Protein AF-0000000086745391 (afdb_homodimer)

pLDDT: mean 89.85, std 12.3, range [34.91, 98.69]

Organism: NCBI:txid471575

Nearest PDB structures (foldseek):
  5c6k-assembly1_A  TM=9.517E-01  e=1.842E-18  Peduovirus P2
  5c6k-assembly1_B  TM=9.589E-01  e=3.274E-18  Peduovirus P2
  5dor-assembly1_A  TM=9.672E-01  e=1.746E-17  Peduovirus P2
  5dor-assembly2_D  TM=9.665E-01  e=2.517E-17  Peduovirus P2
  5dor-assembly1_B  TM=9.612E-01  e=3.103E-17  Peduovirus P2

Sequence (654 aa):
MAIKKLNDGRYEVDVRPYGSTGTRLRRKFNRKSEAVAFERYTLTQASNSEPSTTNDKTQLSDFINIWWLYYGQNTDNGAIEKRHLTKTMRQLNNPTIGHLTKRVIMEHRGKRLADGISAKTVNRDMYRLSGMFSTLIKIEEFTGTNPLQGLEPLSEKNVAMTYLTTPEIELLLNSLNKEEKKLALLCLSTGARWGEAESLAAQQVSKGRVIFLNTKNGDQRIVPISDKLEKEIRGKKKMGKLFNVDYINFCKILHVVKPDLPKGQATHVLRHTFASHFMMNGGNIIALQQILGHASIIQTMVYAHLAPDYLQHAITLNPLKGGIEVEMAIKKLNDGRYEVDVRPYGSTGTRLRRKFNRKSEAVAFERYTLTQASNSEPSTTNDKTQLSDFINIWWLYYGQNTDNGAIEKRHLTKTMRQLNNPTIGHLTKRVIMEHRGKRLADGISAKTVNRDMYRLSGMFSTLIKIEEFTGTNPLQGLEPLSEKNVAMTYLTTPEIELLLNSLNKEEKKLALLCLSTGARWGEAESLAAQQVSKGRVIFLNTKNGDQRIVPISDKLEKEIRGKKKMGKLFNVDYINFCKILHVVKPDLPKGQATHVLRHTFASHFMMNGGNIIALQQILGHASIIQTMVYAHLAPDYLQHAITLNPLKGGIEVE

Solvent-accessible surface area (backbone atoms only — not comparable to full-atom values): 36035 Å² total; per-residue (Å²): 126,48,62,44,78,44,96,85,61,29,22,32,30,51,42,43,49,60,42,94,83,30,71,74,46,74,49,78,29,78,44,64,67,58,33,52,52,46,51,49,46,45,42,52,49,33,69,63,47,59,86,61,84,64,65,38,70,46,37,47,61,56,51,53,49,51,43,32,74,75,46,26,75,80,40,97,60,18,67,60,50,49,54,52,50,50,51,52,36,59,74,60,63,49,40,28,53,62,64,50,37,59,65,52,50,50,51,49,54,51,52,42,44,73,72,66,45,51,44,60,58,52,41,50,53,50,48,50,52,42,48,51,45,50,53,31,37,74,72,64,76,35,90,68,74,56,61,56,65,90,65,75,75,62,80,62,80,84,76,80,88,63,59,64,50,71,69,42,47,44,53,43,54,71,69,42,56,73,47,47,29,40,52,49,51,49,18,32,40,47,27,40,49,49,70,61,53,52,65,33,37,21,69,36,52,53,94,43,29,37,56,46,75,36,83,84,78,66,47,70,42,72,36,42,44,28,66,61,42,51,48,68,52,40,60,85,51,63,65,52,69,57,47,76,64,56,68,67,60,51,50,54,53,49,40,69,63,39,72,82,61,58,87,88,40,72,65,45,28,45,21,38,21,14,50,44,34,18,18,52,62,62,48,51,67,69,36,47,26,54,50,58,63,51,93,45,68,71,74,48,50,80,44,54,84,49,38,66,89,48,53,67,43,37,21,61,25,16,65,34,49,39,48,92,50,71,127,127,48,62,43,78,44,98,84,62,29,22,31,31,53,41,43,48,62,42,94,86,30,70,75,45,75,49,76,28,78,45,64,66,58,34,52,51,46,52,51,48,44,41,52,47,33,69,63,48,59,87,61,87,64,66,38,69,47,36,48,61,58,52,53,48,51,42,32,73,75,47,27,74,81,40,96,58,18,68,60,50,48,54,53,49,52,49,53,35,58,73,60,64,48,38,28,52,63,64,50,37,57,66,53,52,50,50,49,52,50,50,42,44,74,72,66,47,51,45,60,58,53,41,50,52,50,49,51,52,42,47,51,44,50,52,32,35,74,71,66,76,35,89,68,74,57,61,55,65,92,65,74,75,63,80,63,81,83,76,80,88,64,59,63,50,72,67,42,48,45,53,43,53,72,69,42,55,72,49,49,29,40,52,49,51,50,18,30,40,46,27,40,51,49,69,62,53,53,66,32,38,22,68,35,52,55,94,42,31,37,56,47,74,37,85,85,80,66,48,70,43,73,35,42,44,28,67,62,42,50,48,69,53,39,61,85,51,64,64,53,69,57,47,77,67,60,68,67,61,50,50,56,52,48,40,70,63,39,70,81,62,59,89,88,38,73,66,46,28,44,20,38,21,11,52,44,33,19,19,52,62,62,48,50,68,69,37,48,25,54,50,58,62,52,94,46,68,72,74,50,50,82,44,52,85,49,38,66,89,49,55,67,45,37,21,60,26,16,65,34,48,39,47,93,51,70,127

Secondary structure (DSSP, 8-state):
--EEE-TTS-EEEEE-TT-TTSPPEEEEESSHHHHHHHHHHHHHHHHT----S-TTS-BHHHHHHHHHHHTGGGSTTHHHHHHHHHHHHHHTT--BGGG--HHHHHHHHHHHHHTT--HHHHHHHHHHHHHHHHHHHHTTS--S--TTTTPPPPPPP-PPP----HHHHHHHHHHS-HHHHHHHHHHHHH---HHHHHT-BGGGEETTEEEEE-TTT--EEEEE--HHHHHHHHTT--SSB-----HHHHHHHHHHH-TTPPTT-HHHHHHHHHHHHHHHTT--HHHHHHHHT-SSHHHHGGGGGGSPP-TTHHHHSSTTTTSSS--/--EEE-TTS-EEEEE-TT-TTSPPEEEEESSHHHHHHHHHHHHHHHHT----S-GGG-BHHHHHHHHHHHTGGGSTTHHHHHHHHHHHHHHTT--BGGG--HHHHHHHHHHHHHTT--HHHHHHHHHHHHHHHHHHHHTTS--S--TTTTPPPPPPPPPPP----HHHHHHHHHHS-HHHHHHHHHHHHH---HHHHHT-BGGGEETTEEEEE-TTT--EEEEE--HHHHHHHHTT--SSB-----HHHHHHHHHHH-TTPPTT-HHHHHHHHHHHHHHHTT--HHHHHHHHT-SSHHHHGGGGGGSPP-TTHHHHSSTTTTSSS--

Foldseek 3Di:
DQWDQDPVQWIWGWDQQQPPVHDTDIDIGNDPVLNVVVVVVSNVCSVVPPVDPVLQADWLVVLLVVLCSPPLVPDPCSVVLSVLLVVVCVLLVGHGPNPLAPVSLVVSLVVCVVVVHALVVSQVSLVSQQVSQVVCVVVPVDVDDRRCPPPDRDDHDDDAADADDPVLLVQLLVQDPLQLNLLLLVCLFQLDFQVQSQQAWLQQQDDQWGWGADPPPRDIAIGGHDPVSNCSQNPPPNTDGRGDDDPVVSVVSSCVSPVPDDPPCSRRRSSSHNLQVCQLVAHDLVVNCRSNVPPDSVVSCSNVVNHDDDVVVCQCVPQCRNDPDHD/DQWDQDPVQWIWGWDQLQPPPHDTDIDIGNDPVLSVVVVVVSNVCSVVPPVDPVLQADWLVVLLVVLCSPPLVPDPCSVVLSVLLVVVCVLLVGHGPNPLAPVSLVVSLVVCVVVVHALVVSQVSLVSQQVSQVVCVVVPVDVDDRRCPPPDRDDHDDDAADADDPVLLVQLLVPDPLQLNLLLLVCLFQLDFQVQSQQAWLQQQDDQWGWGADPPPRDIAIGGHDPVSNCSQNPPPNTDGRGDDDPVVSVVSSCVSPVPDDPPCSRRRSSSHNLQVCQLVAHDLVVNCRSNVPPDSVVSCSNVVNHDDDVVVCQCVPQCRNDPDHD

InterPro domains:
  IPR002104 Integrase, catalytic domain [PF00589] (267-307)
  IPR002104 Integrase, catalytic domain [PS51898] (159-316)
  IPR011010 DNA breaking-rejoining enzyme, catalytic core [SSF56349] (60-313)
  IPR013762 Integrase-like, catalytic domain superfamily [G3DSA:1.10.443.10] (162-324)
  IPR050090 Bacterial tyrosine recombinase XerC/XerD complex [PTHR30349] (55-307)
  IPR057084 Phage integrase, N-terminal domain [PF24624] (56-154)

Structure (mmCIF, N/CA/C/O backbone):
data_AF-0000000086745391-model_v1
#
loop_
_entity.id
_entity.type
_entity.pdbx_description
1 polymer Integrase
#
loop_
_atom_site.group_PDB
_atom_site.id
_atom_site.type_symbol
_atom_site.label_atom_id
_atom_site.label_alt_id
_atom_site.label_comp_id
_atom_site.label_asym_id
_atom_site.label_entity_id
_atom_site.label_seq_id
_atom_site.pdbx_PDB_ins_code
_atom_site.Cartn_x
_atom_site.Cartn_y
_atom_site.Cartn_z
_atom_site.occupancy
_atom_site.B_iso_or_equiv
_atom_site.auth_seq_id
_atom_site.auth_comp_id
_atom_site.auth_asym_id
_atom_site.auth_atom_id
_atom_site.pdbx_PDB_model_num
ATOM 1 N N . MET A 1 1 ? 21.672 23.359 44.781 1 55.06 1 MET A N 1
ATOM 2 C CA . MET A 1 1 ? 22.484 23.203 43.562 1 55.06 1 MET A CA 1
ATOM 3 C C . MET A 1 1 ? 21.781 22.312 42.562 1 55.06 1 MET A C 1
ATOM 5 O O . MET A 1 1 ? 21.359 21.203 42.906 1 55.06 1 MET A O 1
ATOM 9 N N . ALA A 1 2 ? 21.375 22.797 41.344 1 72.69 2 ALA A N 1
ATOM 10 C CA . ALA A 1 2 ? 20.453 22.188 40.375 1 72.69 2 ALA A CA 1
ATOM 11 C C . ALA A 1 2 ? 21.109 21.031 39.656 1 72.69 2 ALA A C 1
ATOM 13 O O . ALA A 1 2 ? 20.438 20.297 38.906 1 72.69 2 ALA A O 1
ATOM 14 N N . ILE A 1 3 ? 22.406 20.844 40.031 1 81.06 3 ILE A N 1
ATOM 15 C CA . ILE A 1 3 ? 23.094 19.766 39.312 1 81.06 3 ILE A CA 1
ATOM 16 C C . ILE A 1 3 ? 23.469 18.656 40.312 1 81.06 3 ILE A C 1
ATOM 18 O O . ILE A 1 3 ? 24.109 18.922 41.312 1 81.06 3 ILE A O 1
ATOM 22 N N . LYS A 1 4 ? 23.062 17.453 40.156 1 86.12 4 LYS A N 1
ATOM 23 C CA . LYS A 1 4 ? 23.344 16.297 41 1 86.12 4 LYS A CA 1
ATOM 24 C C . LYS A 1 4 ? 24.078 15.219 40.219 1 86.12 4 LYS A C 1
ATOM 26 O O . LYS A 1 4 ? 23.734 14.93 39.062 1 86.12 4 LYS A O 1
ATOM 31 N N . LYS A 1 5 ? 25.219 14.789 40.75 1 83 5 LYS A N 1
ATOM 32 C CA . LYS A 1 5 ? 25.906 13.641 40.156 1 83 5 LYS A CA 1
ATOM 33 C C . LYS A 1 5 ? 25.188 12.336 40.5 1 83 5 LYS A C 1
ATOM 35 O O . LYS A 1 5 ? 24.891 12.055 41.656 1 83 5 LYS A O 1
ATOM 40 N N . LEU A 1 6 ? 24.984 11.516 39.469 1 82.81 6 LEU A N 1
ATOM 41 C CA . LEU A 1 6 ? 24.25 10.266 39.594 1 82.81 6 LEU A CA 1
ATOM 42 C C . LEU A 1 6 ? 25.203 9.094 39.781 1 82.81 6 LEU A C 1
ATOM 44 O O . LEU A 1 6 ? 26.406 9.203 39.531 1 82.81 6 LEU A O 1
ATOM 48 N N . ASN A 1 7 ? 24.672 7.949 40.281 1 83.62 7 ASN A N 1
ATOM 49 C CA . ASN A 1 7 ? 25.469 6.766 40.562 1 83.62 7 ASN A CA 1
ATOM 50 C C . ASN A 1 7 ? 26.109 6.188 39.312 1 83.62 7 ASN A C 1
ATOM 52 O O . ASN A 1 7 ? 27.156 5.539 39.375 1 83.62 7 ASN A O 1
ATOM 56 N N . ASP A 1 8 ? 25.594 6.566 38.25 1 80.5 8 ASP A N 1
ATOM 57 C CA . ASP A 1 8 ? 26.125 6.023 37 1 80.5 8 ASP A CA 1
ATOM 58 C C . ASP A 1 8 ? 27.172 6.961 36.406 1 80.5 8 ASP A C 1
ATOM 60 O O . ASP A 1 8 ? 27.625 6.746 35.281 1 80.5 8 ASP A O 1
ATOM 64 N N . GLY A 1 9 ? 27.453 8.055 37.062 1 79.44 9 GLY A N 1
ATOM 65 C CA . GLY A 1 9 ? 28.516 8.969 36.656 1 79.44 9 GLY A CA 1
ATOM 66 C C . GLY A 1 9 ? 28 10.18 35.906 1 79.44 9 GLY A C 1
ATOM 67 O O . GLY A 1 9 ? 28.75 11.117 35.625 1 79.44 9 GLY A O 1
ATOM 68 N N . ARG A 1 10 ? 26.828 10.047 35.656 1 82.06 10 ARG A N 1
ATOM 69 C CA . ARG A 1 10 ? 26.25 11.164 34.938 1 82.06 10 ARG A CA 1
ATOM 70 C C . ARG A 1 10 ? 25.828 12.281 35.875 1 82.06 10 ARG A C 1
ATOM 72 O O . ARG A 1 10 ? 25.781 12.07 37.094 1 82.06 10 ARG A O 1
ATOM 79 N N . TYR A 1 11 ? 25.641 13.555 35.281 1 84.56 11 TYR A N 1
ATOM 80 C CA . TYR A 1 11 ? 25.188 14.734 36 1 84.56 11 TYR A CA 1
ATOM 81 C C . TYR A 1 11 ? 23.75 15.094 35.625 1 84.56 11 TYR A C 1
ATOM 83 O O . TYR A 1 11 ? 23.422 15.148 34.438 1 84.56 11 TYR A O 1
ATOM 91 N N . GLU A 1 12 ? 22.938 15.172 36.656 1 84.38 12 GLU A N 1
ATOM 92 C CA . GLU A 1 12 ? 21.547 15.555 36.438 1 84.38 12 GLU A CA 1
ATOM 93 C C . GLU A 1 12 ? 21.312 17.016 36.812 1 84.38 12 GLU A C 1
ATOM 95 O O . GLU A 1 12 ? 21.703 17.453 37.906 1 84.38 12 GLU A O 1
ATOM 100 N N . VAL A 1 13 ? 20.781 17.781 35.844 1 82.81 13 VAL A N 1
ATOM 101 C CA . VAL A 1 13 ? 20.312 19.141 36.125 1 82.81 13 VAL A CA 1
ATOM 102 C C . VAL A 1 13 ? 18.812 19.125 36.406 1 82.81 13 VAL A C 1
ATOM 104 O O . VAL A 1 13 ? 18.031 18.547 35.656 1 82.81 13 VAL A O 1
ATOM 107 N N . ASP A 1 14 ? 18.438 19.594 37.5 1 81.31 14 ASP A N 1
ATOM 108 C CA . ASP A 1 14 ? 17.047 19.719 37.938 1 81.31 14 ASP A CA 1
ATOM 109 C C . ASP A 1 14 ? 16.703 21.156 38.312 1 81.31 14 ASP A C 1
ATOM 111 O O . ASP A 1 14 ? 17.062 21.594 39.406 1 81.31 14 ASP A O 1
ATOM 115 N N . VAL A 1 15 ? 16.141 21.859 37.312 1 78.25 15 VAL A N 1
ATOM 116 C CA . VAL A 1 15 ? 15.914 23.281 37.562 1 78.25 15 VAL A CA 1
ATOM 117 C C . VAL A 1 15 ? 14.492 23.656 37.125 1 78.25 15 VAL A C 1
ATOM 119 O O . VAL A 1 15 ? 13.891 22.984 36.312 1 78.25 15 VAL A O 1
ATOM 122 N N . ARG A 1 16 ? 13.914 24.594 37.781 1 71.06 16 ARG A N 1
ATOM 123 C CA . ARG A 1 16 ? 12.688 25.297 37.406 1 71.06 16 ARG A CA 1
ATOM 124 C C . ARG A 1 16 ? 12.984 26.719 37 1 71.06 16 ARG A C 1
ATOM 126 O O . ARG A 1 16 ? 12.945 27.641 37.812 1 71.06 16 ARG A O 1
ATOM 133 N N . PRO A 1 17 ? 13.281 26.906 35.688 1 68 17 PRO A N 1
ATOM 134 C CA . PRO A 1 17 ? 13.789 28.219 35.281 1 68 17 PRO A CA 1
ATOM 135 C C . PRO A 1 17 ? 12.766 29.344 35.438 1 68 17 PRO A C 1
ATOM 137 O O . PRO A 1 17 ? 13.141 30.5 35.656 1 68 17 PRO A O 1
ATOM 140 N N . TYR A 1 18 ? 11.539 29.016 35.406 1 64.06 18 TYR A N 1
ATOM 141 C CA . TYR A 1 18 ? 10.508 30.047 35.469 1 64.06 18 TYR A CA 1
ATOM 142 C C . TYR A 1 18 ? 9.844 30.047 36.844 1 64.06 18 TYR A C 1
ATOM 144 O O . TYR A 1 18 ? 8.648 30.344 36.938 1 64.06 18 TYR A O 1
ATOM 152 N N . GLY A 1 19 ? 10.523 29.812 37.781 1 63.06 19 GLY A N 1
ATOM 153 C CA . GLY A 1 19 ? 10.023 29.891 39.125 1 63.06 19 GLY A CA 1
ATOM 154 C C . GLY A 1 19 ? 9.375 28.609 39.625 1 63.06 19 GLY A C 1
ATOM 155 O O . GLY A 1 19 ? 9.414 27.594 38.906 1 63.06 19 GLY A O 1
ATOM 156 N N . SER A 1 20 ? 8.812 28.656 40.812 1 64.94 20 SER A N 1
ATOM 157 C CA . SER A 1 20 ? 8.258 27.5 41.5 1 64.94 20 SER A CA 1
ATOM 158 C C . SER A 1 20 ? 7.055 26.938 40.75 1 64.94 20 SER A C 1
ATOM 160 O O . SER A 1 20 ? 6.75 25.75 40.875 1 64.94 20 SER A O 1
ATOM 162 N N . THR A 1 21 ? 6.535 27.781 40 1 59.31 21 THR A N 1
ATOM 163 C CA . THR A 1 21 ? 5.328 27.375 39.312 1 59.31 21 THR A CA 1
ATOM 164 C C . THR A 1 21 ? 5.648 27 37.844 1 59.31 21 THR A C 1
ATOM 166 O O . THR A 1 21 ? 4.773 26.547 37.125 1 59.31 21 THR A O 1
ATOM 169 N N . GLY A 1 22 ? 6.883 27.125 37.469 1 58.62 22 GLY A N 1
ATOM 170 C CA . GLY A 1 22 ? 7.27 26.859 36.094 1 58.62 22 GLY A CA 1
ATOM 171 C C . GLY A 1 22 ? 7.594 25.391 35.844 1 58.62 22 GLY A C 1
ATOM 172 O O . GLY A 1 22 ? 7.566 24.578 36.75 1 58.62 22 GLY A O 1
ATOM 173 N N . THR A 1 23 ? 7.68 25.094 34.625 1 65.5 23 THR A N 1
ATOM 174 C CA . THR A 1 23 ? 7.984 23.719 34.188 1 65.5 23 THR A CA 1
ATOM 175 C C . THR A 1 23 ? 9.352 23.281 34.719 1 65.5 23 THR A C 1
ATOM 177 O O . THR A 1 23 ? 10.32 24.031 34.625 1 65.5 23 THR A O 1
ATOM 180 N N . ARG A 1 24 ? 9.336 22.125 35.5 1 73.19 24 ARG A N 1
ATOM 181 C CA . ARG A 1 24 ? 10.547 21.484 36 1 73.19 24 ARG A CA 1
ATOM 182 C C . ARG A 1 24 ? 11.328 20.812 34.875 1 73.19 24 ARG A C 1
ATOM 184 O O . ARG A 1 24 ? 10.758 20.047 34.094 1 73.19 24 ARG A O 1
ATOM 191 N N . LEU A 1 25 ? 12.539 21.266 34.688 1 71.12 25 LEU A N 1
ATOM 192 C CA . LEU A 1 25 ? 13.422 20.703 33.656 1 71.12 25 LEU A CA 1
ATOM 193 C C . LEU A 1 25 ? 14.453 19.781 34.281 1 71.12 25 LEU A C 1
ATOM 195 O O . LEU A 1 25 ? 15.25 20.203 35.125 1 71.12 25 LEU A O 1
ATOM 199 N N . ARG A 1 26 ? 14.359 18.438 34.125 1 77 26 ARG A N 1
ATOM 200 C CA . ARG A 1 26 ? 15.32 17.453 34.594 1 77 26 ARG A CA 1
ATOM 201 C C . ARG A 1 26 ? 16.047 16.797 33.438 1 77 26 ARG A C 1
ATOM 203 O O . ARG A 1 26 ? 15.414 16.25 32.531 1 77 26 ARG A O 1
ATOM 210 N N . ARG A 1 27 ? 17.453 16.984 33.312 1 76.56 27 ARG A N 1
ATOM 211 C CA . ARG A 1 27 ? 18.219 16.406 32.219 1 76.56 27 ARG A CA 1
ATOM 212 C C . ARG A 1 27 ? 19.516 15.789 32.75 1 76.56 27 ARG A C 1
ATOM 214 O O . ARG A 1 27 ? 20.109 16.281 33.719 1 76.56 27 ARG A O 1
ATOM 221 N N . LYS A 1 28 ? 19.984 14.703 32.125 1 80.06 28 LYS A N 1
ATOM 222 C CA . LYS A 1 28 ? 21.219 14.031 32.531 1 80.06 28 LYS A CA 1
ATOM 223 C C . LYS A 1 28 ? 22.328 14.258 31.484 1 80.06 28 LYS A C 1
ATOM 225 O O . LYS A 1 28 ? 22.047 14.305 30.281 1 80.06 28 LYS A O 1
ATOM 230 N N . PHE A 1 29 ? 23.469 14.57 31.891 1 80.19 29 PHE A N 1
ATOM 231 C CA . PHE A 1 29 ? 24.641 14.82 31.078 1 80.19 29 PHE A CA 1
ATOM 232 C C . PHE A 1 29 ? 25.781 13.898 31.484 1 80.19 29 PHE A C 1
ATOM 234 O O . PHE A 1 29 ? 25.875 13.477 32.625 1 80.19 29 PHE A O 1
ATOM 241 N N . ASN A 1 30 ? 26.688 13.625 30.531 1 77.94 30 ASN A N 1
ATOM 242 C CA . ASN A 1 30 ? 27.859 12.812 30.844 1 77.94 30 ASN A CA 1
ATOM 243 C C . ASN A 1 30 ? 28.953 13.648 31.5 1 77.94 30 ASN A C 1
ATOM 245 O O . ASN A 1 30 ? 29.75 13.125 32.281 1 77.94 30 ASN A O 1
ATOM 249 N N . ARG A 1 31 ? 29.125 14.977 31.172 1 80.06 31 ARG A N 1
ATOM 250 C CA . ARG A 1 31 ? 30.172 15.852 31.688 1 80.06 31 ARG A CA 1
ATOM 251 C C . ARG A 1 31 ? 29.562 16.953 32.562 1 80.06 31 ARG A C 1
ATOM 253 O O . ARG A 1 31 ? 28.5 17.5 32.25 1 80.06 31 ARG A O 1
ATOM 260 N N . LYS A 1 32 ? 30.25 17.25 33.5 1 78.19 32 LYS A N 1
ATOM 261 C CA . LYS A 1 32 ? 29.797 18.297 34.406 1 78.19 32 LYS A CA 1
ATOM 262 C C . LYS A 1 32 ? 29.734 19.656 33.719 1 78.19 32 LYS A C 1
ATOM 264 O O . LYS A 1 32 ? 28.797 20.422 33.969 1 78.19 32 LYS A O 1
ATOM 269 N N . SER A 1 33 ? 30.609 19.875 32.844 1 79.25 33 SER A N 1
ATOM 270 C CA . SER A 1 33 ? 30.672 21.172 32.156 1 79.25 33 SER A CA 1
ATOM 271 C C . SER A 1 33 ? 29.422 21.391 31.312 1 79.25 33 SER A C 1
ATOM 273 O O . SER A 1 33 ? 28.891 22.5 31.266 1 79.25 33 SER A O 1
ATOM 275 N N . GLU A 1 34 ? 29 20.328 30.812 1 76.81 34 GLU A N 1
ATOM 276 C CA . GLU A 1 34 ? 27.797 20.406 30 1 76.81 34 GLU A CA 1
ATOM 277 C C . GLU A 1 34 ? 26.562 20.672 30.859 1 76.81 34 GLU A C 1
ATOM 279 O O . GLU A 1 34 ? 25.672 21.422 30.453 1 76.81 34 GLU A O 1
ATOM 284 N N . ALA A 1 35 ? 26.562 20.031 31.984 1 79.56 35 ALA A N 1
ATOM 285 C CA . ALA A 1 35 ? 25.469 20.234 32.906 1 79.56 35 ALA A CA 1
ATOM 286 C C . ALA A 1 35 ? 25.406 21.688 33.406 1 79.56 35 ALA A C 1
ATOM 288 O O . ALA A 1 35 ? 24.328 22.281 33.438 1 79.56 35 ALA A O 1
ATOM 289 N N . VAL A 1 36 ? 26.5 22.234 33.719 1 78.94 36 VAL A N 1
ATOM 290 C CA . VAL A 1 36 ? 26.609 23.609 34.188 1 78.94 36 VAL A CA 1
ATOM 291 C C . VAL A 1 36 ? 26.203 24.578 33.094 1 78.94 36 VAL A C 1
ATOM 293 O O . VAL A 1 36 ? 25.469 25.531 33.312 1 78.94 36 VAL A O 1
ATOM 296 N N . ALA A 1 37 ? 26.625 24.328 31.938 1 71.94 37 ALA A N 1
ATOM 297 C CA . ALA A 1 37 ? 26.281 25.172 30.797 1 71.94 37 ALA A CA 1
ATOM 298 C C . ALA A 1 37 ? 24.781 25.188 30.547 1 71.94 37 ALA A C 1
ATOM 300 O O . ALA A 1 37 ? 24.203 26.234 30.266 1 71.94 37 ALA A O 1
ATOM 301 N N . PHE A 1 38 ? 24.266 24.062 30.75 1 71.62 38 PHE A N 1
ATOM 302 C CA . PHE A 1 38 ? 22.828 23.922 30.578 1 71.62 38 PHE A CA 1
ATOM 303 C C . PHE A 1 38 ? 22.078 24.703 31.656 1 71.62 38 PHE A C 1
ATOM 305 O O . PHE A 1 38 ? 21.109 25.406 31.359 1 71.62 38 PHE A O 1
ATOM 312 N N . GLU A 1 39 ? 22.5 24.484 32.812 1 73.31 39 GLU A N 1
ATOM 313 C CA . GLU A 1 39 ? 21.875 25.188 33.906 1 73.31 39 GLU A CA 1
ATOM 314 C C . GLU A 1 39 ? 21.953 26.703 33.719 1 73.31 39 GLU A C 1
ATOM 316 O O . GLU A 1 39 ? 20.953 27.406 33.875 1 73.31 39 GLU A O 1
ATOM 321 N N . ARG A 1 40 ? 23.062 27.188 33.312 1 70.5 40 ARG A N 1
ATOM 322 C CA . ARG A 1 40 ? 23.25 28.609 33.094 1 70.5 40 ARG A CA 1
ATOM 323 C C . ARG A 1 40 ? 22.391 29.109 31.953 1 70.5 40 ARG A C 1
ATOM 325 O O . ARG A 1 40 ? 21.781 30.172 32.031 1 70.5 40 ARG A O 1
ATOM 332 N N . TYR A 1 41 ? 22.438 28.328 31.016 1 67.38 41 TYR A N 1
ATOM 333 C CA . TYR A 1 41 ? 21.656 28.672 29.844 1 67.38 41 TYR A CA 1
ATOM 334 C C . TYR A 1 41 ? 20.172 28.75 30.188 1 67.38 41 TYR A C 1
ATOM 336 O O . TYR A 1 41 ? 19.484 29.719 29.828 1 67.38 41 TYR A O 1
ATOM 344 N N . THR A 1 42 ? 19.719 27.734 30.859 1 67.81 42 THR A N 1
ATOM 345 C CA . THR A 1 42 ? 18.297 27.656 31.203 1 67.81 42 THR A CA 1
ATOM 346 C C . THR A 1 42 ? 17.906 28.797 32.156 1 67.81 42 THR A C 1
ATOM 348 O O . THR A 1 42 ? 16.828 29.391 32 1 67.81 42 THR A O 1
ATOM 351 N N . LEU A 1 43 ? 18.719 29.062 33 1 67.12 43 LEU A N 1
ATOM 352 C CA . LEU A 1 43 ? 18.438 30.125 33.969 1 67.12 43 LEU A CA 1
ATOM 353 C C . LEU A 1 43 ? 18.531 31.5 33.312 1 67.12 43 LEU A C 1
ATOM 355 O O . LEU A 1 43 ? 17.734 32.375 33.625 1 67.12 43 LEU A O 1
ATOM 359 N N . THR A 1 44 ? 19.469 31.672 32.531 1 64.62 44 THR A N 1
ATOM 360 C CA . THR A 1 44 ? 19.609 32.938 31.797 1 64.62 44 THR A CA 1
ATOM 361 C C . THR A 1 44 ? 18.422 33.156 30.859 1 64.62 44 THR A C 1
ATOM 363 O O . THR A 1 44 ? 17.922 34.281 30.734 1 64.62 44 THR A O 1
ATOM 366 N N . GLN A 1 45 ? 18.109 32.125 30.266 1 58.62 45 GLN A N 1
ATOM 367 C CA . GLN A 1 45 ? 16.984 32.219 29.359 1 58.62 45 GLN A CA 1
ATOM 368 C C . GLN A 1 45 ? 15.68 32.5 30.109 1 58.62 45 GLN A C 1
ATOM 370 O O . GLN A 1 45 ? 14.852 33.281 29.641 1 58.62 45 GLN A O 1
ATOM 375 N N . ALA A 1 46 ? 15.516 31.859 31.141 1 57.09 46 ALA A N 1
ATOM 376 C CA . ALA A 1 46 ? 14.344 32.094 31.984 1 57.09 46 ALA A CA 1
ATOM 377 C C . ALA A 1 46 ? 14.328 33.531 32.531 1 57.09 46 ALA A C 1
ATOM 379 O O . ALA A 1 46 ? 13.266 34.125 32.656 1 57.09 46 ALA A O 1
ATOM 380 N N . SER A 1 47 ? 15.344 33.969 33 1 56.38 47 SER A N 1
ATOM 381 C CA . SER A 1 47 ? 15.422 35.344 33.469 1 56.38 47 SER A CA 1
ATOM 382 C C . SER A 1 47 ? 15.125 36.344 32.375 1 56.38 47 SER A C 1
ATOM 384 O O . SER A 1 47 ? 14.594 37.438 32.625 1 56.38 47 SER A O 1
ATOM 386 N N . ASN A 1 48 ? 15.562 36.125 31.25 1 47.72 48 ASN A N 1
ATOM 387 C CA . ASN A 1 48 ? 15.297 36.969 30.094 1 47.72 48 ASN A CA 1
ATOM 388 C C . ASN A 1 48 ? 13.938 36.656 29.469 1 47.72 48 ASN A C 1
ATOM 390 O O . ASN A 1 48 ? 13.555 37.281 28.469 1 47.72 48 ASN A O 1
ATOM 394 N N . SER A 1 49 ? 13.336 35.781 29.922 1 44.22 49 SER A N 1
ATOM 395 C CA . SER A 1 49 ? 12.117 35.312 29.297 1 44.22 49 SER A CA 1
ATOM 396 C C . SER A 1 49 ? 10.922 36.188 29.641 1 44.22 49 SER A C 1
ATOM 398 O O . SER A 1 49 ? 10.211 35.938 30.609 1 44.22 49 SER A O 1
ATOM 400 N N . GLU A 1 50 ? 11.039 37.5 29.797 1 37.97 50 GLU A N 1
ATOM 401 C CA . GLU A 1 50 ? 9.719 38.062 29.531 1 37.97 50 GLU A CA 1
ATOM 402 C C . GLU A 1 50 ? 9.062 37.375 28.328 1 37.97 50 GLU A C 1
ATOM 404 O O . GLU A 1 50 ? 9.727 37.062 27.344 1 37.97 50 GLU A O 1
ATOM 409 N N . PRO A 1 51 ? 7.945 36.719 28.422 1 36.66 51 PRO A N 1
ATOM 410 C CA . PRO A 1 51 ? 7.254 36.219 27.234 1 36.66 51 PRO A CA 1
ATOM 411 C C . PRO A 1 51 ? 7.383 37.156 26.047 1 36.66 51 PRO A C 1
ATOM 413 O O . PRO A 1 51 ? 6.551 37.125 25.125 1 36.66 51 PRO A O 1
ATOM 416 N N . SER A 1 52 ? 8.039 38.312 26.094 1 34.91 52 SER A N 1
ATOM 417 C CA . SER A 1 52 ? 8.008 39.312 25.016 1 34.91 52 SER A CA 1
ATOM 418 C C . SER A 1 52 ? 8.133 38.625 23.656 1 34.91 52 SER A C 1
ATOM 420 O O . SER A 1 52 ? 8.688 37.531 23.547 1 34.91 52 SER A O 1
ATOM 422 N N . THR A 1 53 ? 7.422 39.031 22.609 1 39.09 53 THR A N 1
ATOM 423 C CA . THR A 1 53 ? 7.488 39.125 21.156 1 39.09 53 THR A CA 1
ATOM 424 C C . THR A 1 53 ? 8.938 39.094 20.672 1 39.09 53 THR A C 1
ATOM 426 O O . THR A 1 53 ? 9.211 39.312 19.5 1 39.09 53 THR A O 1
ATOM 429 N N . THR A 1 54 ? 9.898 39.469 21.453 1 43.28 54 THR A N 1
ATOM 430 C CA . THR A 1 54 ? 11.297 39.844 21.234 1 43.28 54 THR A CA 1
ATOM 431 C C . THR A 1 54 ? 12.094 38.625 20.75 1 43.28 54 THR A C 1
ATOM 433 O O . THR A 1 54 ? 13.32 38.656 20.75 1 43.28 54 THR A O 1
ATOM 436 N N . ASN A 1 55 ? 11.641 37.406 20.844 1 49.38 55 ASN A N 1
ATOM 437 C CA . ASN A 1 55 ? 12.227 36.219 20.219 1 49.38 55 ASN A CA 1
ATOM 438 C C . ASN A 1 55 ? 12.734 36.531 18.812 1 49.38 55 ASN A C 1
ATOM 440 O O . ASN A 1 55 ? 13.273 35.656 18.141 1 49.38 55 ASN A O 1
ATOM 444 N N . ASP A 1 56 ? 12.414 37.625 18.438 1 59.41 56 ASP A N 1
ATOM 445 C CA . ASP A 1 56 ? 12.695 38.062 17.078 1 59.41 56 ASP A CA 1
ATOM 446 C C . ASP A 1 56 ? 14.188 38.312 16.891 1 59.41 56 ASP A C 1
ATOM 448 O O . ASP A 1 56 ? 14.68 38.312 15.75 1 59.41 56 ASP A O 1
ATOM 452 N N . LYS A 1 57 ? 15.055 38.406 18.094 1 74.25 57 LYS A N 1
ATOM 453 C CA . LYS A 1 57 ? 16.438 38.812 17.875 1 74.25 57 LYS A CA 1
ATOM 454 C C . LYS A 1 57 ? 17.375 37.594 17.938 1 74.25 57 LYS A C 1
ATOM 456 O O . LYS A 1 57 ? 18.562 37.688 17.641 1 74.25 57 LYS A O 1
ATOM 461 N N . THR A 1 58 ? 16.828 36.469 18.391 1 87.38 58 THR A N 1
ATOM 462 C CA . THR A 1 58 ? 17.641 35.281 18.469 1 87.38 58 THR A CA 1
ATOM 463 C C . THR A 1 58 ? 18.016 34.781 17.078 1 87.38 58 THR A C 1
ATOM 465 O O . THR A 1 58 ? 17.188 34.781 16.172 1 87.38 58 THR A O 1
ATOM 468 N N . GLN A 1 59 ? 19.328 34.406 17.031 1 94.69 59 GLN A N 1
ATOM 469 C CA . GLN A 1 59 ? 19.828 33.938 15.742 1 94.69 59 GLN A CA 1
ATOM 470 C C . GLN A 1 59 ? 19.547 32.469 15.539 1 94.69 59 GLN A C 1
ATOM 472 O O . GLN A 1 59 ? 19.375 31.703 16.5 1 94.69 59 GLN A O 1
ATOM 477 N N . LEU A 1 60 ? 19.562 32.062 14.305 1 96.62 60 LEU A N 1
ATOM 478 C CA . LEU A 1 60 ? 19.328 30.688 13.938 1 96.62 60 LEU A CA 1
ATOM 479 C C . LEU A 1 60 ? 20.344 29.766 14.602 1 96.62 60 LEU A C 1
ATOM 481 O O . LEU A 1 60 ? 20 28.672 15.055 1 96.62 60 LEU A O 1
ATOM 485 N N . SER A 1 61 ? 21.547 30.219 14.773 1 96.94 61 SER A N 1
ATOM 486 C CA . SER A 1 61 ? 22.609 29.438 15.391 1 96.94 61 SER A CA 1
ATOM 487 C C . SER A 1 61 ? 22.281 29.109 16.844 1 96.94 61 SER A C 1
ATOM 489 O O . SER A 1 61 ? 22.609 28.016 17.312 1 96.94 61 SER A O 1
ATOM 491 N N . ASP A 1 62 ? 21.656 30.031 17.469 1 95.31 62 ASP A N 1
ATOM 492 C CA . ASP A 1 62 ? 21.281 29.812 18.859 1 95.31 62 ASP A CA 1
ATOM 493 C C . ASP A 1 62 ? 20.281 28.656 18.969 1 95.31 62 ASP A C 1
ATOM 495 O O . ASP A 1 62 ? 20.391 27.812 19.875 1 95.31 62 ASP A O 1
ATOM 499 N N . PHE A 1 63 ? 19.422 28.609 18.062 1 95.5 63 PHE A N 1
ATOM 500 C CA . PHE A 1 63 ? 18.406 27.547 18.078 1 95.5 63 PHE A CA 1
ATOM 501 C C . PHE A 1 63 ? 19.016 26.203 17.719 1 95.5 63 PHE A C 1
ATOM 503 O O . PHE A 1 63 ? 18.609 25.172 18.266 1 95.5 63 PHE A O 1
ATOM 510 N N . ILE A 1 64 ? 19.938 26.188 16.812 1 97.69 64 ILE A N 1
ATOM 511 C CA . ILE A 1 64 ? 20.641 24.938 16.469 1 97.69 64 ILE A CA 1
ATOM 512 C C . ILE A 1 64 ? 21.359 24.406 17.703 1 97.69 64 ILE A C 1
ATOM 514 O O . ILE A 1 64 ? 21.344 23.203 17.984 1 97.69 64 ILE A O 1
ATOM 518 N N . ASN A 1 65 ? 21.906 25.328 18.453 1 95.94 65 ASN A N 1
ATOM 519 C CA . ASN A 1 65 ? 22.609 24.938 19.672 1 95.94 65 ASN A CA 1
ATOM 520 C C . ASN A 1 65 ? 21.656 24.375 20.703 1 95.94 65 ASN A C 1
ATOM 522 O O . ASN A 1 65 ? 21.953 23.359 21.359 1 95.94 65 ASN A O 1
ATOM 526 N N . ILE A 1 66 ? 20.594 25.031 20.844 1 94.62 66 ILE A N 1
ATOM 527 C CA . ILE A 1 66 ? 19.578 24.562 21.797 1 94.62 66 ILE A CA 1
ATOM 528 C C . ILE A 1 66 ? 19.062 23.203 21.344 1 94.62 66 ILE A C 1
ATOM 530 O O . ILE A 1 66 ? 18.938 22.281 22.156 1 94.62 66 ILE A O 1
ATOM 534 N N . TRP A 1 67 ? 18.797 23.062 20.125 1 97.12 67 TRP A N 1
ATOM 535 C CA . TRP A 1 67 ? 18.344 21.797 19.562 1 97.12 67 TRP A CA 1
ATOM 536 C C . TRP A 1 67 ? 19.344 20.688 19.828 1 97.12 67 TRP A C 1
ATOM 538 O O . TRP A 1 67 ? 18.969 19.578 20.219 1 97.12 67 TRP A O 1
ATOM 548 N N . TRP A 1 68 ? 20.578 20.969 19.594 1 97.06 68 TRP A N 1
ATOM 549 C CA . TRP A 1 68 ? 21.641 20 19.812 1 97.06 68 TRP A CA 1
ATOM 550 C C . TRP A 1 68 ? 21.688 19.562 21.266 1 97.06 68 TRP A C 1
ATOM 552 O O . TRP A 1 68 ? 21.688 18.359 21.562 1 97.06 68 TRP A O 1
ATOM 562 N N . LEU A 1 69 ? 21.625 20.484 22.078 1 93.31 69 LEU A N 1
ATOM 563 C CA . LEU A 1 69 ? 21.797 20.234 23.5 1 93.31 69 LEU A CA 1
ATOM 564 C C . LEU A 1 69 ? 20.656 19.391 24.047 1 93.31 69 LEU A C 1
ATOM 566 O O . LEU A 1 69 ? 20.875 18.484 24.844 1 93.31 69 LEU A O 1
ATOM 570 N N . TYR A 1 70 ? 19.531 19.656 23.531 1 92.44 70 TYR A N 1
ATOM 571 C CA . TYR A 1 70 ? 18.375 19.062 24.188 1 92.44 70 TYR A CA 1
ATOM 572 C C . TYR A 1 70 ? 17.844 17.875 23.391 1 92.44 70 TYR A C 1
ATOM 574 O O . TYR A 1 70 ? 17.062 17.062 23.906 1 92.44 70 TYR A O 1
ATOM 582 N N . TYR A 1 71 ? 18.25 17.75 22.188 1 94.5 71 TYR A N 1
ATOM 583 C CA . TYR A 1 71 ? 17.656 16.688 21.375 1 94.5 71 TYR A CA 1
ATOM 584 C C . TYR A 1 71 ? 18.703 16 20.516 1 94.5 71 TYR A C 1
ATOM 586 O O . TYR A 1 71 ? 18.906 14.789 20.625 1 94.5 71 TYR A O 1
ATOM 594 N N . GLY A 1 72 ? 19.5 16.719 19.703 1 95.56 72 GLY A N 1
ATOM 595 C CA . GLY A 1 72 ? 20.391 16.188 18.688 1 95.56 72 GLY A CA 1
ATOM 596 C C . GLY A 1 72 ? 21.453 15.258 19.234 1 95.56 72 GLY A C 1
ATOM 597 O O . GLY A 1 72 ? 21.719 14.203 18.656 1 95.56 72 GLY A O 1
ATOM 598 N N . GLN A 1 73 ? 21.969 15.602 20.344 1 94.12 73 GLN A N 1
ATOM 599 C CA . GLN A 1 73 ? 23.094 14.859 20.875 1 94.12 73 GLN A CA 1
ATOM 600 C C . GLN A 1 73 ? 22.672 13.477 21.375 1 94.12 73 GLN A C 1
ATOM 602 O O . GLN A 1 73 ? 23.5 12.578 21.516 1 94.12 73 GLN A O 1
ATOM 607 N N . ASN A 1 74 ? 21.375 13.305 21.562 1 92.75 74 ASN A N 1
ATOM 608 C CA . ASN A 1 74 ? 20.859 12.047 22.094 1 92.75 74 ASN A CA 1
ATOM 609 C C . ASN A 1 74 ? 20.281 11.164 20.984 1 92.75 74 ASN A C 1
ATOM 611 O O . ASN A 1 74 ? 19.656 10.141 21.266 1 92.75 74 ASN A O 1
ATOM 615 N N . THR A 1 75 ? 20.438 11.562 19.797 1 91.94 75 THR A N 1
ATOM 616 C CA . THR A 1 75 ? 19.922 10.773 18.688 1 91.94 75 THR A CA 1
ATOM 617 C C . THR A 1 75 ? 21.062 10.195 17.844 1 91.94 75 THR A C 1
ATOM 619 O O . THR A 1 75 ? 22.141 10.773 17.781 1 91.94 75 THR A O 1
ATOM 622 N N . ASP A 1 76 ? 20.875 9.047 17.234 1 87.62 76 ASP A N 1
ATOM 623 C CA . ASP A 1 76 ? 21.891 8.336 16.469 1 87.62 76 ASP A CA 1
ATOM 624 C C . ASP A 1 76 ? 22.391 9.195 15.312 1 87.62 76 ASP A C 1
ATOM 626 O O . ASP A 1 76 ? 23.578 9.188 15 1 87.62 76 ASP A O 1
ATOM 630 N N . ASN A 1 77 ? 21.516 10.023 14.719 1 90.88 77 ASN A N 1
ATOM 631 C CA . ASN A 1 77 ? 21.891 10.812 13.555 1 90.88 77 ASN A CA 1
ATOM 632 C C . ASN A 1 77 ? 22.031 12.289 13.898 1 90.88 77 ASN A C 1
ATOM 634 O O . ASN A 1 77 ? 22.094 13.141 13.008 1 90.88 77 ASN A O 1
ATOM 638 N N . GLY A 1 78 ? 22.141 12.547 15.078 1 95 78 GLY A N 1
ATOM 639 C CA . GLY A 1 78 ? 22.141 13.93 15.531 1 95 78 GLY A CA 1
ATOM 640 C C . GLY A 1 78 ? 23.312 14.727 15 1 95 78 GLY A C 1
ATOM 641 O O . GLY A 1 78 ? 23.156 15.852 14.531 1 95 78 GLY A O 1
ATOM 642 N N . ALA A 1 79 ? 24.469 14.125 15.055 1 96 79 ALA A N 1
ATOM 643 C CA . ALA A 1 79 ? 25.688 14.812 14.617 1 96 79 ALA A CA 1
ATOM 644 C C . ALA A 1 79 ? 25.609 15.164 13.141 1 96 79 ALA A C 1
ATOM 646 O O . ALA A 1 79 ? 26 16.266 12.734 1 96 79 ALA A O 1
ATOM 647 N N . ILE A 1 80 ? 25.141 14.289 12.383 1 96.31 80 ILE A N 1
ATOM 648 C CA . ILE A 1 80 ? 25 14.516 10.953 1 96.31 80 ILE A CA 1
ATOM 649 C C . ILE A 1 80 ? 23.969 15.609 10.695 1 96.31 80 ILE A C 1
ATOM 651 O O . ILE A 1 80 ? 24.188 16.516 9.891 1 96.31 80 ILE A O 1
ATOM 655 N N . GLU A 1 81 ? 22.891 15.555 11.398 1 96.94 81 GLU A N 1
ATOM 656 C CA . GLU A 1 81 ? 21.844 16.562 11.258 1 96.94 81 GLU A CA 1
ATOM 657 C C . GLU A 1 81 ? 22.359 17.953 11.641 1 96.94 81 GLU A C 1
ATOM 659 O O . GLU A 1 81 ? 22.047 18.938 10.969 1 96.94 81 GLU A O 1
ATOM 664 N N . LYS A 1 82 ? 23.109 17.969 12.656 1 97.69 82 LYS A N 1
ATOM 665 C CA . LYS A 1 82 ? 23.672 19.25 13.094 1 97.69 82 LYS A CA 1
ATOM 666 C C . LYS A 1 82 ? 24.562 19.844 12.023 1 97.69 82 LYS A C 1
ATOM 668 O O . LYS A 1 82 ? 24.516 21.047 11.758 1 97.69 82 LYS A O 1
ATOM 673 N N . ARG A 1 83 ? 25.375 19.016 11.492 1 97.75 83 ARG A N 1
ATOM 674 C CA . ARG A 1 83 ? 26.266 19.469 10.43 1 97.75 83 ARG A CA 1
ATOM 675 C C . ARG A 1 83 ? 25.484 20.078 9.273 1 97.75 83 ARG A C 1
ATOM 677 O O . ARG A 1 83 ? 25.828 21.156 8.773 1 97.75 83 ARG A O 1
ATOM 684 N N . HIS A 1 84 ? 24.438 19.438 8.883 1 97.94 84 HIS A N 1
ATOM 685 C CA . HIS A 1 84 ? 23.625 19.938 7.777 1 97.94 84 HIS A CA 1
ATOM 686 C C . HIS A 1 84 ? 22.875 21.203 8.172 1 97.94 84 HIS A C 1
ATOM 688 O O . HIS A 1 84 ? 22.734 22.125 7.363 1 97.94 84 HIS A O 1
ATOM 694 N N . LEU A 1 85 ? 22.359 21.219 9.344 1 98.44 85 LEU A N 1
ATOM 695 C CA . LEU A 1 85 ? 21.672 22.422 9.844 1 98.44 85 LEU A CA 1
ATOM 696 C C . LEU A 1 85 ? 22.625 23.609 9.859 1 98.44 85 LEU A C 1
ATOM 698 O O . LEU A 1 85 ? 22.25 24.719 9.461 1 98.44 85 LEU A O 1
ATOM 702 N N . THR A 1 86 ? 23.828 23.391 10.305 1 98.19 86 THR A N 1
ATOM 703 C CA . THR A 1 86 ? 24.844 24.453 10.359 1 98.19 86 THR A CA 1
ATOM 704 C C . THR A 1 86 ? 25.172 24.969 8.961 1 98.19 86 THR A C 1
ATOM 706 O O . THR A 1 86 ? 25.344 26.172 8.766 1 98.19 86 THR A O 1
ATOM 709 N N . LYS A 1 87 ? 25.266 24.078 8.07 1 97.94 87 LYS A N 1
ATOM 710 C CA . LYS A 1 87 ? 25.5 24.453 6.688 1 97.94 87 LYS A CA 1
ATOM 711 C C . LYS A 1 87 ? 24.375 25.344 6.164 1 97.94 87 LYS A C 1
ATOM 713 O O . LYS A 1 87 ? 24.625 26.391 5.551 1 97.94 87 LYS A O 1
ATOM 718 N N . THR A 1 88 ? 23.156 24.922 6.375 1 98 88 THR A N 1
ATOM 719 C CA . THR A 1 88 ? 22 25.703 5.953 1 98 88 THR A CA 1
ATOM 720 C C . THR A 1 88 ? 22 27.078 6.605 1 98 88 THR A C 1
ATOM 722 O O . THR A 1 88 ? 21.734 28.078 5.941 1 98 88 THR A O 1
ATOM 725 N N . MET A 1 89 ? 22.328 27.078 7.836 1 97.44 89 MET A N 1
ATOM 726 C CA . MET A 1 89 ? 22.422 28.328 8.586 1 97.44 89 MET A CA 1
ATOM 727 C C . MET A 1 89 ? 23.438 29.281 7.941 1 97.44 89 MET A C 1
ATOM 729 O O . MET A 1 89 ? 23.141 30.469 7.75 1 97.44 89 MET A O 1
ATOM 733 N N . ARG A 1 90 ? 24.578 28.812 7.59 1 97.81 90 ARG A N 1
ATOM 734 C CA . ARG A 1 90 ? 25.609 29.609 6.949 1 97.81 90 ARG A CA 1
ATOM 735 C C . ARG A 1 90 ? 25.125 30.156 5.609 1 97.81 90 ARG A C 1
ATOM 737 O O . ARG A 1 90 ? 25.359 31.328 5.289 1 97.81 90 ARG A O 1
ATOM 744 N N . GLN A 1 91 ? 24.469 29.328 4.91 1 97.06 91 GLN A N 1
ATOM 745 C CA . GLN A 1 91 ? 23.953 29.719 3.6 1 97.06 91 GLN A CA 1
ATOM 746 C C . GLN A 1 91 ? 22.906 30.812 3.723 1 97.06 91 GLN A C 1
ATOM 748 O O . GLN A 1 91 ? 22.734 31.641 2.82 1 97.06 91 GLN A O 1
ATOM 753 N N . LEU A 1 92 ? 22.25 30.828 4.824 1 97.12 92 LEU A N 1
ATOM 754 C CA . LEU A 1 92 ? 21.203 31.812 5.082 1 97.12 92 LEU A CA 1
ATOM 755 C C . LEU A 1 92 ? 21.781 33.031 5.793 1 97.12 92 LEU A C 1
ATOM 757 O O . LEU A 1 92 ? 21.047 33.969 6.145 1 97.12 92 LEU A O 1
ATOM 761 N N . ASN A 1 93 ? 22.984 33.031 6.109 1 96.06 93 ASN A N 1
ATOM 762 C CA . ASN A 1 93 ? 23.688 34.125 6.762 1 96.06 93 ASN A CA 1
ATOM 763 C C . ASN A 1 93 ? 23.219 34.344 8.195 1 96.06 93 ASN A C 1
ATOM 765 O O . ASN A 1 93 ? 23.047 35.469 8.633 1 96.06 93 ASN A O 1
ATOM 769 N N . ASN A 1 94 ? 22.875 33.219 8.828 1 96.5 94 ASN A N 1
ATOM 770 C CA . ASN A 1 94 ? 22.5 33.156 10.242 1 96.5 94 ASN A CA 1
ATOM 771 C C . ASN A 1 94 ? 21.484 34.25 10.594 1 96.5 94 ASN A C 1
ATOM 773 O O . ASN A 1 94 ? 21.719 35.062 11.477 1 96.5 94 ASN A O 1
ATOM 777 N N . PRO A 1 95 ? 20.375 34.25 10.047 1 95.06 95 PRO A N 1
ATOM 778 C CA . PRO A 1 95 ? 19.359 35.25 10.312 1 95.06 95 PRO A CA 1
ATOM 779 C C . PRO A 1 95 ? 18.766 35.156 11.711 1 95.06 95 PRO A C 1
ATOM 781 O O . PRO A 1 95 ? 18.859 34.094 12.344 1 95.06 95 PRO A O 1
ATOM 784 N N . THR A 1 96 ? 18.203 36.312 12.102 1 92.19 96 THR A N 1
ATOM 785 C CA . THR A 1 96 ? 17.344 36.25 13.273 1 92.19 96 THR A CA 1
ATOM 786 C C . THR A 1 96 ? 16.016 35.594 12.945 1 92.19 96 THR A C 1
ATOM 788 O O . THR A 1 96 ? 15.625 35.531 11.773 1 92.19 96 THR A O 1
ATOM 791 N N . ILE A 1 97 ? 15.391 35.062 13.953 1 90.06 97 ILE A N 1
ATOM 792 C CA . ILE A 1 97 ? 14.156 34.312 13.734 1 90.06 97 ILE A CA 1
ATOM 793 C C . ILE A 1 97 ? 13.109 35.219 13.094 1 90.06 97 ILE A C 1
ATOM 795 O O . ILE A 1 97 ? 12.305 34.781 12.273 1 90.06 97 ILE A O 1
ATOM 799 N N . GLY A 1 98 ? 13.117 36.469 13.422 1 86.62 98 GLY A N 1
ATOM 800 C CA . GLY A 1 98 ? 12.195 37.438 12.82 1 86.62 98 GLY A CA 1
ATOM 801 C C . GLY A 1 98 ? 12.438 37.625 11.336 1 86.62 98 GLY A C 1
ATOM 802 O O . GLY A 1 98 ? 11.516 37.969 10.586 1 86.62 98 GLY A O 1
ATOM 803 N N . HIS A 1 99 ? 13.633 37.438 10.922 1 90.88 99 HIS A N 1
ATOM 804 C CA . HIS A 1 99 ? 14.008 37.625 9.523 1 90.88 99 HIS A CA 1
ATOM 805 C C . HIS A 1 99 ? 13.914 36.344 8.734 1 90.88 99 HIS A C 1
ATOM 807 O O . HIS A 1 99 ? 14.094 36.312 7.516 1 90.88 99 HIS A O 1
ATOM 813 N N . LEU A 1 100 ? 13.656 35.25 9.398 1 93.88 100 LEU A N 1
ATOM 814 C CA . LEU A 1 100 ? 13.492 33.969 8.711 1 93.88 100 LEU A CA 1
ATOM 815 C C . LEU A 1 100 ? 12.047 33.781 8.242 1 93.88 100 LEU A C 1
ATOM 817 O O . LEU A 1 100 ? 11.32 32.969 8.773 1 93.88 100 LEU A O 1
ATOM 821 N N . THR A 1 101 ? 11.766 34.531 7.199 1 91.12 101 THR A N 1
ATOM 822 C CA . THR A 1 101 ? 10.422 34.5 6.637 1 91.12 101 THR A CA 1
ATOM 823 C C . THR A 1 101 ? 10.32 33.5 5.5 1 91.12 101 THR A C 1
ATOM 825 O O . THR A 1 101 ? 11.336 33 5.008 1 91.12 101 THR A O 1
ATOM 828 N N . LYS A 1 102 ? 9.086 33.188 5.086 1 92.81 102 LYS A N 1
ATOM 829 C CA . LYS A 1 102 ? 8.852 32.312 3.959 1 92.81 102 LYS A CA 1
ATOM 830 C C . LYS A 1 102 ? 9.508 32.844 2.689 1 92.81 102 LYS A C 1
ATOM 832 O O . LYS A 1 102 ? 10.039 32.062 1.888 1 92.81 102 LYS A O 1
ATOM 837 N N . ARG A 1 103 ? 9.484 34.125 2.582 1 93 103 ARG A N 1
ATOM 838 C CA . ARG A 1 103 ? 10.117 34.75 1.425 1 93 103 ARG A CA 1
ATOM 839 C C . ARG A 1 103 ? 11.609 34.469 1.396 1 93 103 ARG A C 1
ATOM 841 O O . ARG A 1 103 ? 12.156 34.094 0.358 1 93 103 ARG A O 1
ATOM 848 N N . VAL A 1 104 ? 12.219 34.656 2.523 1 94.69 104 VAL A N 1
ATOM 849 C CA . VAL A 1 104 ? 13.656 34.438 2.625 1 94.69 104 VAL A CA 1
ATOM 850 C C . VAL A 1 104 ? 13.977 32.969 2.318 1 94.69 104 VAL A C 1
ATOM 852 O O . VAL A 1 104 ? 14.945 32.688 1.613 1 94.69 104 VAL A O 1
ATOM 855 N N . ILE A 1 105 ? 13.148 32.094 2.832 1 96.94 105 ILE A N 1
ATOM 856 C CA . ILE A 1 105 ? 13.352 30.672 2.617 1 96.94 105 ILE A CA 1
ATOM 857 C C . ILE A 1 105 ? 13.156 30.344 1.14 1 96.94 105 ILE A C 1
ATOM 859 O O . ILE A 1 105 ? 13.945 29.578 0.559 1 96.94 105 ILE A O 1
ATOM 863 N N . MET A 1 106 ? 12.172 30.906 0.563 1 96.56 106 MET A N 1
ATOM 864 C CA . MET A 1 106 ? 11.898 30.672 -0.853 1 96.56 106 MET A CA 1
ATOM 865 C C . MET A 1 106 ? 13.047 31.188 -1.719 1 96.56 106 MET A C 1
ATOM 867 O O . MET A 1 106 ? 13.445 30.531 -2.684 1 96.56 106 MET A O 1
ATOM 871 N N . GLU A 1 107 ? 13.539 32.344 -1.343 1 96.19 107 GLU A N 1
ATOM 872 C CA . GLU A 1 107 ? 14.688 32.906 -2.055 1 96.19 107 GLU A CA 1
ATOM 873 C C . GLU A 1 107 ? 15.906 32 -1.933 1 96.19 107 GLU A C 1
ATOM 875 O O . GLU A 1 107 ? 16.625 31.797 -2.908 1 96.19 107 GLU A O 1
ATOM 880 N N . HIS A 1 108 ? 16.047 31.516 -0.756 1 97.5 108 HIS A N 1
ATOM 881 C CA . HIS A 1 108 ? 17.156 30.594 -0.519 1 97.5 108 HIS A CA 1
ATOM 882 C C . HIS A 1 108 ? 17.031 29.344 -1.385 1 97.5 108 HIS A C 1
ATOM 884 O O . HIS A 1 108 ? 18 28.922 -2.023 1 97.5 108 HIS A O 1
ATOM 890 N N . ARG A 1 109 ? 15.859 28.703 -1.417 1 97.44 109 ARG A N 1
ATOM 891 C CA . ARG A 1 109 ? 15.625 27.531 -2.244 1 97.44 109 ARG A CA 1
ATOM 892 C C . ARG A 1 109 ? 15.93 27.812 -3.709 1 97.44 109 ARG A C 1
ATOM 894 O O . ARG A 1 109 ? 16.562 27.016 -4.387 1 97.44 109 ARG A O 1
ATOM 901 N N . GLY A 1 110 ? 15.477 29 -4.156 1 97 110 GLY A N 1
ATOM 902 C CA . GLY A 1 110 ? 15.742 29.406 -5.527 1 97 110 GLY A CA 1
ATOM 903 C C . GLY A 1 110 ? 17.219 29.531 -5.832 1 97 110 GLY A C 1
ATOM 904 O O . GLY A 1 110 ? 17.688 29.078 -6.883 1 97 110 GLY A O 1
ATOM 905 N N . LYS A 1 111 ? 17.938 30.156 -4.961 1 97.31 111 LYS A N 1
ATOM 906 C CA . LYS A 1 111 ? 19.375 30.328 -5.133 1 97.31 111 LYS A CA 1
ATOM 907 C C . LYS A 1 111 ? 20.078 28.969 -5.195 1 97.31 111 LYS A C 1
ATOM 909 O O . LYS A 1 111 ? 20.969 28.766 -6.02 1 97.31 111 LYS A O 1
ATOM 914 N N . ARG A 1 112 ? 19.672 28.094 -4.344 1 97.5 112 ARG A N 1
ATOM 915 C CA . ARG A 1 112 ? 20.266 26.766 -4.316 1 97.5 112 ARG A CA 1
ATOM 916 C C . ARG A 1 112 ? 20.016 26.031 -5.633 1 97.5 112 ARG A C 1
ATOM 918 O O . ARG A 1 112 ? 20.938 25.406 -6.176 1 97.5 112 ARG A O 1
ATOM 925 N N . LEU A 1 113 ? 18.828 26.125 -6.121 1 96.94 113 LEU A N 1
ATOM 926 C CA . LEU A 1 113 ? 18.5 25.516 -7.41 1 96.94 113 LEU A CA 1
ATOM 927 C C . LEU A 1 113 ? 19.344 26.125 -8.523 1 96.94 113 LEU A C 1
ATOM 929 O O . LEU A 1 113 ? 19.859 25.406 -9.383 1 96.94 113 LEU A O 1
ATOM 933 N N . ALA A 1 114 ? 19.484 27.391 -8.461 1 97.19 114 ALA A N 1
ATOM 934 C CA . ALA A 1 114 ? 20.281 28.109 -9.461 1 97.19 114 ALA A CA 1
ATOM 935 C C . ALA A 1 114 ? 21.734 27.672 -9.414 1 97.19 114 ALA A C 1
ATOM 937 O O . ALA A 1 114 ? 22.422 27.656 -10.445 1 97.19 114 ALA A O 1
ATOM 938 N N . ASP A 1 115 ? 22.125 27.297 -8.266 1 97 115 ASP A N 1
ATOM 939 C CA . ASP A 1 115 ? 23.5 26.828 -8.078 1 97 115 ASP A CA 1
ATOM 940 C C . ASP A 1 115 ? 23.641 25.391 -8.523 1 97 115 ASP A C 1
ATOM 942 O O . ASP A 1 115 ? 24.719 24.797 -8.383 1 97 115 ASP A O 1
ATOM 946 N N . GLY A 1 116 ? 22.547 24.75 -8.914 1 95.81 116 GLY A N 1
ATOM 947 C CA . GLY A 1 116 ? 22.625 23.406 -9.484 1 95.81 116 GLY A CA 1
ATOM 948 C C . GLY A 1 116 ? 22.328 22.312 -8.484 1 95.81 116 GLY A C 1
ATOM 949 O O . GLY A 1 116 ? 22.531 21.141 -8.766 1 95.81 116 GLY A O 1
ATOM 950 N N . ILE A 1 117 ? 21.828 22.688 -7.34 1 96.12 117 ILE A N 1
ATOM 951 C CA . ILE A 1 117 ? 21.5 21.703 -6.324 1 96.12 117 ILE A CA 1
ATOM 952 C C . ILE A 1 117 ? 20.141 21.078 -6.633 1 96.12 117 ILE A C 1
ATOM 954 O O . ILE A 1 117 ? 19.203 21.797 -7.023 1 96.12 117 ILE A O 1
ATOM 958 N N . SER A 1 118 ? 20.078 19.781 -6.531 1 94.06 118 SER A N 1
ATOM 959 C CA . SER A 1 118 ? 18.828 19.078 -6.867 1 94.06 118 SER A CA 1
ATOM 960 C C . SER A 1 118 ? 17.703 19.453 -5.906 1 94.06 118 SER A C 1
ATOM 962 O O . SER A 1 118 ? 17.953 19.75 -4.734 1 94.06 118 SER A O 1
ATOM 964 N N . ALA A 1 119 ? 16.5 19.438 -6.398 1 96.25 119 ALA A N 1
ATOM 965 C CA . ALA A 1 119 ? 15.312 19.703 -5.578 1 96.25 119 ALA A CA 1
ATOM 966 C C . ALA A 1 119 ? 15.266 18.766 -4.375 1 96.25 119 ALA A C 1
ATOM 968 O O . ALA A 1 119 ? 14.891 19.188 -3.273 1 96.25 119 ALA A O 1
ATOM 969 N N . LYS A 1 120 ? 15.68 17.578 -4.613 1 95.25 120 LYS A N 1
ATOM 970 C CA . LYS A 1 120 ? 15.688 16.594 -3.537 1 95.25 120 LYS A CA 1
ATOM 971 C C . LYS A 1 120 ? 16.578 17.031 -2.387 1 95.25 120 LYS A C 1
ATOM 973 O O . LYS A 1 120 ? 16.188 16.969 -1.222 1 95.25 120 LYS A O 1
ATOM 978 N N . THR A 1 121 ? 17.719 17.5 -2.715 1 95.75 121 THR A N 1
ATOM 979 C CA . THR A 1 121 ? 18.672 17.953 -1.709 1 95.75 121 THR A CA 1
ATOM 980 C C . THR A 1 121 ? 18.141 19.188 -0.979 1 95.75 121 THR A C 1
ATOM 982 O O . THR A 1 121 ? 18.234 19.281 0.246 1 95.75 121 THR A O 1
ATOM 985 N N . VAL A 1 122 ? 17.594 20.078 -1.735 1 97.56 122 VAL A N 1
ATOM 986 C CA . VAL A 1 122 ? 17.031 21.297 -1.148 1 97.56 122 VAL A CA 1
ATOM 987 C C . VAL A 1 122 ? 15.898 20.938 -0.19 1 97.56 122 VAL A C 1
ATOM 989 O O . VAL A 1 122 ? 15.844 21.453 0.93 1 97.56 122 VAL A O 1
ATOM 992 N N . ASN A 1 123 ? 15.031 20.078 -0.622 1 97.94 123 ASN A N 1
ATOM 993 C CA . ASN A 1 123 ? 13.93 19.641 0.226 1 97.94 123 ASN A CA 1
ATOM 994 C C . ASN A 1 123 ? 14.438 19.016 1.522 1 97.94 123 ASN A C 1
ATOM 996 O O . ASN A 1 123 ? 13.875 19.25 2.594 1 97.94 123 ASN A O 1
ATOM 1000 N N . ARG A 1 124 ? 15.461 18.203 1.417 1 97.56 124 ARG A N 1
ATOM 1001 C CA . ARG A 1 124 ? 16.016 17.547 2.602 1 97.56 124 ARG A CA 1
ATOM 1002 C C . ARG A 1 124 ? 16.5 18.578 3.615 1 97.56 124 ARG A C 1
ATOM 1004 O O . ARG A 1 124 ? 16.281 18.422 4.82 1 97.56 124 ARG A O 1
ATOM 1011 N N . ASP A 1 125 ? 17.109 19.547 3.131 1 97.69 125 ASP A N 1
ATOM 1012 C CA . ASP A 1 125 ? 17.594 20.609 4.012 1 97.69 125 ASP A CA 1
ATOM 1013 C C . ASP A 1 125 ? 16.422 21.312 4.695 1 97.69 125 ASP A C 1
ATOM 1015 O O . ASP A 1 125 ? 16.469 21.609 5.891 1 97.69 125 ASP A O 1
ATOM 1019 N N . MET A 1 126 ? 15.406 21.547 3.916 1 97.88 126 MET A N 1
ATOM 1020 C CA . MET A 1 126 ? 14.227 22.219 4.465 1 97.88 126 MET A CA 1
ATOM 1021 C C . MET A 1 126 ? 13.539 21.328 5.496 1 97.88 126 MET A C 1
ATOM 1023 O O . MET A 1 126 ? 13.062 21.812 6.523 1 97.88 126 MET A O 1
ATOM 1027 N N . TYR A 1 127 ? 13.539 20.109 5.199 1 97.56 127 TYR A N 1
ATOM 1028 C CA . TYR A 1 127 ? 12.93 19.172 6.141 1 97.56 127 TYR A CA 1
ATOM 1029 C C . TYR A 1 127 ? 13.688 19.172 7.465 1 97.56 127 TYR A C 1
ATOM 1031 O O . TYR A 1 127 ? 13.07 19.125 8.539 1 97.56 127 TYR A O 1
ATOM 1039 N N . ARG A 1 128 ? 14.945 19.156 7.367 1 97.5 128 ARG A N 1
ATOM 1040 C CA . ARG A 1 128 ? 15.773 19.188 8.562 1 97.5 128 ARG A CA 1
ATOM 1041 C C . ARG A 1 128 ? 15.531 20.453 9.375 1 97.5 128 ARG A C 1
ATOM 1043 O O . ARG A 1 128 ? 15.383 20.391 10.594 1 97.5 128 ARG A O 1
ATOM 1050 N N . LEU A 1 129 ? 15.492 21.516 8.648 1 98 129 LEU A N 1
ATOM 1051 C CA . LEU A 1 129 ? 15.242 22.812 9.297 1 98 129 LEU A CA 1
ATOM 1052 C C . LEU A 1 129 ? 13.867 22.828 9.945 1 98 129 LEU A C 1
ATOM 1054 O O . LEU A 1 129 ? 13.734 23.234 11.109 1 98 129 LEU A O 1
ATOM 1058 N N . SER A 1 130 ? 12.914 22.438 9.242 1 98.06 130 SER A N 1
ATOM 1059 C CA . SER A 1 130 ? 11.547 22.375 9.758 1 98.06 130 SER A CA 1
ATOM 1060 C C . SER A 1 130 ? 11.469 21.453 10.977 1 98.06 130 SER A C 1
ATOM 1062 O O . SER A 1 130 ? 10.828 21.797 11.977 1 98.06 130 SER A O 1
ATOM 1064 N N . GLY A 1 131 ? 12.125 20.297 10.82 1 97.44 131 GLY A N 1
ATOM 1065 C CA . GLY A 1 131 ? 12.125 19.344 11.914 1 97.44 131 GLY A CA 1
ATOM 1066 C C . GLY A 1 131 ? 12.742 19.906 13.188 1 97.44 131 GLY A C 1
ATOM 1067 O O . GLY A 1 131 ? 12.258 19.625 14.289 1 97.44 131 GLY A O 1
ATOM 1068 N N . MET A 1 132 ? 13.75 20.625 13.039 1 97.38 132 MET A N 1
ATOM 1069 C CA . MET A 1 132 ? 14.391 21.25 14.195 1 97.38 132 MET A CA 1
ATOM 1070 C C . MET A 1 132 ? 13.406 22.156 14.922 1 97.38 132 MET A C 1
ATOM 1072 O O . MET A 1 132 ? 13.25 22.062 16.141 1 97.38 132 MET A O 1
ATOM 1076 N N . PHE A 1 133 ? 12.727 23.016 14.219 1 97.06 133 PHE A N 1
ATOM 1077 C CA . PHE A 1 133 ? 11.781 23.938 14.828 1 97.06 133 PHE A CA 1
ATOM 1078 C C . PHE A 1 133 ? 10.617 23.188 15.461 1 97.06 133 PHE A C 1
ATOM 1080 O O . PHE A 1 133 ? 10.141 23.562 16.531 1 97.06 133 PHE A O 1
ATOM 1087 N N . SER A 1 134 ? 10.188 22.188 14.766 1 97.06 134 SER A N 1
ATOM 1088 C CA . SER A 1 134 ? 9.109 21.375 15.336 1 97.06 134 SER A CA 1
ATOM 1089 C C . SER A 1 134 ? 9.516 20.781 16.688 1 97.06 134 SER A C 1
ATOM 1091 O O . SER A 1 134 ? 8.719 20.766 17.625 1 97.06 134 SER A O 1
ATOM 1093 N N . THR A 1 135 ? 10.688 20.281 16.75 1 96.38 135 THR A N 1
ATOM 1094 C CA . THR A 1 135 ? 11.211 19.719 17.984 1 96.38 135 THR A CA 1
ATOM 1095 C C . THR A 1 135 ? 11.289 20.797 19.062 1 96.38 135 THR A C 1
ATOM 1097 O O . THR A 1 135 ? 10.875 20.562 20.203 1 96.38 135 THR A O 1
ATOM 1100 N N . LEU A 1 136 ? 11.75 21.922 18.719 1 95 136 LEU A N 1
ATOM 1101 C CA . LEU A 1 136 ? 11.891 23.016 19.672 1 95 136 LEU A CA 1
ATOM 1102 C C . LEU A 1 136 ? 10.531 23.469 20.188 1 95 136 LEU A C 1
ATOM 1104 O O . LEU A 1 136 ? 10.398 23.844 21.359 1 95 136 LEU A O 1
ATOM 1108 N N . ILE A 1 137 ? 9.57 23.453 19.359 1 92.06 137 ILE A N 1
ATOM 1109 C CA . ILE A 1 137 ? 8.211 23.812 19.75 1 92.06 137 ILE A CA 1
ATOM 1110 C C . ILE A 1 137 ? 7.672 22.781 20.734 1 92.06 137 ILE A C 1
ATOM 1112 O O . ILE A 1 137 ? 7.09 23.125 21.75 1 92.06 137 ILE A O 1
ATOM 1116 N N . LYS A 1 138 ? 7.902 21.594 20.422 1 92.19 138 LYS A N 1
ATOM 1117 C CA . LYS A 1 138 ? 7.418 20.5 21.25 1 92.19 138 LYS A CA 1
ATOM 1118 C C . LYS A 1 138 ? 7.992 20.578 22.656 1 92.19 138 LYS A C 1
ATOM 1120 O O . LYS A 1 138 ? 7.297 20.297 23.641 1 92.19 138 LYS A O 1
ATOM 1125 N N . ILE A 1 139 ? 9.188 21.016 22.781 1 89.88 139 ILE A N 1
ATOM 1126 C CA . ILE A 1 139 ? 9.82 21.047 24.094 1 89.88 139 ILE A CA 1
ATOM 1127 C C . ILE A 1 139 ? 9.719 22.453 24.672 1 89.88 139 ILE A C 1
ATOM 1129 O O . ILE A 1 139 ? 10.422 22.781 25.641 1 89.88 139 ILE A O 1
ATOM 1133 N N . GLU A 1 140 ? 9.023 23.297 23.891 1 85.75 140 GLU A N 1
ATOM 1134 C CA . GLU A 1 140 ? 8.664 24.641 24.359 1 85.75 140 GLU A CA 1
ATOM 1135 C C . GLU A 1 140 ? 9.883 25.547 24.406 1 85.75 140 GLU A C 1
ATOM 1137 O O . GLU A 1 140 ? 10.023 26.359 25.328 1 85.75 140 GLU A O 1
ATOM 1142 N N . GLU A 1 141 ? 10.797 25.359 23.562 1 88.81 141 GLU A N 1
ATOM 1143 C CA . GLU A 1 141 ? 11.969 26.219 23.453 1 88.81 141 GLU A CA 1
ATOM 1144 C C . GLU A 1 141 ? 11.805 27.234 22.312 1 88.81 141 GLU A C 1
ATOM 1146 O O . GLU A 1 141 ? 12.648 28.109 22.141 1 88.81 141 GLU A O 1
ATOM 1151 N N . PHE A 1 142 ? 10.703 26.969 21.672 1 89.12 142 PHE A N 1
ATOM 1152 C CA . PHE A 1 142 ? 10.297 27.906 20.625 1 89.12 142 PHE A CA 1
ATOM 1153 C C . PHE A 1 142 ? 8.797 28.156 20.672 1 89.12 142 PHE A C 1
ATOM 1155 O O . PHE A 1 142 ? 8 27.219 20.562 1 89.12 142 PHE A O 1
ATOM 1162 N N . THR A 1 143 ? 8.328 29.422 20.828 1 82.75 143 THR A N 1
ATOM 1163 C CA . THR A 1 143 ? 6.922 29.734 21.047 1 82.75 143 THR A CA 1
ATOM 1164 C C . THR A 1 143 ? 6.27 30.203 19.75 1 82.75 143 THR A C 1
ATOM 1166 O O . THR A 1 143 ? 5.051 30.094 19.594 1 82.75 143 THR A O 1
ATOM 1169 N N . GLY A 1 144 ? 6.895 30.328 18.734 1 82.75 144 GLY A N 1
ATOM 1170 C CA . GLY A 1 144 ? 6.32 30.75 17.469 1 82.75 144 GLY A CA 1
ATOM 1171 C C . GLY A 1 144 ? 5.906 29.578 16.594 1 82.75 144 GLY A C 1
ATOM 1172 O O . GLY A 1 144 ? 5.879 28.438 17.047 1 82.75 144 GLY A O 1
ATOM 1173 N N . THR A 1 145 ? 5.309 29.922 15.453 1 88.62 145 THR A N 1
ATOM 1174 C CA . THR A 1 145 ? 4.98 28.891 14.461 1 88.62 145 THR A CA 1
ATOM 1175 C C . THR A 1 145 ? 6.219 28.5 13.664 1 88.62 145 THR A C 1
ATOM 1177 O O . THR A 1 145 ? 7.141 29.297 13.492 1 88.62 145 THR A O 1
ATOM 1180 N N . ASN A 1 146 ? 6.211 27.266 13.242 1 93.75 146 ASN A N 1
ATOM 1181 C CA . ASN A 1 146 ? 7.297 26.812 12.383 1 93.75 146 ASN A CA 1
ATOM 1182 C C . ASN A 1 146 ? 7.426 27.672 11.133 1 93.75 146 ASN A C 1
ATOM 1184 O O . ASN A 1 146 ? 6.473 27.797 10.359 1 93.75 146 ASN A O 1
ATOM 1188 N N . PRO A 1 147 ? 8.562 28.375 11.039 1 92.5 147 PRO A N 1
ATOM 1189 C CA . PRO A 1 147 ? 8.727 29.281 9.898 1 92.5 147 PRO A CA 1
ATOM 1190 C C . PRO A 1 147 ? 8.523 28.578 8.555 1 92.5 147 PRO A C 1
ATOM 1192 O O . PRO A 1 147 ? 8.273 29.25 7.543 1 92.5 147 PRO A O 1
ATOM 1195 N N . LEU A 1 148 ? 8.609 27.266 8.508 1 95.81 148 LEU A N 1
ATOM 1196 C CA . LEU A 1 148 ? 8.5 26.531 7.242 1 95.81 148 LEU A CA 1
ATOM 1197 C C . LEU A 1 148 ? 7.094 25.969 7.062 1 95.81 148 LEU A C 1
ATOM 1199 O O . LEU A 1 148 ? 6.801 25.344 6.043 1 95.81 148 LEU A O 1
ATOM 1203 N N . GLN A 1 149 ? 6.305 26.188 8.008 1 92.38 149 GLN A N 1
ATOM 1204 C CA . GLN A 1 149 ? 4.953 25.641 7.941 1 92.38 149 GLN A CA 1
ATOM 1205 C C . GLN A 1 149 ? 4.207 26.172 6.719 1 92.38 149 GLN A C 1
ATOM 1207 O O . GLN A 1 149 ? 4.215 27.375 6.453 1 92.38 149 GLN A O 1
ATOM 1212 N N . GLY A 1 150 ? 3.6 25.328 5.93 1 89.69 150 GLY A N 1
ATOM 1213 C CA . GLY A 1 150 ? 2.797 25.734 4.789 1 89.69 150 GLY A CA 1
ATOM 1214 C C . GLY A 1 150 ? 3.592 25.828 3.5 1 89.69 150 GLY A C 1
ATOM 1215 O O . GLY A 1 150 ? 3.02 26.016 2.424 1 89.69 150 GLY A O 1
ATOM 1216 N N . LEU A 1 151 ? 4.914 25.844 3.539 1 93 151 LEU A N 1
ATOM 1217 C CA . LEU A 1 151 ? 5.75 25.875 2.344 1 93 151 LEU A CA 1
ATOM 1218 C C . LEU A 1 151 ? 5.773 24.5 1.674 1 93 151 LEU A C 1
ATOM 1220 O O . LEU A 1 151 ? 6.219 23.516 2.273 1 93 151 LEU A O 1
ATOM 1224 N N . GLU A 1 152 ? 5.305 24.422 0.458 1 94.88 152 GLU A N 1
ATOM 1225 C CA . GLU A 1 152 ? 5.281 23.156 -0.275 1 94.88 152 GLU A CA 1
ATOM 1226 C C . GLU A 1 152 ? 6.68 22.75 -0.739 1 94.88 152 GLU A C 1
ATOM 1228 O O . GLU A 1 152 ? 7.465 23.609 -1.16 1 94.88 152 GLU A O 1
ATOM 1233 N N . PRO A 1 153 ? 6.918 21.516 -0.607 1 96.12 153 PRO A N 1
ATOM 1234 C CA . PRO A 1 153 ? 8.211 21.078 -1.133 1 96.12 153 PRO A CA 1
ATOM 1235 C C . PRO A 1 153 ? 8.344 21.297 -2.639 1 96.12 153 PRO A C 1
ATOM 1237 O O . PRO A 1 153 ? 7.332 21.453 -3.332 1 96.12 153 PRO A O 1
ATOM 1240 N N . LEU A 1 154 ? 9.594 21.391 -3.1 1 95.75 154 LEU A N 1
ATOM 1241 C CA . LEU A 1 154 ? 9.867 21.438 -4.531 1 95.75 154 LEU A CA 1
ATOM 1242 C C . LEU A 1 154 ? 9.531 20.094 -5.195 1 95.75 154 LEU A C 1
ATOM 1244 O O . LEU A 1 154 ? 9.656 19.047 -4.574 1 95.75 154 LEU A O 1
ATOM 1248 N N . SER A 1 155 ? 9.102 20.172 -6.414 1 94.38 155 SER A N 1
ATOM 1249 C CA . SER A 1 155 ? 8.82 18.953 -7.172 1 94.38 155 SER A CA 1
ATOM 1250 C C . SER A 1 155 ? 10.109 18.188 -7.48 1 94.38 155 SER A C 1
ATOM 1252 O O . SER A 1 155 ? 11.086 18.766 -7.957 1 94.38 155 SER A O 1
ATOM 1254 N N . GLU A 1 156 ? 9.984 17 -7.062 1 92.12 156 GLU A N 1
ATOM 1255 C CA . GLU A 1 156 ? 11.156 16.172 -7.305 1 92.12 156 GLU A CA 1
ATOM 1256 C C . GLU A 1 156 ? 10.945 15.266 -8.516 1 92.12 156 GLU A C 1
ATOM 1258 O O . GLU A 1 156 ? 9.836 14.789 -8.766 1 92.12 156 GLU A O 1
ATOM 1263 N N . LYS A 1 157 ? 11.953 15.125 -9.32 1 84.81 157 LYS A N 1
ATOM 1264 C CA . LYS A 1 157 ? 11.914 14.172 -10.422 1 84.81 157 LYS A CA 1
ATOM 1265 C C . LYS A 1 157 ? 12.281 12.766 -9.945 1 84.81 157 LYS A C 1
ATOM 1267 O O . LYS A 1 157 ? 13.227 12.602 -9.172 1 84.81 157 LYS A O 1
ATOM 1272 N N . ASN A 1 158 ? 11.375 11.852 -10.227 1 81.44 158 ASN A N 1
ATOM 1273 C CA . ASN A 1 158 ? 11.664 10.469 -9.867 1 81.44 158 ASN A CA 1
ATOM 1274 C C . ASN A 1 158 ? 12.656 9.828 -10.828 1 81.44 158 ASN A C 1
ATOM 1276 O O . ASN A 1 158 ? 12.477 9.906 -12.047 1 81.44 158 ASN A O 1
ATOM 1280 N N . VAL A 1 159 ? 13.836 9.484 -10.227 1 80.88 159 VAL A N 1
ATOM 1281 C CA . VAL A 1 159 ? 14.812 8.789 -11.047 1 80.88 159 VAL A CA 1
ATOM 1282 C C . VAL A 1 159 ? 14.453 7.305 -11.133 1 80.88 159 VAL A C 1
ATOM 1284 O O . VAL A 1 159 ? 14.117 6.684 -10.125 1 80.88 159 VAL A O 1
ATOM 1287 N N . ALA A 1 160 ? 14.492 6.793 -12.328 1 82.81 160 ALA A N 1
ATOM 1288 C CA . ALA A 1 160 ? 14.133 5.395 -12.547 1 82.81 160 ALA A CA 1
ATOM 1289 C C . ALA A 1 160 ? 15.148 4.461 -11.898 1 82.81 160 ALA A C 1
ATOM 1291 O O . ALA A 1 160 ? 16.359 4.734 -11.914 1 82.81 160 ALA A O 1
ATOM 1292 N N . MET A 1 161 ? 14.664 3.457 -11.297 1 87.06 161 MET A N 1
ATOM 1293 C CA . MET A 1 161 ? 15.508 2.412 -10.727 1 87.06 161 MET A CA 1
ATOM 1294 C C . MET A 1 161 ? 16.203 1.611 -11.82 1 87.06 161 MET A C 1
ATOM 1296 O O . MET A 1 161 ? 15.602 1.323 -12.859 1 87.06 161 MET A O 1
ATOM 1300 N N . THR A 1 162 ? 17.516 1.425 -11.633 1 92.94 162 THR A N 1
ATOM 1301 C CA . THR A 1 162 ? 18.266 0.653 -12.609 1 92.94 162 THR A CA 1
ATOM 1302 C C . THR A 1 162 ? 18.75 -0.659 -12.008 1 92.94 162 THR A C 1
ATOM 1304 O O . THR A 1 162 ? 18.859 -0.786 -10.781 1 92.94 162 THR A O 1
ATOM 1307 N N . TYR A 1 163 ? 18.906 -1.68 -12.828 1 97.06 163 TYR A N 1
ATOM 1308 C CA . TYR A 1 163 ? 19.438 -2.98 -12.453 1 97.06 163 TYR A CA 1
ATOM 1309 C C . TYR A 1 163 ? 20.359 -3.523 -13.531 1 97.06 163 TYR A C 1
ATOM 1311 O O . TYR A 1 163 ? 20.406 -2.99 -14.641 1 97.06 163 TYR A O 1
ATOM 1319 N N . LEU A 1 164 ? 21.156 -4.477 -13.242 1 97.81 164 LEU A N 1
ATOM 1320 C CA . LEU A 1 164 ? 22.109 -5.082 -14.18 1 97.81 164 LEU A CA 1
ATOM 1321 C C . LEU A 1 164 ? 21.438 -6.191 -14.977 1 97.81 164 LEU A C 1
ATOM 1323 O O . LEU A 1 164 ? 20.688 -6.996 -14.422 1 97.81 164 LEU A O 1
ATOM 1327 N N . THR A 1 165 ? 21.766 -6.172 -16.297 1 97.06 165 THR A N 1
ATOM 1328 C CA . THR A 1 165 ? 21.359 -7.297 -17.141 1 97.06 165 THR A CA 1
ATOM 1329 C C . THR A 1 165 ? 22.266 -8.5 -16.891 1 97.06 165 THR A C 1
ATOM 1331 O O . THR A 1 165 ? 23.312 -8.383 -16.234 1 97.06 165 THR A O 1
ATOM 1334 N N . THR A 1 166 ? 21.875 -9.641 -17.438 1 97.31 166 THR A N 1
ATOM 1335 C CA . THR A 1 166 ? 22.641 -10.859 -17.234 1 97.31 166 THR A CA 1
ATOM 1336 C C . THR A 1 166 ? 24.062 -10.695 -17.75 1 97.31 166 THR A C 1
ATOM 1338 O O . THR A 1 166 ? 25.031 -11 -17.031 1 97.31 166 THR A O 1
ATOM 1341 N N . PRO A 1 167 ? 24.234 -10.094 -18.938 1 97.38 167 PRO A N 1
ATOM 1342 C CA . PRO A 1 167 ? 25.609 -9.875 -19.406 1 97.38 167 PRO A CA 1
ATOM 1343 C C . PRO A 1 167 ? 26.375 -8.914 -18.516 1 97.38 167 PRO A C 1
ATOM 1345 O O . PRO A 1 167 ? 27.578 -9.117 -18.266 1 97.38 167 PRO A O 1
ATOM 1348 N N . GLU A 1 168 ? 25.719 -7.922 -18 1 97.88 168 GLU A N 1
ATOM 1349 C CA . GLU A 1 168 ? 26.359 -6.965 -17.109 1 97.88 168 GLU A CA 1
ATOM 1350 C C . GLU A 1 168 ? 26.781 -7.625 -15.805 1 97.88 168 GLU A C 1
ATOM 1352 O O . GLU A 1 168 ? 27.844 -7.305 -15.25 1 97.88 168 GLU A O 1
ATOM 1357 N N . ILE A 1 169 ? 25.938 -8.531 -15.281 1 98.38 169 ILE A N 1
ATOM 1358 C CA . ILE A 1 169 ? 26.281 -9.281 -14.07 1 98.38 169 ILE A CA 1
ATOM 1359 C C . ILE A 1 169 ? 27.547 -10.094 -14.305 1 98.38 169 ILE A C 1
ATOM 1361 O O . ILE A 1 169 ? 28.453 -10.086 -13.477 1 98.38 169 ILE A O 1
ATOM 1365 N N . GLU A 1 170 ? 27.594 -10.75 -15.438 1 98 170 GLU A N 1
ATOM 1366 C CA . GLU A 1 170 ? 28.75 -11.562 -15.781 1 98 170 GLU A CA 1
ATOM 1367 C C . GLU A 1 170 ? 30.016 -10.719 -15.852 1 98 170 GLU A C 1
ATOM 1369 O O . GLU A 1 170 ? 31.047 -11.078 -15.273 1 98 170 GLU A O 1
ATOM 1374 N N . LEU A 1 171 ? 29.922 -9.617 -16.547 1 97.88 171 LEU A N 1
ATOM 1375 C CA . LEU A 1 171 ? 31.047 -8.711 -16.688 1 97.88 171 LEU A CA 1
ATOM 1376 C C . LEU A 1 171 ? 31.5 -8.195 -15.32 1 97.88 171 LEU A C 1
ATOM 1378 O O . LEU A 1 171 ? 32.688 -8.141 -15.039 1 97.88 171 LEU A O 1
ATOM 1382 N N . LEU A 1 172 ? 30.562 -7.879 -14.492 1 98.12 172 LEU A N 1
ATOM 1383 C CA . LEU A 1 172 ? 30.875 -7.375 -13.164 1 98.12 172 LEU A CA 1
ATOM 1384 C C . LEU A 1 172 ? 31.625 -8.43 -12.344 1 98.12 172 LEU A C 1
ATOM 1386 O O . LEU A 1 172 ? 32.688 -8.164 -11.812 1 98.12 172 LEU A O 1
ATOM 1390 N N . LEU A 1 173 ? 31.031 -9.625 -12.281 1 97.88 173 LEU A N 1
ATOM 1391 C CA . LEU A 1 173 ? 31.609 -10.688 -11.461 1 97.88 173 LEU A CA 1
ATOM 1392 C C . LEU A 1 173 ? 33 -11.039 -11.938 1 97.88 173 LEU A C 1
ATOM 1394 O O . LEU A 1 173 ? 33.875 -11.336 -11.125 1 97.88 173 LEU A O 1
ATOM 1398 N N . ASN A 1 174 ? 33.25 -10.906 -13.203 1 97.44 174 ASN A N 1
ATOM 1399 C CA . ASN A 1 174 ? 34.562 -11.25 -13.773 1 97.44 174 ASN A CA 1
ATOM 1400 C C . ASN A 1 174 ? 35.594 -10.133 -13.562 1 97.44 174 ASN A C 1
ATOM 1402 O O . ASN A 1 174 ? 36.781 -10.359 -13.695 1 97.44 174 ASN A O 1
ATOM 1406 N N . SER A 1 175 ? 35.094 -8.953 -13.258 1 97.75 175 SER A N 1
ATOM 1407 C CA . SER A 1 175 ? 35.969 -7.801 -13.141 1 97.75 175 SER A CA 1
ATOM 1408 C C . SER A 1 175 ? 36.375 -7.559 -11.688 1 97.75 175 SER A C 1
ATOM 1410 O O . SER A 1 175 ? 37.281 -6.777 -11.406 1 97.75 175 SER A O 1
ATOM 1412 N N . LEU A 1 176 ? 35.75 -8.25 -10.773 1 97.38 176 LEU A N 1
ATOM 1413 C CA . LEU A 1 176 ? 35.969 -8 -9.352 1 97.38 176 LEU A CA 1
ATOM 1414 C C . LEU A 1 176 ? 37.062 -8.891 -8.797 1 97.38 176 LEU A C 1
ATOM 1416 O O . LEU A 1 176 ? 37.312 -9.984 -9.312 1 97.38 176 LEU A O 1
ATOM 1420 N N . ASN A 1 177 ? 37.781 -8.398 -7.781 1 96.62 177 ASN A N 1
ATOM 1421 C CA . ASN A 1 177 ? 38.688 -9.289 -7.039 1 96.62 177 ASN A CA 1
ATOM 1422 C C . ASN A 1 177 ? 37.875 -10.297 -6.207 1 96.62 177 ASN A C 1
ATOM 1424 O O . ASN A 1 177 ? 36.656 -10.234 -6.148 1 96.62 177 ASN A O 1
ATOM 1428 N N . LYS A 1 178 ? 38.562 -11.18 -5.547 1 95.38 178 LYS A N 1
ATOM 1429 C CA . LYS A 1 178 ? 37.938 -12.328 -4.887 1 95.38 178 LYS A CA 1
ATOM 1430 C C . LYS A 1 178 ? 36.969 -11.875 -3.795 1 95.38 178 LYS A C 1
ATOM 1432 O O . LYS A 1 178 ? 35.844 -12.352 -3.725 1 95.38 178 LYS A O 1
ATOM 1437 N N . GLU A 1 179 ? 37.375 -10.945 -2.98 1 95.19 179 GLU A N 1
ATOM 1438 C CA . GLU A 1 179 ? 36.531 -10.492 -1.863 1 95.19 179 GLU A CA 1
ATOM 1439 C C . GLU A 1 179 ? 35.312 -9.734 -2.355 1 95.19 179 GLU A C 1
ATOM 1441 O O . GLU A 1 179 ? 34.188 -9.953 -1.866 1 95.19 179 GLU A O 1
ATOM 1446 N N . GLU A 1 180 ? 35.5 -8.859 -3.301 1 96.62 180 GLU A N 1
ATOM 1447 C CA . GLU A 1 180 ? 34.406 -8.094 -3.875 1 96.62 180 GLU A CA 1
ATOM 1448 C C . GLU A 1 180 ? 33.406 -9 -4.609 1 96.62 180 GLU A C 1
ATOM 1450 O O . GLU A 1 180 ? 32.188 -8.766 -4.582 1 96.62 180 GLU A O 1
ATOM 1455 N N . LYS A 1 181 ? 33.969 -9.992 -5.258 1 97.25 181 LYS A N 1
ATOM 1456 C CA . LYS A 1 181 ? 33.125 -10.953 -5.953 1 97.25 181 LYS A CA 1
ATOM 1457 C C . LYS A 1 181 ? 32.219 -11.703 -4.977 1 97.25 181 LYS A C 1
ATOM 1459 O O . LYS A 1 181 ? 31.031 -11.875 -5.227 1 97.25 181 LYS A O 1
ATOM 1464 N N . LYS A 1 182 ? 32.781 -12.125 -3.873 1 97.06 182 LYS A N 1
ATOM 1465 C CA . LYS A 1 182 ? 32 -12.836 -2.857 1 97.06 182 LYS A CA 1
ATOM 1466 C C . LYS A 1 182 ? 30.844 -11.969 -2.34 1 97.06 182 LYS A C 1
ATOM 1468 O O . LYS A 1 182 ? 29.719 -12.453 -2.193 1 97.06 182 LYS A O 1
ATOM 1473 N N . LEU A 1 183 ? 31.141 -10.75 -2.092 1 97.75 183 LEU A N 1
ATOM 1474 C CA . LEU A 1 183 ? 30.125 -9.844 -1.604 1 97.75 183 LEU A CA 1
ATOM 1475 C C . LEU A 1 183 ? 29.031 -9.633 -2.656 1 97.75 183 LEU A C 1
ATOM 1477 O O . LEU A 1 183 ? 27.844 -9.648 -2.336 1 97.75 183 LEU A O 1
ATOM 1481 N N . ALA A 1 184 ? 29.453 -9.422 -3.891 1 98.12 184 ALA A N 1
ATOM 1482 C CA . ALA A 1 184 ? 28.5 -9.25 -4.98 1 98.12 184 ALA A CA 1
ATOM 1483 C C . ALA A 1 184 ? 27.594 -10.477 -5.121 1 98.12 184 ALA A C 1
ATOM 1485 O O . ALA A 1 184 ? 26.391 -10.352 -5.312 1 98.12 184 ALA A O 1
ATOM 1486 N N . LEU A 1 185 ? 28.203 -11.617 -5.008 1 98.25 185 LEU A N 1
ATOM 1487 C CA . LEU A 1 185 ? 27.438 -12.859 -5.082 1 98.25 185 LEU A CA 1
ATOM 1488 C C . LEU A 1 185 ? 26.391 -12.922 -3.984 1 98.25 185 LEU A C 1
ATOM 1490 O O . LEU A 1 185 ? 25.25 -13.312 -4.234 1 98.25 185 LEU A O 1
ATOM 1494 N N . LEU A 1 186 ? 26.75 -12.555 -2.818 1 98.19 186 LEU A N 1
ATOM 1495 C CA . LEU A 1 186 ? 25.812 -12.539 -1.708 1 98.19 186 LEU A CA 1
ATOM 1496 C C . LEU A 1 186 ? 24.641 -11.594 -2 1 98.19 186 LEU A C 1
ATOM 1498 O O . LEU A 1 186 ? 23.484 -11.969 -1.86 1 98.19 186 LEU A O 1
ATOM 1502 N N . CYS A 1 187 ? 24.969 -10.367 -2.445 1 98.44 187 CYS A N 1
ATOM 1503 C CA . CYS A 1 187 ? 23.938 -9.367 -2.707 1 98.44 187 CYS A CA 1
ATOM 1504 C C . CYS A 1 187 ? 23.031 -9.805 -3.844 1 98.44 187 CYS A C 1
ATOM 1506 O O . CYS A 1 187 ? 21.812 -9.664 -3.752 1 98.44 187 CYS A O 1
ATOM 1508 N N . LEU A 1 188 ? 23.578 -10.375 -4.887 1 98.44 188 LEU A N 1
ATOM 1509 C CA . LEU A 1 188 ? 22.812 -10.812 -6.047 1 98.44 188 LEU A CA 1
ATOM 1510 C C . LEU A 1 188 ? 21.922 -12.008 -5.699 1 98.44 188 LEU A C 1
ATOM 1512 O O . LEU A 1 188 ? 20.922 -12.266 -6.379 1 98.44 188 LEU A O 1
ATOM 1516 N N . SER A 1 189 ? 22.266 -12.695 -4.605 1 98.44 189 SER A N 1
ATOM 1517 C CA . SER A 1 189 ? 21.547 -13.914 -4.242 1 98.44 189 SER A CA 1
ATOM 1518 C C . SER A 1 189 ? 20.516 -13.641 -3.16 1 98.44 189 SER A C 1
ATOM 1520 O O . SER A 1 189 ? 19.578 -14.422 -2.975 1 98.44 189 SER A O 1
ATOM 1522 N N . THR A 1 190 ? 20.672 -12.523 -2.428 1 98.19 190 THR A N 1
ATOM 1523 C CA . THR A 1 190 ? 19.828 -12.328 -1.262 1 98.19 190 THR A CA 1
ATOM 1524 C C . THR A 1 190 ? 19.141 -10.961 -1.32 1 98.19 190 THR A C 1
ATOM 1526 O O . THR A 1 190 ? 18.203 -10.703 -0.562 1 98.19 190 THR A O 1
ATOM 1529 N N . GLY A 1 191 ? 19.609 -10.07 -2.17 1 98.12 191 GLY A N 1
ATOM 1530 C CA . GLY A 1 191 ? 19.078 -8.719 -2.197 1 98.12 191 GLY A CA 1
ATOM 1531 C C . GLY A 1 191 ? 19.531 -7.879 -1.012 1 98.12 191 GLY A C 1
ATOM 1532 O O . GLY A 1 191 ? 18.891 -6.871 -0.686 1 98.12 191 GLY A O 1
ATOM 1533 N N . ALA A 1 192 ? 20.594 -8.234 -0.378 1 97.25 192 ALA A N 1
ATOM 1534 C CA . ALA A 1 192 ? 21.094 -7.504 0.789 1 97.25 192 ALA A CA 1
ATOM 1535 C C . ALA A 1 192 ? 21.5 -6.086 0.416 1 97.25 192 ALA A C 1
ATOM 1537 O O . ALA A 1 192 ? 22.062 -5.859 -0.66 1 97.25 192 ALA A O 1
ATOM 1538 N N . ARG A 1 193 ? 21.188 -5.16 1.279 1 95.06 193 ARG A N 1
ATOM 1539 C CA . ARG A 1 193 ? 21.828 -3.85 1.154 1 95.06 193 ARG A CA 1
ATOM 1540 C C . ARG A 1 193 ? 23.344 -3.955 1.29 1 95.06 193 ARG A C 1
ATOM 1542 O O . ARG A 1 193 ? 23.844 -4.828 1.994 1 95.06 193 ARG A O 1
ATOM 1549 N N . TRP A 1 194 ? 24.078 -2.975 0.734 1 95.25 194 TRP A N 1
ATOM 1550 C CA . TRP A 1 194 ? 25.531 -3.006 0.766 1 95.25 194 TRP A CA 1
ATOM 1551 C C . TRP A 1 194 ? 26.047 -3.006 2.203 1 95.25 194 TRP A C 1
ATOM 1553 O O . TRP A 1 194 ? 26.891 -3.828 2.566 1 95.25 194 TRP A O 1
ATOM 1563 N N . GLY A 1 195 ? 25.5 -2.102 3.021 1 93.5 195 GLY A N 1
ATOM 1564 C CA . GLY A 1 195 ? 25.953 -1.989 4.398 1 93.5 195 GLY A CA 1
ATOM 1565 C C . GLY A 1 195 ? 25.75 -3.264 5.199 1 93.5 195 GLY A C 1
ATOM 1566 O O . GLY A 1 195 ? 26.625 -3.67 5.961 1 93.5 195 GLY A O 1
ATOM 1567 N N . GLU A 1 196 ? 24.625 -3.938 5.012 1 93.25 196 GLU A N 1
ATOM 1568 C CA . GLU A 1 196 ? 24.359 -5.176 5.734 1 93.25 196 GLU A CA 1
ATOM 1569 C C . GLU A 1 196 ? 25.25 -6.312 5.25 1 93.25 196 GLU A C 1
ATOM 1571 O O . GLU A 1 196 ? 25.688 -7.145 6.047 1 93.25 196 GLU A O 1
ATOM 1576 N N . ALA A 1 197 ? 25.516 -6.301 3.959 1 95.56 197 ALA A N 1
ATOM 1577 C CA . ALA A 1 197 ? 26.391 -7.324 3.391 1 95.56 197 ALA A CA 1
ATOM 1578 C C . ALA A 1 197 ? 27.828 -7.145 3.877 1 95.56 197 ALA A C 1
ATOM 1580 O O . ALA A 1 197 ? 28.469 -8.109 4.312 1 95.56 197 ALA A O 1
ATOM 1581 N N . GLU A 1 198 ? 28.281 -5.922 3.814 1 95.38 198 GLU A N 1
ATOM 1582 C CA . GLU A 1 198 ? 29.656 -5.617 4.176 1 95.38 198 GLU A CA 1
ATOM 1583 C C . GLU A 1 198 ? 29.938 -5.961 5.637 1 95.38 198 GLU A C 1
ATOM 1585 O O . GLU A 1 198 ? 31.031 -6.402 5.98 1 95.38 198 GLU A O 1
ATOM 1590 N N . SER A 1 199 ? 28.938 -5.852 6.508 1 93.94 199 SER A N 1
ATOM 1591 C CA . SER A 1 199 ? 29.141 -6.039 7.941 1 93.94 199 SER A CA 1
ATOM 1592 C C . SER A 1 199 ? 28.75 -7.449 8.367 1 93.94 199 SER A C 1
ATOM 1594 O O . SER A 1 199 ? 28.828 -7.785 9.555 1 93.94 199 SER A O 1
ATOM 1596 N N . LEU A 1 200 ? 28.422 -8.297 7.496 1 95.94 200 LEU A N 1
ATOM 1597 C CA . LEU A 1 200 ? 27.938 -9.633 7.801 1 95.94 200 LEU A CA 1
ATOM 1598 C C . LEU A 1 200 ? 29.031 -10.492 8.422 1 95.94 200 LEU A C 1
ATOM 1600 O O . LEU A 1 200 ? 30.172 -10.5 7.938 1 95.94 200 LEU A O 1
ATOM 1604 N N . ALA A 1 201 ? 28.688 -11.195 9.453 1 96.12 201 ALA A N 1
ATOM 1605 C CA . ALA A 1 201 ? 29.625 -12.102 10.109 1 96.12 201 ALA A CA 1
ATOM 1606 C C . ALA A 1 201 ? 29.406 -13.547 9.656 1 96.12 201 ALA A C 1
ATOM 1608 O O . ALA A 1 201 ? 28.297 -13.906 9.25 1 96.12 201 ALA A O 1
ATOM 1609 N N . ALA A 1 202 ? 30.453 -14.312 9.812 1 96.19 202 ALA A N 1
ATOM 1610 C CA . ALA A 1 202 ? 30.406 -15.711 9.391 1 96.19 202 ALA A CA 1
ATOM 1611 C C . ALA A 1 202 ? 29.328 -16.484 10.148 1 96.19 202 ALA A C 1
ATOM 1613 O O . ALA A 1 202 ? 28.672 -17.359 9.578 1 96.19 202 ALA A O 1
ATOM 1614 N N . GLN A 1 203 ? 29.109 -16.109 11.359 1 95.31 203 GLN A N 1
ATOM 1615 C CA . GLN A 1 203 ? 28.156 -16.828 12.195 1 95.31 203 GLN A CA 1
ATOM 1616 C C . GLN A 1 203 ? 26.719 -16.609 11.703 1 95.31 203 GLN A C 1
ATOM 1618 O O . GLN A 1 203 ? 25.812 -17.328 12.086 1 95.31 203 GLN A O 1
ATOM 1623 N N . GLN A 1 204 ? 26.547 -15.57 10.938 1 96.75 204 GLN A N 1
ATOM 1624 C CA . GLN A 1 204 ? 25.219 -15.234 10.43 1 96.75 204 GLN A CA 1
ATOM 1625 C C . GLN A 1 204 ? 24.891 -16.047 9.18 1 96.75 204 GLN A C 1
ATOM 1627 O O . GLN A 1 204 ? 23.797 -15.945 8.641 1 96.75 204 GLN A O 1
ATOM 1632 N N . VAL A 1 205 ? 25.859 -16.797 8.703 1 97.31 205 VAL A N 1
ATOM 1633 C CA . VAL A 1 205 ? 25.688 -17.641 7.523 1 97.31 205 VAL A CA 1
ATOM 1634 C C . VAL A 1 205 ? 25.844 -19.109 7.914 1 97.31 205 VAL A C 1
ATOM 1636 O O . VAL A 1 205 ? 26.953 -19.562 8.211 1 97.31 205 VAL A O 1
ATOM 1639 N N . SER A 1 206 ? 24.719 -19.828 7.961 1 94.56 206 SER A N 1
ATOM 1640 C CA . SER A 1 206 ? 24.766 -21.234 8.344 1 94.56 206 SER A CA 1
ATOM 1641 C C . SER A 1 206 ? 23.516 -21.969 7.898 1 94.56 206 SER A C 1
ATOM 1643 O O . SER A 1 206 ? 22.438 -21.391 7.828 1 94.56 206 SER A O 1
ATOM 1645 N N . LYS A 1 207 ? 23.656 -23.234 7.531 1 95.56 207 LYS A N 1
ATOM 1646 C CA . LYS A 1 207 ? 22.562 -24.156 7.23 1 95.56 207 LYS A CA 1
ATOM 1647 C C . LYS A 1 207 ? 21.703 -23.641 6.082 1 95.56 207 LYS A C 1
ATOM 1649 O O . LYS A 1 207 ? 20.484 -23.641 6.172 1 95.56 207 LYS A O 1
ATOM 1654 N N . GLY A 1 208 ? 22.359 -23.031 5.18 1 96.81 208 GLY A N 1
ATOM 1655 C CA . GLY A 1 208 ? 21.672 -22.609 3.971 1 96.81 208 GLY A CA 1
ATOM 1656 C C . GLY A 1 208 ? 20.875 -21.344 4.152 1 96.81 208 GLY A C 1
ATOM 1657 O O . GLY A 1 208 ? 19.875 -21.125 3.455 1 96.81 208 GLY A O 1
ATOM 1658 N N . ARG A 1 209 ? 21.25 -20.531 5.152 1 97.5 209 ARG A N 1
ATOM 1659 C CA . ARG A 1 209 ? 20.516 -19.312 5.422 1 97.5 209 ARG A CA 1
ATOM 1660 C C . ARG A 1 209 ? 21.469 -18.188 5.828 1 97.5 209 ARG A C 1
ATOM 1662 O O . ARG A 1 209 ? 22.531 -18.438 6.379 1 97.5 209 ARG A O 1
ATOM 1669 N N . VAL A 1 210 ? 21.062 -17 5.547 1 97.88 210 VAL A N 1
ATOM 1670 C CA . VAL A 1 210 ? 21.734 -15.789 6.047 1 97.88 210 VAL A CA 1
ATOM 1671 C C . VAL A 1 210 ? 20.781 -15.023 6.969 1 97.88 210 VAL A C 1
ATOM 1673 O O . VAL A 1 210 ? 19.625 -14.789 6.621 1 97.88 210 VAL A O 1
ATOM 1676 N N . ILE A 1 211 ? 21.281 -14.68 8.086 1 96.5 211 ILE A N 1
ATOM 1677 C CA . ILE A 1 211 ? 20.5 -13.898 9.039 1 96.5 211 ILE A CA 1
ATOM 1678 C C . ILE A 1 211 ? 20.984 -12.445 9.023 1 96.5 211 ILE A C 1
ATOM 1680 O O . ILE A 1 211 ? 22.141 -12.172 9.344 1 96.5 211 ILE A O 1
ATOM 1684 N N . PHE A 1 212 ? 20.062 -11.57 8.609 1 95.62 212 PHE A N 1
ATOM 1685 C CA . PHE A 1 212 ? 20.359 -10.148 8.641 1 95.62 212 PHE A CA 1
ATOM 1686 C C . PHE A 1 212 ? 19.766 -9.5 9.883 1 95.62 212 PHE A C 1
ATOM 1688 O O . PHE A 1 212 ? 18.578 -9.688 10.18 1 95.62 212 PHE A O 1
ATOM 1695 N N . LEU A 1 213 ? 20.484 -8.789 10.562 1 87.19 213 LEU A N 1
ATOM 1696 C CA . LEU A 1 213 ? 20.031 -8.156 11.805 1 87.19 213 LEU A CA 1
ATOM 1697 C C . LEU A 1 213 ? 19.766 -6.668 11.594 1 87.19 213 LEU A C 1
ATOM 1699 O O . LEU A 1 213 ? 20.547 -5.988 10.914 1 87.19 213 LEU A O 1
ATOM 1703 N N . ASN A 1 214 ? 18.516 -6.305 11.891 1 74.12 214 ASN A N 1
ATOM 1704 C CA . ASN A 1 214 ? 18.234 -4.871 11.883 1 74.12 214 ASN A CA 1
ATOM 1705 C C . ASN A 1 214 ? 18.625 -4.219 13.211 1 74.12 214 ASN A C 1
ATOM 1707 O O . ASN A 1 214 ? 18.125 -4.598 14.266 1 74.12 214 ASN A O 1
ATOM 1711 N N . THR A 1 215 ? 19.609 -3.426 13.156 1 61.94 215 THR A N 1
ATOM 1712 C CA . THR A 1 215 ? 20.156 -2.799 14.352 1 61.94 215 THR A CA 1
ATOM 1713 C C . THR A 1 215 ? 19.156 -1.814 14.953 1 61.94 215 THR A C 1
ATOM 1715 O O . THR A 1 215 ? 19.141 -1.595 16.156 1 61.94 215 THR A O 1
ATOM 1718 N N . LYS A 1 216 ? 18.25 -1.331 14.078 1 61.97 216 LYS A N 1
ATOM 1719 C CA . LYS A 1 216 ? 17.422 -0.247 14.578 1 61.97 216 LYS A CA 1
ATOM 1720 C C . LYS A 1 216 ? 16.266 -0.786 15.422 1 61.97 216 LYS A C 1
ATOM 1722 O O . LYS A 1 216 ? 16.016 -0.293 16.531 1 61.97 216 LYS A O 1
ATOM 1727 N N . ASN A 1 217 ? 15.555 -1.746 14.945 1 63.78 217 ASN A N 1
ATOM 1728 C CA . ASN A 1 217 ? 14.367 -2.209 15.656 1 63.78 217 ASN A CA 1
ATOM 1729 C C . ASN A 1 217 ? 14.547 -3.629 16.188 1 63.78 217 ASN A C 1
ATOM 1731 O O . ASN A 1 217 ? 13.641 -4.18 16.812 1 63.78 217 ASN A O 1
ATOM 1735 N N . GLY A 1 218 ? 15.789 -4.125 16 1 70.88 218 GLY A N 1
ATOM 1736 C CA . GLY A 1 218 ? 16.078 -5.457 16.5 1 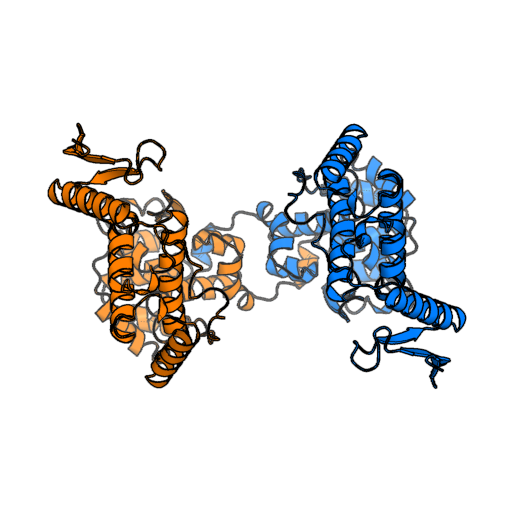70.88 218 GLY A CA 1
ATOM 1737 C C . GLY A 1 218 ? 15.422 -6.555 15.68 1 70.88 218 GLY A C 1
ATOM 1738 O O . GLY A 1 218 ? 15.516 -7.734 16.031 1 70.88 218 GLY A O 1
ATOM 1739 N N . ASP A 1 219 ? 14.758 -6.141 14.656 1 80.06 219 ASP A N 1
ATOM 1740 C CA . ASP A 1 219 ? 14.109 -7.145 13.828 1 80.06 219 ASP A CA 1
ATOM 1741 C C . ASP A 1 219 ? 15.125 -7.914 12.992 1 80.06 219 ASP A C 1
ATOM 1743 O O . ASP A 1 219 ? 16.219 -7.414 12.719 1 80.06 219 ASP A O 1
ATOM 1747 N N . GLN A 1 220 ? 14.867 -9.211 12.891 1 90.12 220 GLN A N 1
ATOM 1748 C CA . GLN A 1 220 ? 15.742 -10.047 12.078 1 90.12 220 GLN A CA 1
ATOM 1749 C C . GLN A 1 220 ? 14.992 -10.617 10.875 1 90.12 220 GLN A C 1
ATOM 1751 O O . GLN A 1 220 ? 13.781 -10.844 10.945 1 90.12 220 GLN A O 1
ATOM 1756 N N . ARG A 1 221 ? 15.797 -10.609 9.727 1 92.81 221 ARG A N 1
ATOM 1757 C CA . ARG A 1 221 ? 15.234 -11.297 8.57 1 92.81 221 ARG A CA 1
ATOM 1758 C C . ARG A 1 221 ? 16.156 -12.43 8.109 1 92.81 221 ARG A C 1
ATOM 1760 O O . ARG A 1 221 ? 17.375 -12.305 8.172 1 92.81 221 ARG A O 1
ATOM 1767 N N . ILE A 1 222 ? 15.531 -13.539 7.715 1 96 222 ILE A N 1
ATOM 1768 C CA . ILE A 1 222 ? 16.25 -14.734 7.285 1 96 222 ILE A CA 1
ATOM 1769 C C . ILE A 1 222 ? 16.031 -14.953 5.789 1 96 222 ILE A C 1
ATOM 1771 O O . ILE A 1 222 ? 14.898 -14.961 5.316 1 96 222 ILE A O 1
ATOM 1775 N N . VAL A 1 223 ? 17.141 -15.125 5.059 1 98.12 223 VAL A N 1
ATOM 1776 C CA . VAL A 1 223 ? 17.062 -15.359 3.617 1 98.12 223 VAL A CA 1
ATOM 1777 C C . VAL A 1 223 ? 17.75 -16.672 3.27 1 98.12 223 VAL A C 1
ATOM 1779 O O . VAL A 1 223 ? 18.922 -16.891 3.615 1 98.12 223 VAL A O 1
ATOM 1782 N N . PRO A 1 224 ? 17.078 -17.594 2.592 1 98.38 224 PRO A N 1
ATOM 1783 C CA . PRO A 1 224 ? 17.688 -18.844 2.148 1 98.38 224 PRO A CA 1
ATOM 1784 C C . PRO A 1 224 ? 18.766 -18.625 1.085 1 98.38 224 PRO A C 1
ATOM 1786 O O . PRO A 1 224 ? 18.625 -17.75 0.231 1 98.38 224 PRO A O 1
ATOM 1789 N N . ILE A 1 225 ? 19.812 -19.422 1.128 1 98.38 225 ILE A N 1
ATOM 1790 C CA . ILE A 1 225 ? 20.859 -19.406 0.113 1 98.38 225 ILE A CA 1
ATOM 1791 C C . ILE A 1 225 ? 21.234 -20.828 -0.273 1 98.38 225 ILE A C 1
ATOM 1793 O O . ILE A 1 225 ? 20.969 -21.781 0.471 1 98.38 225 ILE A O 1
ATOM 1797 N N . SER A 1 226 ? 21.844 -20.938 -1.387 1 98.06 226 SER A N 1
ATOM 1798 C CA . SER A 1 226 ? 22.281 -22.25 -1.858 1 98.06 226 SER A CA 1
ATOM 1799 C C . SER A 1 226 ? 23.531 -22.719 -1.114 1 98.06 226 SER A C 1
ATOM 1801 O O . SER A 1 226 ? 24.281 -21.891 -0.594 1 98.06 226 SER A O 1
ATOM 1803 N N . ASP A 1 227 ? 23.672 -24.016 -1.165 1 97 227 ASP A N 1
ATOM 1804 C CA . ASP A 1 227 ? 24.891 -24.594 -0.594 1 97 227 ASP A CA 1
ATOM 1805 C C . ASP A 1 227 ? 26.141 -24.078 -1.312 1 97 227 ASP A C 1
ATOM 1807 O O . ASP A 1 227 ? 27.156 -23.812 -0.681 1 97 227 ASP A O 1
ATOM 1811 N N . LYS A 1 228 ? 26 -23.906 -2.568 1 97.25 228 LYS A N 1
ATOM 1812 C CA . LYS A 1 228 ? 27.125 -23.422 -3.373 1 97.25 228 LYS A CA 1
ATOM 1813 C C . LYS A 1 228 ? 27.547 -22.031 -2.932 1 97.25 228 LYS A C 1
ATOM 1815 O O . LYS A 1 228 ? 28.75 -21.766 -2.789 1 97.25 228 LYS A O 1
ATOM 1820 N N . LEU A 1 229 ? 26.578 -21.219 -2.734 1 97.88 229 LEU A N 1
ATOM 1821 C CA . LEU A 1 229 ? 26.891 -19.875 -2.293 1 97.88 229 LEU A CA 1
ATOM 1822 C C . LEU A 1 229 ? 27.5 -19.875 -0.898 1 97.88 229 LEU A C 1
ATOM 1824 O O . LEU A 1 229 ? 28.484 -19.188 -0.648 1 97.88 229 LEU A O 1
ATOM 1828 N N . GLU A 1 230 ? 26.875 -20.594 0.026 1 97.62 230 GLU A N 1
ATOM 1829 C CA . GLU A 1 230 ? 27.391 -20.672 1.39 1 97.62 230 GLU A CA 1
ATOM 1830 C C . GLU A 1 230 ? 28.844 -21.094 1.404 1 97.62 230 GLU A C 1
ATOM 1832 O O . GLU A 1 230 ? 29.672 -20.484 2.092 1 97.62 230 GLU A O 1
ATOM 1837 N N . LYS A 1 231 ? 29.172 -22.094 0.644 1 96.69 231 LYS A N 1
ATOM 1838 C CA . LYS A 1 231 ? 30.547 -22.594 0.56 1 96.69 231 LYS A CA 1
ATOM 1839 C C . LYS A 1 231 ? 31.484 -21.516 -0.008 1 96.69 231 LYS A C 1
ATOM 1841 O O . LYS A 1 231 ? 32.594 -21.344 0.48 1 96.69 231 LYS A O 1
ATOM 1846 N N . GLU A 1 232 ? 30.969 -20.812 -0.98 1 96.44 232 GLU A N 1
ATOM 1847 C CA . GLU A 1 232 ? 31.797 -19.812 -1.657 1 96.44 232 GLU A CA 1
ATOM 1848 C C . GLU A 1 232 ? 32.094 -18.641 -0.737 1 96.44 232 GLU A C 1
ATOM 1850 O O . GLU A 1 232 ? 33.219 -18.156 -0.688 1 96.44 232 GLU A O 1
ATOM 1855 N N . ILE A 1 233 ? 31.125 -18.156 0.066 1 96.06 233 ILE A N 1
ATOM 1856 C CA . ILE A 1 233 ? 31.312 -16.906 0.782 1 96.06 233 ILE A CA 1
ATOM 1857 C C . ILE A 1 233 ? 31.844 -17.172 2.182 1 96.06 233 ILE A C 1
ATOM 1859 O O . ILE A 1 233 ? 32.594 -16.359 2.732 1 96.06 233 ILE A O 1
ATOM 1863 N N . ARG A 1 234 ? 31.5 -18.266 2.74 1 93.5 234 ARG A N 1
ATOM 1864 C CA . ARG A 1 234 ? 31.922 -18.562 4.102 1 93.5 234 ARG A CA 1
ATOM 1865 C C . ARG A 1 234 ? 33.188 -19.406 4.105 1 93.5 234 ARG A C 1
ATOM 1867 O O . ARG A 1 234 ? 34.094 -19.172 4.926 1 93.5 234 ARG A O 1
ATOM 1874 N N . GLY A 1 235 ? 33.25 -20.344 3.217 1 89.31 235 GLY A N 1
ATOM 1875 C CA . GLY A 1 235 ? 34.375 -21.281 3.25 1 89.31 235 GLY A CA 1
ATOM 1876 C C . GLY A 1 235 ? 34.531 -21.984 4.582 1 89.31 235 GLY A C 1
ATOM 1877 O O . GLY A 1 235 ? 33.562 -22.578 5.086 1 89.31 235 GLY A O 1
ATOM 1878 N N . LYS A 1 236 ? 35.688 -21.781 5.195 1 88.06 236 LYS A N 1
ATOM 1879 C CA . LYS A 1 236 ? 35.969 -22.438 6.469 1 88.06 236 LYS A CA 1
ATOM 1880 C C . LYS A 1 236 ? 35.875 -21.453 7.629 1 88.06 236 LYS A C 1
ATOM 1882 O O . LYS A 1 236 ? 36.031 -21.828 8.789 1 88.06 236 LYS A O 1
ATOM 1887 N N . LYS A 1 237 ? 35.531 -20.266 7.262 1 90.62 237 LYS A N 1
ATOM 1888 C CA . LYS A 1 237 ? 35.469 -19.25 8.297 1 90.62 237 LYS A CA 1
ATOM 1889 C C . LYS A 1 237 ? 34.25 -19.453 9.188 1 90.62 237 LYS A C 1
ATOM 1891 O O . LYS A 1 237 ? 33.125 -19.609 8.688 1 90.62 237 LYS A O 1
ATOM 1896 N N . LYS A 1 238 ? 34.438 -19.453 10.539 1 89.06 238 LYS A N 1
ATOM 1897 C CA . LYS A 1 238 ? 33.344 -19.75 11.445 1 89.06 238 LYS A CA 1
ATOM 1898 C C . LYS A 1 238 ? 32.906 -18.484 12.203 1 89.06 238 LYS A C 1
ATOM 1900 O O . LYS A 1 238 ? 31.75 -18.375 12.609 1 89.06 238 LYS A O 1
ATOM 1905 N N . MET A 1 239 ? 33.906 -17.578 12.234 1 92.38 239 MET A N 1
ATOM 1906 C CA . MET A 1 239 ? 33.594 -16.391 13.023 1 92.38 239 MET A CA 1
ATOM 1907 C C . MET A 1 239 ? 34.25 -15.141 12.398 1 92.38 239 MET A C 1
ATOM 1909 O O . MET A 1 239 ? 35.188 -15.25 11.602 1 92.38 239 MET A O 1
ATOM 1913 N N . GLY A 1 240 ? 33.594 -13.969 12.758 1 92.94 240 GLY A N 1
ATOM 1914 C CA . GLY A 1 240 ? 34.156 -12.703 12.312 1 92.94 240 GLY A CA 1
ATOM 1915 C C . GLY A 1 240 ? 33.562 -12.211 11.008 1 92.94 240 GLY A C 1
ATOM 1916 O O . GLY A 1 240 ? 32.656 -12.852 10.438 1 92.94 240 GLY A O 1
ATOM 1917 N N . LYS A 1 241 ? 34.125 -11.109 10.586 1 94.31 241 LYS A N 1
ATOM 1918 C CA . LYS A 1 241 ? 33.625 -10.453 9.375 1 94.31 241 LYS A CA 1
ATOM 1919 C C . LYS A 1 241 ? 33.938 -11.289 8.133 1 94.31 241 LYS A C 1
ATOM 1921 O O . LYS A 1 241 ? 35.031 -11.805 7.984 1 94.31 241 LYS A O 1
ATOM 1926 N N . LEU A 1 242 ? 33.031 -11.383 7.262 1 95 242 LEU A N 1
ATOM 1927 C CA . LEU A 1 242 ? 33.125 -12.266 6.109 1 95 242 LEU A CA 1
ATOM 1928 C C . LEU A 1 242 ? 33.875 -11.57 4.965 1 95 242 LEU A C 1
ATOM 1930 O O . LEU A 1 242 ? 34.625 -12.211 4.223 1 95 242 LEU A O 1
ATOM 1934 N N . PHE A 1 243 ? 33.625 -10.25 4.891 1 95.19 243 PHE A N 1
ATOM 1935 C CA . PHE A 1 243 ? 34.094 -9.57 3.693 1 95.19 243 PHE A CA 1
ATOM 1936 C C . PHE A 1 243 ? 35 -8.406 4.059 1 95.19 243 PHE A C 1
ATOM 1938 O O . PHE A 1 243 ? 34.75 -7.715 5.055 1 95.19 243 PHE A O 1
ATOM 1945 N N . ASN A 1 244 ? 36.031 -8.273 3.342 1 93.94 244 ASN A N 1
ATOM 1946 C CA . ASN A 1 244 ? 36.906 -7.105 3.336 1 93.94 244 ASN A CA 1
ATOM 1947 C C . ASN A 1 244 ? 36.969 -6.469 1.95 1 93.94 244 ASN A C 1
ATOM 1949 O O . ASN A 1 244 ? 37.812 -6.844 1.139 1 93.94 244 ASN A O 1
ATOM 1953 N N . VAL A 1 245 ? 36.062 -5.477 1.786 1 95.38 245 VAL A N 1
ATOM 1954 C CA . VAL A 1 245 ? 35.938 -4.957 0.429 1 95.38 245 VAL A CA 1
ATOM 1955 C C . VAL A 1 245 ? 36.219 -3.459 0.416 1 95.38 245 VAL A C 1
ATOM 1957 O O . VAL A 1 245 ? 36.062 -2.785 1.44 1 95.38 245 VAL A O 1
ATOM 1960 N N . ASP A 1 246 ? 36.719 -3.023 -0.672 1 95.19 246 ASP A N 1
ATOM 1961 C CA . ASP A 1 246 ? 36.875 -1.603 -0.969 1 95.19 246 ASP A CA 1
ATOM 1962 C C . ASP A 1 246 ? 35.719 -1.081 -1.799 1 95.19 246 ASP A C 1
ATOM 1964 O O . ASP A 1 246 ? 35.656 -1.316 -3.008 1 95.19 246 ASP A O 1
ATOM 1968 N N . TYR A 1 247 ? 34.906 -0.313 -1.099 1 94.94 247 TYR A N 1
ATOM 1969 C CA . TYR A 1 247 ? 33.688 0.166 -1.742 1 94.94 247 TYR A CA 1
ATOM 1970 C C . TYR A 1 247 ? 34 1.074 -2.922 1 94.94 247 TYR A C 1
ATOM 1972 O O . TYR A 1 247 ? 33.344 1.041 -3.947 1 94.94 247 TYR A O 1
ATOM 1980 N N . ILE A 1 248 ? 34.969 1.897 -2.875 1 95.12 248 ILE A N 1
ATOM 1981 C CA . ILE A 1 248 ? 35.375 2.83 -3.928 1 95.12 248 ILE A CA 1
ATOM 1982 C C . ILE A 1 248 ? 35.812 2.057 -5.168 1 95.12 248 ILE A C 1
ATOM 1984 O O . ILE A 1 248 ? 35.375 2.377 -6.285 1 95.12 248 ILE A O 1
ATOM 1988 N N . ASN A 1 249 ? 36.656 1.08 -4.887 1 95.69 249 ASN A N 1
ATOM 1989 C CA . ASN A 1 249 ? 37.094 0.255 -6.004 1 95.69 249 ASN A CA 1
ATOM 1990 C C . ASN A 1 249 ? 35.906 -0.464 -6.664 1 95.69 249 ASN A C 1
ATOM 1992 O O . ASN A 1 249 ? 35.844 -0.528 -7.891 1 95.69 249 ASN A O 1
ATOM 1996 N N . PHE A 1 250 ? 35.062 -0.971 -5.859 1 96.88 250 PHE A N 1
ATOM 1997 C CA . PHE A 1 250 ? 33.875 -1.646 -6.379 1 96.88 250 PHE A CA 1
ATOM 1998 C C . PHE A 1 250 ? 33.094 -0.713 -7.277 1 96.88 250 PHE A C 1
ATOM 2000 O O . PHE A 1 250 ? 32.688 -1.092 -8.383 1 96.88 250 PHE A O 1
ATOM 2007 N N . CYS A 1 251 ? 32.875 0.521 -6.875 1 96.38 251 CYS A N 1
ATOM 2008 C CA . CYS A 1 251 ? 32.094 1.498 -7.617 1 96.38 251 CYS A CA 1
ATOM 2009 C C . CYS A 1 251 ? 32.75 1.849 -8.938 1 96.38 251 CYS A C 1
ATOM 2011 O O . CYS A 1 251 ? 32.062 2.051 -9.945 1 96.38 251 CYS A O 1
ATOM 2013 N N . LYS A 1 252 ? 34.031 1.944 -8.906 1 95.94 252 LYS A N 1
ATOM 2014 C CA . LYS A 1 252 ? 34.75 2.221 -10.141 1 95.94 252 LYS A CA 1
ATOM 2015 C C . LYS A 1 252 ? 34.5 1.138 -11.188 1 95.94 252 LYS A C 1
ATOM 2017 O O . LYS A 1 252 ? 34.219 1.44 -12.344 1 95.94 252 LYS A O 1
ATOM 2022 N N . ILE A 1 253 ? 34.594 -0.072 -10.711 1 97.31 253 ILE A N 1
ATOM 2023 C CA . ILE A 1 253 ? 34.375 -1.203 -11.609 1 97.31 253 ILE A CA 1
ATOM 2024 C C . ILE A 1 253 ? 32.938 -1.218 -12.078 1 97.31 253 ILE A C 1
ATOM 2026 O O . ILE A 1 253 ? 32.656 -1.429 -13.266 1 97.31 253 ILE A O 1
ATOM 2030 N N . LEU A 1 254 ? 32.062 -0.985 -11.164 1 97.19 254 LEU A N 1
ATOM 2031 C CA . LEU A 1 254 ? 30.625 -0.957 -11.477 1 97.19 254 LEU A CA 1
ATOM 2032 C C . LEU A 1 254 ? 30.328 0.081 -12.555 1 97.19 254 LEU A C 1
ATOM 2034 O O . LEU A 1 254 ? 29.547 -0.177 -13.469 1 97.19 254 LEU A O 1
ATOM 2038 N N . HIS A 1 255 ? 31 1.22 -12.516 1 96.06 255 HIS A N 1
ATOM 2039 C CA . HIS A 1 255 ? 30.75 2.295 -13.477 1 96.06 255 HIS A CA 1
ATOM 2040 C C . HIS A 1 255 ? 31.281 1.93 -14.859 1 96.06 255 HIS A C 1
ATOM 2042 O O . HIS A 1 255 ? 30.75 2.391 -15.867 1 96.06 255 HIS A O 1
ATOM 2048 N N . VAL A 1 256 ? 32.281 1.119 -14.859 1 96.38 256 VAL A N 1
ATOM 2049 C CA . VAL A 1 256 ? 32.781 0.63 -16.125 1 96.38 256 VAL A CA 1
ATOM 2050 C C . VAL A 1 256 ? 31.797 -0.348 -16.75 1 96.38 256 VAL A C 1
ATOM 2052 O O . VAL A 1 256 ? 31.531 -0.299 -17.953 1 96.38 256 VAL A O 1
ATOM 2055 N N . VAL A 1 257 ? 31.234 -1.156 -15.953 1 96.75 257 VAL A N 1
ATOM 2056 C CA . VAL A 1 257 ? 30.312 -2.197 -16.391 1 96.75 257 VAL A CA 1
ATOM 2057 C C . VAL A 1 257 ? 28.969 -1.571 -16.781 1 96.75 257 VAL A C 1
ATOM 2059 O O . VAL A 1 257 ? 28.328 -2.018 -17.734 1 96.75 257 VAL A O 1
ATOM 2062 N N . LYS A 1 258 ? 28.578 -0.521 -16.016 1 96.19 258 LYS A N 1
ATOM 2063 C CA . LYS A 1 258 ? 27.312 0.164 -16.219 1 96.19 258 LYS A CA 1
ATOM 2064 C C . LYS A 1 258 ? 27.5 1.679 -16.234 1 96.19 258 LYS A C 1
ATOM 2066 O O . LYS A 1 258 ? 27.125 2.365 -15.281 1 96.19 258 LYS A O 1
ATOM 2071 N N . PRO A 1 259 ? 27.859 2.188 -17.344 1 94.25 259 PRO A N 1
ATOM 2072 C CA . PRO A 1 259 ? 28.203 3.609 -17.438 1 94.25 259 PRO A CA 1
ATOM 2073 C C . PRO A 1 259 ? 26.984 4.516 -17.281 1 94.25 259 PRO A C 1
ATOM 2075 O O . PRO A 1 259 ? 27.125 5.695 -16.938 1 94.25 259 PRO A O 1
ATOM 2078 N N . ASP A 1 260 ? 25.828 4.008 -17.531 1 92.06 260 ASP A N 1
ATOM 2079 C CA . ASP A 1 260 ? 24.625 4.816 -17.469 1 92.06 260 ASP A CA 1
ATOM 2080 C C . ASP A 1 260 ? 23.984 4.738 -16.078 1 92.06 260 ASP A C 1
ATOM 2082 O O . ASP A 1 260 ? 22.844 5.156 -15.891 1 92.06 260 ASP A O 1
ATOM 2086 N N . LEU A 1 261 ? 24.688 4.172 -15.109 1 92.81 261 LEU A N 1
ATOM 2087 C CA . LEU A 1 261 ? 24.172 4.102 -13.742 1 92.81 261 LEU A CA 1
ATOM 2088 C C . LEU A 1 261 ? 23.953 5.496 -13.172 1 92.81 261 LEU A C 1
ATOM 2090 O O . LEU A 1 261 ? 24.891 6.301 -13.109 1 92.81 261 LEU A O 1
ATOM 2094 N N . PRO A 1 262 ? 22.75 5.723 -12.812 1 88.62 262 PRO A N 1
ATOM 2095 C CA . PRO A 1 262 ? 22.484 7.039 -12.227 1 88.62 262 PRO A CA 1
ATOM 2096 C C . PRO A 1 262 ? 23.281 7.277 -10.938 1 88.62 262 PRO A C 1
ATOM 2098 O O . PRO A 1 262 ? 23.547 6.332 -10.195 1 88.62 262 PRO A O 1
ATOM 2101 N N . LYS A 1 263 ? 23.484 8.539 -10.695 1 84.19 263 LYS A N 1
ATOM 2102 C CA . LYS A 1 263 ? 24.234 8.93 -9.5 1 84.19 263 LYS A CA 1
ATOM 2103 C C . LYS A 1 263 ? 23.484 8.516 -8.234 1 84.19 263 LYS A C 1
ATOM 2105 O O . LYS A 1 263 ? 22.266 8.672 -8.141 1 84.19 263 LYS A O 1
ATOM 2110 N N . GLY A 1 264 ? 24.234 7.922 -7.359 1 84.5 264 GLY A N 1
ATOM 2111 C CA . GLY A 1 264 ? 23.672 7.613 -6.051 1 84.5 264 GLY A CA 1
ATOM 2112 C C . GLY A 1 264 ? 23.031 6.242 -5.984 1 84.5 264 GLY A C 1
ATOM 2113 O O . GLY A 1 264 ? 22.5 5.848 -4.945 1 84.5 264 GLY A O 1
ATOM 2114 N N . GLN A 1 265 ? 23.109 5.477 -7.039 1 88.25 265 GLN A N 1
ATOM 2115 C CA . GLN A 1 265 ? 22.406 4.199 -7.039 1 88.25 265 GLN A CA 1
ATOM 2116 C C . GLN A 1 265 ? 23.375 3.031 -6.906 1 88.25 265 GLN A C 1
ATOM 2118 O O . GLN A 1 265 ? 22.953 1.875 -6.812 1 88.25 265 GLN A O 1
ATOM 2123 N N . ALA A 1 266 ? 24.609 3.277 -6.77 1 89.88 266 ALA A N 1
ATOM 2124 C CA . ALA A 1 266 ? 25.625 2.223 -6.75 1 89.88 266 ALA A CA 1
ATOM 2125 C C . ALA A 1 266 ? 25.438 1.305 -5.543 1 89.88 266 ALA A C 1
ATOM 2127 O O . ALA A 1 266 ? 25.5 0.081 -5.672 1 89.88 266 ALA A O 1
ATOM 2128 N N . THR A 1 267 ? 25.062 1.87 -4.461 1 86.38 267 THR A N 1
ATOM 2129 C CA . THR A 1 267 ? 24.953 1.121 -3.215 1 86.38 267 THR A CA 1
ATOM 2130 C C . THR A 1 267 ? 23.797 0.121 -3.285 1 86.38 267 THR A C 1
ATOM 2132 O O . THR A 1 267 ? 23.828 -0.915 -2.617 1 86.38 267 THR A O 1
ATOM 2135 N N . HIS A 1 268 ? 22.828 0.419 -4.145 1 94.5 268 HIS A N 1
ATOM 2136 C CA . HIS A 1 268 ? 21.609 -0.391 -4.121 1 94.5 268 HIS A CA 1
ATOM 2137 C C . HIS A 1 268 ? 21.438 -1.167 -5.426 1 94.5 268 HIS A C 1
ATOM 2139 O O . HIS A 1 268 ? 20.5 -1.952 -5.566 1 94.5 268 HIS A O 1
ATOM 2145 N N . VAL A 1 269 ? 22.391 -1.008 -6.312 1 97.06 269 VAL A N 1
ATOM 2146 C CA . VAL A 1 269 ? 22.203 -1.569 -7.648 1 97.06 269 VAL A CA 1
ATOM 2147 C C . VAL A 1 269 ? 22.141 -3.092 -7.562 1 97.06 269 VAL A C 1
ATOM 2149 O O . VAL A 1 269 ? 21.359 -3.727 -8.281 1 97.06 269 VAL A O 1
ATOM 2152 N N . LEU A 1 270 ? 22.922 -3.721 -6.703 1 98 270 LEU A N 1
ATOM 2153 C CA . LEU A 1 270 ? 22.906 -5.176 -6.594 1 98 270 LEU A CA 1
ATOM 2154 C C . LEU A 1 270 ? 21.578 -5.668 -6.016 1 98 270 LEU A C 1
ATOM 2156 O O . LEU A 1 270 ? 21.016 -6.66 -6.488 1 98 270 LEU A O 1
ATOM 2160 N N . ARG A 1 271 ? 21.109 -4.953 -5.035 1 97.81 271 ARG A N 1
ATOM 2161 C CA . ARG A 1 271 ? 19.797 -5.266 -4.465 1 97.81 271 ARG A CA 1
ATOM 2162 C C . ARG A 1 271 ? 18.688 -5.098 -5.504 1 97.81 271 ARG A C 1
ATOM 2164 O O . ARG A 1 271 ? 17.828 -5.965 -5.641 1 97.81 271 ARG A O 1
ATOM 2171 N N . HIS A 1 272 ? 18.781 -4.051 -6.246 1 98.12 272 HIS A N 1
ATOM 2172 C CA . HIS A 1 272 ? 17.797 -3.83 -7.301 1 98.12 272 HIS A CA 1
ATOM 2173 C C . HIS A 1 272 ? 17.875 -4.914 -8.375 1 98.12 272 HIS A C 1
ATOM 2175 O O . HIS A 1 272 ? 16.859 -5.324 -8.93 1 98.12 272 HIS A O 1
ATOM 2181 N N . THR A 1 273 ? 19.094 -5.254 -8.617 1 98.5 273 THR A N 1
ATOM 2182 C CA . THR A 1 273 ? 19.297 -6.316 -9.594 1 98.5 273 THR A CA 1
ATOM 2183 C C . THR A 1 273 ? 18.672 -7.625 -9.117 1 98.5 273 THR A C 1
ATOM 2185 O O . THR A 1 273 ? 17.953 -8.289 -9.867 1 98.5 273 THR A O 1
ATOM 2188 N N . PHE A 1 274 ? 18.906 -8.016 -7.871 1 98.56 274 PHE A N 1
ATOM 2189 C CA . PHE A 1 274 ? 18.266 -9.188 -7.289 1 98.56 274 PHE A CA 1
ATOM 2190 C C . PHE A 1 274 ? 16.75 -9.102 -7.426 1 98.56 274 PHE A C 1
ATOM 2192 O O . PHE A 1 274 ? 16.109 -10.016 -7.965 1 98.56 274 PHE A O 1
ATOM 2199 N N . ALA A 1 275 ? 16.219 -7.988 -6.957 1 98.69 275 ALA A N 1
ATOM 2200 C CA . ALA A 1 275 ? 14.766 -7.816 -6.902 1 98.69 275 ALA A CA 1
ATOM 2201 C C . ALA A 1 275 ? 14.156 -7.871 -8.297 1 98.69 275 ALA A C 1
ATOM 2203 O O . ALA A 1 275 ? 13.141 -8.531 -8.516 1 98.69 275 ALA A O 1
ATOM 2204 N N . SER A 1 276 ? 14.781 -7.199 -9.234 1 98.31 276 SER A N 1
ATOM 2205 C CA . SER A 1 276 ? 14.281 -7.141 -10.609 1 98.31 276 SER A CA 1
ATOM 2206 C C . SER A 1 276 ? 14.273 -8.523 -11.25 1 98.31 276 SER A C 1
ATOM 2208 O O . SER A 1 276 ? 13.25 -8.953 -11.789 1 98.31 276 SER A O 1
ATOM 2210 N N . HIS A 1 277 ? 15.336 -9.211 -11.148 1 98.44 277 HIS A N 1
ATOM 2211 C CA . HIS A 1 277 ? 15.422 -10.539 -11.742 1 98.44 277 HIS A CA 1
ATOM 2212 C C . HIS A 1 277 ? 14.484 -11.516 -11.039 1 98.44 277 HIS A C 1
ATOM 2214 O O . HIS A 1 277 ? 13.852 -12.359 -11.688 1 98.44 277 HIS A O 1
ATOM 2220 N N . PHE A 1 278 ? 14.406 -11.461 -9.719 1 98.19 278 PHE A N 1
ATOM 2221 C CA . PHE A 1 278 ? 13.492 -12.297 -8.945 1 98.19 278 PHE A CA 1
ATOM 2222 C C . PHE A 1 278 ? 12.07 -12.18 -9.484 1 98.19 278 PHE A C 1
ATOM 2224 O O . PHE A 1 278 ? 11.406 -13.195 -9.727 1 98.19 278 PHE A O 1
ATOM 2231 N N . MET A 1 279 ? 11.664 -10.914 -9.75 1 97.38 279 MET A N 1
ATOM 2232 C CA . MET A 1 279 ? 10.32 -10.672 -10.266 1 97.38 279 MET A CA 1
ATOM 2233 C C . MET A 1 279 ? 10.188 -11.148 -11.703 1 97.38 279 MET A C 1
ATOM 2235 O O . MET A 1 279 ? 9.203 -11.812 -12.055 1 97.38 279 MET A O 1
ATOM 2239 N N . MET A 1 280 ? 11.156 -10.875 -12.523 1 96.88 280 MET A N 1
ATOM 2240 C CA . MET A 1 280 ? 11.133 -11.281 -13.93 1 96.88 280 MET A CA 1
ATOM 2241 C C . MET A 1 280 ? 11.055 -12.797 -14.047 1 96.88 280 MET A C 1
ATOM 2243 O O . MET A 1 280 ? 10.453 -13.32 -14.992 1 96.88 280 MET A O 1
ATOM 2247 N N . ASN A 1 281 ? 11.617 -13.438 -13.07 1 96.5 281 ASN A N 1
ATOM 2248 C CA . ASN A 1 281 ? 11.664 -14.898 -13.086 1 96.5 281 ASN A CA 1
ATOM 2249 C C . ASN A 1 281 ? 10.406 -15.5 -12.461 1 96.5 281 ASN A C 1
ATOM 2251 O O . ASN A 1 281 ? 10.344 -16.703 -12.227 1 96.5 281 ASN A O 1
ATOM 2255 N N . GLY A 1 282 ? 9.422 -14.695 -12.148 1 94.19 282 GLY A N 1
ATOM 2256 C CA . GLY A 1 282 ? 8.125 -15.195 -11.711 1 94.19 282 GLY A CA 1
ATOM 2257 C C . GLY A 1 282 ? 7.965 -15.195 -10.203 1 94.19 282 GLY A C 1
ATOM 2258 O O . GLY A 1 282 ? 7.086 -15.875 -9.672 1 94.19 282 GLY A O 1
ATOM 2259 N N . GLY A 1 283 ? 8.844 -14.492 -9.516 1 95.19 283 GLY A N 1
ATOM 2260 C CA . GLY A 1 283 ? 8.789 -14.469 -8.062 1 95.19 283 GLY A CA 1
ATOM 2261 C C . GLY A 1 283 ? 7.535 -13.812 -7.52 1 95.19 283 GLY A C 1
ATOM 2262 O O . GLY A 1 283 ? 6.941 -12.961 -8.18 1 95.19 283 GLY A O 1
ATOM 2263 N N . ASN A 1 284 ? 7.195 -14.219 -6.348 1 94.5 284 ASN A N 1
ATOM 2264 C CA . ASN A 1 284 ? 6.07 -13.648 -5.613 1 94.5 284 ASN A CA 1
ATOM 2265 C C . ASN A 1 284 ? 6.477 -12.375 -4.867 1 94.5 284 ASN A C 1
ATOM 2267 O O . ASN A 1 284 ? 7.473 -12.367 -4.141 1 94.5 284 ASN A O 1
ATOM 2271 N N . ILE A 1 285 ? 5.66 -11.352 -5.047 1 96.38 285 ILE A N 1
ATOM 2272 C CA . ILE A 1 285 ? 6.051 -10.047 -4.531 1 96.38 285 ILE A CA 1
ATOM 2273 C C . ILE A 1 285 ? 6.027 -10.062 -3.004 1 96.38 285 ILE A C 1
ATOM 2275 O O . ILE A 1 285 ? 6.781 -9.328 -2.357 1 96.38 285 ILE A O 1
ATOM 2279 N N . ILE A 1 286 ? 5.172 -10.883 -2.418 1 95.56 286 ILE A N 1
ATOM 2280 C CA . ILE A 1 286 ? 5.129 -11 -0.964 1 95.56 286 ILE A CA 1
ATOM 2281 C C . ILE A 1 286 ? 6.426 -11.641 -0.46 1 95.56 286 ILE A C 1
ATOM 2283 O O . ILE A 1 286 ? 7.004 -11.18 0.527 1 95.56 286 ILE A O 1
ATOM 2287 N N . ALA A 1 287 ? 6.84 -12.648 -1.144 1 95.88 287 ALA A N 1
ATOM 2288 C CA . ALA A 1 287 ? 8.125 -13.258 -0.81 1 95.88 287 ALA A CA 1
ATOM 2289 C C . ALA A 1 287 ? 9.266 -12.258 -0.958 1 95.88 287 ALA A C 1
ATOM 2291 O O . ALA A 1 287 ? 10.156 -12.195 -0.107 1 95.88 287 ALA A O 1
ATOM 2292 N N . LEU A 1 288 ? 9.211 -11.516 -2.027 1 97.75 288 LEU A N 1
ATOM 2293 C CA . LEU A 1 288 ? 10.242 -10.516 -2.254 1 97.75 288 LEU A CA 1
ATOM 2294 C C . LEU A 1 288 ? 10.281 -9.508 -1.11 1 97.75 288 LEU A C 1
ATOM 2296 O O . LEU A 1 288 ? 11.359 -9.125 -0.647 1 97.75 288 LEU A O 1
ATOM 2300 N N . GLN A 1 289 ? 9.109 -9.047 -0.71 1 96.81 289 GLN A N 1
ATOM 2301 C CA . GLN A 1 289 ? 9.023 -8.109 0.407 1 96.81 289 GLN A CA 1
ATOM 2302 C C . GLN A 1 289 ? 9.742 -8.664 1.639 1 96.81 289 GLN A C 1
ATOM 2304 O O . GLN A 1 289 ? 10.508 -7.945 2.283 1 96.81 289 GLN A O 1
ATOM 2309 N N . GLN A 1 290 ? 9.539 -9.906 1.935 1 95.44 290 GLN A N 1
ATOM 2310 C CA . GLN A 1 290 ? 10.148 -10.562 3.09 1 95.44 290 GLN A CA 1
ATOM 2311 C C . GLN A 1 290 ? 11.656 -10.703 2.914 1 95.44 290 GLN A C 1
ATOM 2313 O O . GLN A 1 290 ? 12.422 -10.43 3.84 1 95.44 290 GLN A O 1
ATOM 2318 N N . ILE A 1 291 ? 12.023 -11.047 1.771 1 97.31 291 ILE A N 1
ATOM 2319 C CA . ILE A 1 291 ? 13.438 -11.25 1.469 1 97.31 291 ILE A CA 1
ATOM 2320 C C . ILE A 1 291 ? 14.195 -9.93 1.624 1 97.31 291 ILE A C 1
ATOM 2322 O O . ILE A 1 291 ? 15.266 -9.891 2.236 1 97.31 291 ILE A O 1
ATOM 2326 N N . LEU A 1 292 ? 13.594 -8.906 1.128 1 97.25 292 LEU A N 1
ATOM 2327 C CA . LEU A 1 292 ? 14.242 -7.598 1.146 1 97.25 292 LEU A CA 1
ATOM 2328 C C . LEU A 1 292 ? 14.117 -6.945 2.518 1 97.25 292 LEU A C 1
ATOM 2330 O O . LEU A 1 292 ? 14.859 -6.02 2.84 1 97.25 292 LEU A O 1
ATOM 2334 N N . GLY A 1 293 ? 13.211 -7.441 3.287 1 95.12 293 GLY A N 1
ATOM 2335 C CA . GLY A 1 293 ? 12.984 -6.828 4.586 1 95.12 293 GLY A CA 1
ATOM 2336 C C . GLY A 1 293 ? 12.305 -5.477 4.496 1 95.12 293 GLY A C 1
ATOM 2337 O O . GLY A 1 293 ? 12.672 -4.543 5.215 1 95.12 293 GLY A O 1
ATOM 2338 N N . HIS A 1 294 ? 11.352 -5.32 3.531 1 95.5 294 HIS A N 1
ATOM 2339 C CA . HIS A 1 294 ? 10.562 -4.094 3.414 1 95.5 294 HIS A CA 1
ATOM 2340 C C . HIS A 1 294 ? 9.445 -4.059 4.445 1 95.5 294 HIS A C 1
ATOM 2342 O O . HIS A 1 294 ? 8.711 -5.035 4.602 1 95.5 294 HIS A O 1
ATOM 2348 N N . ALA A 1 295 ? 9.312 -2.906 5.105 1 93.12 295 ALA A N 1
ATOM 2349 C CA . ALA A 1 295 ? 8.266 -2.748 6.113 1 93.12 295 ALA A CA 1
ATOM 2350 C C . ALA A 1 295 ? 6.887 -2.639 5.461 1 93.12 295 ALA A C 1
ATOM 2352 O O . ALA A 1 295 ? 5.891 -3.098 6.023 1 93.12 295 ALA A O 1
ATOM 2353 N N . SER A 1 296 ? 6.855 -2.07 4.285 1 95.31 296 SER A N 1
ATOM 2354 C CA . SER A 1 296 ? 5.605 -1.879 3.559 1 95.31 296 SER A CA 1
ATOM 2355 C C . SER A 1 296 ? 5.688 -2.471 2.154 1 95.31 296 SER A C 1
ATOM 2357 O O . SER A 1 296 ? 6.707 -2.338 1.479 1 95.31 296 SER A O 1
ATOM 2359 N N . ILE A 1 297 ? 4.547 -3.006 1.707 1 96.25 297 ILE A N 1
ATOM 2360 C CA . ILE A 1 297 ? 4.484 -3.615 0.382 1 96.25 297 ILE A CA 1
ATOM 2361 C C . ILE A 1 297 ? 4.656 -2.539 -0.688 1 96.25 297 ILE A C 1
ATOM 2363 O O . ILE A 1 297 ? 5.113 -2.826 -1.798 1 96.25 297 ILE A O 1
ATOM 2367 N N . ILE A 1 298 ? 4.348 -1.388 -0.35 1 96.06 298 ILE A N 1
ATOM 2368 C CA . ILE A 1 298 ? 4.426 -0.283 -1.3 1 96.06 298 ILE A CA 1
ATOM 2369 C C . ILE A 1 298 ? 5.871 -0.091 -1.754 1 96.06 298 ILE A C 1
ATOM 2371 O O . ILE A 1 298 ? 6.125 0.183 -2.93 1 96.06 298 ILE A O 1
ATOM 2375 N N . GLN A 1 299 ? 6.832 -0.304 -0.845 1 95.31 299 GLN A N 1
ATOM 2376 C CA . GLN A 1 299 ? 8.25 -0.199 -1.188 1 95.31 299 GLN A CA 1
ATOM 2377 C C . GLN A 1 299 ? 8.641 -1.25 -2.223 1 95.31 299 GLN A C 1
ATOM 2379 O O . GLN A 1 299 ? 9.5 -1 -3.074 1 95.31 299 GLN A O 1
ATOM 2384 N N . THR A 1 300 ? 8.008 -2.373 -2.158 1 97.31 300 THR A N 1
ATOM 2385 C CA . THR A 1 300 ? 8.352 -3.504 -3.012 1 97.31 300 THR A CA 1
ATOM 2386 C C . THR A 1 300 ? 7.66 -3.391 -4.367 1 97.31 300 THR A C 1
ATOM 2388 O O . THR A 1 300 ? 8.156 -3.912 -5.367 1 97.31 300 THR A O 1
ATOM 2391 N N . MET A 1 301 ? 6.555 -2.623 -4.391 1 96.5 301 MET A N 1
ATOM 2392 C CA . MET A 1 301 ? 5.699 -2.545 -5.57 1 96.5 301 MET A CA 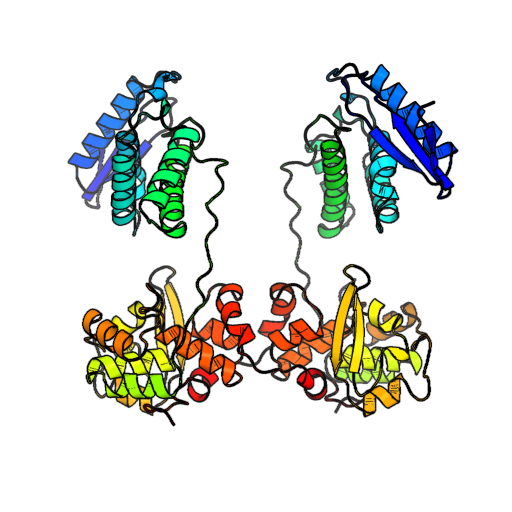1
ATOM 2393 C C . MET A 1 301 ? 6.438 -1.905 -6.738 1 96.5 301 MET A C 1
ATOM 2395 O O . MET A 1 301 ? 6.012 -2.025 -7.891 1 96.5 301 MET A O 1
ATOM 2399 N N . VAL A 1 302 ? 7.578 -1.24 -6.504 1 95.56 302 VAL A N 1
ATOM 2400 C CA . VAL A 1 302 ? 8.344 -0.618 -7.578 1 95.56 302 VAL A CA 1
ATOM 2401 C C . VAL A 1 302 ? 8.836 -1.688 -8.547 1 95.56 302 VAL A C 1
ATOM 2403 O O . VAL A 1 302 ? 9.172 -1.387 -9.695 1 95.56 302 VAL A O 1
ATOM 2406 N N . TYR A 1 303 ? 8.844 -2.949 -8.102 1 96.88 303 TYR A N 1
ATOM 2407 C CA . TYR A 1 303 ? 9.32 -4.039 -8.945 1 96.88 303 TYR A CA 1
ATOM 2408 C C . TYR A 1 303 ? 8.164 -4.762 -9.609 1 96.88 303 TYR A C 1
ATOM 2410 O O . TYR A 1 303 ? 8.375 -5.664 -10.43 1 96.88 303 TYR A O 1
ATOM 2418 N N . ALA A 1 304 ? 6.965 -4.422 -9.336 1 95.12 304 ALA A N 1
ATOM 2419 C CA . ALA A 1 304 ? 5.766 -5.152 -9.742 1 95.12 304 ALA A CA 1
ATOM 2420 C C . ALA A 1 304 ? 5.645 -5.203 -11.258 1 95.12 304 ALA A C 1
ATOM 2422 O O . ALA A 1 304 ? 5.211 -6.215 -11.82 1 95.12 304 ALA A O 1
ATOM 2423 N N . HIS A 1 305 ? 6.023 -4.113 -11.93 1 93.56 305 HIS A N 1
ATOM 2424 C CA . HIS A 1 305 ? 5.844 -4.008 -13.375 1 93.56 305 HIS A CA 1
ATOM 2425 C C . HIS A 1 305 ? 6.727 -5.008 -14.117 1 93.56 305 HIS A C 1
ATOM 2427 O O . HIS A 1 305 ? 6.523 -5.262 -15.305 1 93.56 305 HIS A O 1
ATOM 2433 N N . LEU A 1 306 ? 7.691 -5.59 -13.43 1 95.31 306 LEU A N 1
ATOM 2434 C CA . LEU A 1 306 ? 8.625 -6.523 -14.055 1 95.31 306 LEU A CA 1
ATOM 2435 C C . LEU A 1 306 ? 8.055 -7.941 -14.039 1 95.31 306 LEU A C 1
ATOM 2437 O O . LEU A 1 306 ? 8.594 -8.836 -14.703 1 95.31 306 LEU A O 1
ATOM 2441 N N . ALA A 1 307 ? 7 -8.156 -13.273 1 93.25 307 ALA A N 1
ATOM 2442 C CA . ALA A 1 307 ? 6.391 -9.477 -13.172 1 93.25 307 ALA A CA 1
ATOM 2443 C C . ALA A 1 307 ? 5.754 -9.891 -14.5 1 93.25 307 ALA A C 1
ATOM 2445 O O . ALA A 1 307 ? 5.207 -9.047 -15.219 1 93.25 307 ALA A O 1
ATOM 2446 N N . PRO A 1 308 ? 5.809 -11.164 -14.828 1 92.81 308 PRO A N 1
ATOM 2447 C CA . PRO A 1 308 ? 5.047 -11.648 -15.984 1 92.81 308 PRO A CA 1
ATOM 2448 C C . PRO A 1 308 ? 3.541 -11.461 -15.812 1 92.81 308 PRO A C 1
ATOM 2450 O O . PRO A 1 308 ? 3.074 -11.133 -14.719 1 92.81 308 PRO A O 1
ATOM 2453 N N . ASP A 1 309 ? 2.83 -11.578 -16.938 1 90.25 309 ASP A N 1
ATOM 2454 C CA . ASP A 1 309 ? 1.373 -11.523 -16.875 1 90.25 309 ASP A CA 1
ATOM 2455 C C . ASP A 1 309 ? 0.797 -12.836 -16.359 1 90.25 309 ASP A C 1
ATOM 2457 O O . ASP A 1 309 ? 1.031 -13.898 -16.938 1 90.25 309 ASP A O 1
ATOM 2461 N N . TYR A 1 310 ? 0.116 -12.695 -15.281 1 89.69 310 TYR A N 1
ATOM 2462 C CA . TYR A 1 310 ? -0.418 -13.891 -14.633 1 89.69 310 TYR A CA 1
ATOM 2463 C C . TYR A 1 310 ? -1.941 -13.891 -14.664 1 89.69 310 TYR A C 1
ATOM 2465 O O . TYR A 1 310 ? -2.584 -14.594 -13.875 1 89.69 310 TYR A O 1
ATOM 2473 N N . LEU A 1 311 ? -2.523 -13.164 -15.562 1 93.81 311 LEU A N 1
ATOM 2474 C CA . LEU A 1 311 ? -3.975 -13.023 -15.57 1 93.81 311 LEU A CA 1
ATOM 2475 C C . LEU A 1 311 ? -4.648 -14.352 -15.891 1 93.81 311 LEU A C 1
ATOM 2477 O O . LEU A 1 311 ? -5.738 -14.641 -15.391 1 93.81 311 LEU A O 1
ATOM 2481 N N . GLN A 1 312 ? -3.969 -15.203 -16.672 1 94.38 312 GLN A N 1
ATOM 2482 C CA . GLN A 1 312 ? -4.523 -16.484 -17.078 1 94.38 312 GLN A CA 1
ATOM 2483 C C . GLN A 1 312 ? -4.684 -17.422 -15.875 1 94.38 312 GLN A C 1
ATOM 2485 O O . GLN A 1 312 ? -5.441 -18.391 -15.93 1 94.38 312 GLN A O 1
ATOM 2490 N N . HIS A 1 313 ? -4.012 -17.094 -14.812 1 95.19 313 HIS A N 1
ATOM 2491 C CA . HIS A 1 313 ? -4.117 -17.906 -13.602 1 95.19 313 HIS A CA 1
ATOM 2492 C C . HIS A 1 313 ? -5.5 -17.781 -12.977 1 95.19 313 HIS A C 1
ATOM 2494 O O . HIS A 1 313 ? -5.879 -18.594 -12.133 1 95.19 313 HIS A O 1
ATOM 2500 N N . ALA A 1 314 ? -6.234 -16.797 -13.406 1 95.88 314 ALA A N 1
ATOM 2501 C CA . ALA A 1 314 ? -7.625 -16.688 -12.969 1 95.88 314 ALA A CA 1
ATOM 2502 C C . ALA A 1 314 ? -8.383 -17.984 -13.234 1 95.88 314 ALA A C 1
ATOM 2504 O O . ALA A 1 314 ? -9.25 -18.375 -12.445 1 95.88 314 ALA A O 1
ATOM 2505 N N . ILE A 1 315 ? -8.023 -18.625 -14.336 1 97.31 315 ILE A N 1
ATOM 2506 C CA . ILE A 1 315 ? -8.719 -19.844 -14.75 1 97.31 315 ILE A CA 1
ATOM 2507 C C . ILE A 1 315 ? -8.211 -21.031 -13.93 1 97.31 315 ILE A C 1
ATOM 2509 O O . ILE A 1 315 ? -9 -21.734 -13.289 1 97.31 315 ILE A O 1
ATOM 2513 N N . THR A 1 316 ? -6.938 -21.141 -13.781 1 96.56 316 THR A N 1
ATOM 2514 C CA . THR A 1 316 ? -6.363 -22.391 -13.281 1 96.56 316 THR A CA 1
ATOM 2515 C C . THR A 1 316 ? -6.312 -22.375 -11.758 1 96.56 316 THR A C 1
ATOM 2517 O O . THR A 1 316 ? -6.336 -23.438 -11.117 1 96.56 316 THR A O 1
ATOM 2520 N N . LEU A 1 317 ? -6.316 -21.188 -11.141 1 97.19 317 LEU A N 1
ATOM 2521 C CA . LEU A 1 317 ? -6.066 -21.141 -9.703 1 97.19 317 LEU A CA 1
ATOM 2522 C C . LEU A 1 317 ? -7.344 -20.797 -8.945 1 97.19 317 LEU A C 1
ATOM 2524 O O . LEU A 1 317 ? -7.34 -20.734 -7.711 1 97.19 317 LEU A O 1
ATOM 2528 N N . ASN A 1 318 ? -8.453 -20.547 -9.664 1 97.56 318 ASN A N 1
ATOM 2529 C CA . ASN A 1 318 ? -9.703 -20.328 -8.953 1 97.56 318 ASN A CA 1
ATOM 2530 C C . ASN A 1 318 ? -10.18 -21.609 -8.258 1 97.56 318 ASN A C 1
ATOM 2532 O O . ASN A 1 318 ? -9.602 -22.672 -8.453 1 97.56 318 ASN A O 1
ATOM 2536 N N . PRO A 1 319 ? -11.172 -21.531 -7.367 1 97.5 319 PRO A N 1
ATOM 2537 C CA . PRO A 1 319 ? -11.539 -22.703 -6.578 1 97.5 319 PRO A CA 1
ATOM 2538 C C . PRO A 1 319 ? -12.078 -23.844 -7.438 1 97.5 319 PRO A C 1
ATOM 2540 O O . PRO A 1 319 ? -12.117 -25 -6.992 1 97.5 319 PRO A O 1
ATOM 2543 N N . LEU A 1 320 ? -12.484 -23.562 -8.656 1 97.19 320 LEU A N 1
ATOM 2544 C CA . LEU A 1 320 ? -13.047 -24.578 -9.531 1 97.19 320 LEU A CA 1
ATOM 2545 C C . LEU A 1 320 ? -12.016 -25.062 -10.539 1 97.19 320 LEU A C 1
ATOM 2547 O O . LEU A 1 320 ? -12.289 -25.969 -11.328 1 97.19 320 LEU A O 1
ATOM 2551 N N . LYS A 1 321 ? -10.867 -24.453 -10.602 1 96.12 321 LYS A N 1
ATOM 2552 C CA . LYS A 1 321 ? -9.719 -24.844 -11.414 1 96.12 321 LYS A CA 1
ATOM 2553 C C . LYS A 1 321 ? -10.094 -24.922 -12.891 1 96.12 321 LYS A C 1
ATOM 2555 O O . LYS A 1 321 ? -9.734 -25.875 -13.578 1 96.12 321 LYS A O 1
ATOM 2560 N N . GLY A 1 322 ? -10.953 -23.938 -13.297 1 94.25 322 GLY A N 1
ATOM 2561 C CA . GLY A 1 322 ? -11.328 -23.859 -14.703 1 94.25 322 GLY A CA 1
ATOM 2562 C C . GLY A 1 322 ? -12.531 -24.719 -15.047 1 94.25 322 GLY A C 1
ATOM 2563 O O . GLY A 1 322 ? -13.023 -24.672 -16.172 1 94.25 322 GLY A O 1
ATOM 2564 N N . GLY A 1 323 ? -13 -25.422 -14.031 1 94.69 323 GLY A N 1
ATOM 2565 C CA . GLY A 1 323 ? -14.18 -26.25 -14.242 1 94.69 323 GLY A CA 1
ATOM 2566 C C . GLY A 1 323 ? -15.461 -25.594 -13.766 1 94.69 323 GLY A C 1
ATOM 2567 O O . GLY A 1 323 ? -15.492 -24.375 -13.531 1 94.69 323 GLY A O 1
ATOM 2568 N N . ILE A 1 324 ? -16.578 -26.422 -13.766 1 94.62 324 ILE A N 1
ATOM 2569 C CA . ILE A 1 324 ? -17.875 -25.922 -13.32 1 94.62 324 ILE A CA 1
ATOM 2570 C C . ILE A 1 324 ? -18.359 -26.734 -12.133 1 94.62 324 ILE A C 1
ATOM 2572 O O . ILE A 1 324 ? -19.531 -26.688 -11.773 1 94.62 324 ILE A O 1
ATOM 2576 N N . GLU A 1 325 ? -17.406 -27.562 -11.656 1 91.62 325 GLU A N 1
ATOM 2577 C CA . GLU A 1 325 ? -17.625 -28.359 -10.445 1 91.62 325 GLU A CA 1
ATOM 2578 C C . GLU A 1 325 ? -16.375 -28.406 -9.578 1 91.62 325 GLU A C 1
ATOM 2580 O O . GLU A 1 325 ? -15.289 -28.047 -10.031 1 91.62 325 GLU A O 1
ATOM 2585 N N . VAL A 1 326 ? -16.609 -28.75 -8.297 1 88 326 VAL A N 1
ATOM 2586 C CA . VAL A 1 326 ? -15.477 -28.891 -7.391 1 88 326 VAL A CA 1
ATOM 2587 C C . VAL A 1 326 ? -14.781 -30.234 -7.637 1 88 326 VAL A C 1
ATOM 2589 O O . VAL A 1 326 ? -15.445 -31.25 -7.875 1 88 326 VAL A O 1
ATOM 2592 N N . GLU A 1 327 ? -13.445 -30.203 -7.797 1 76.19 327 GLU A N 1
ATOM 2593 C CA . GLU A 1 327 ? -12.711 -31.453 -7.914 1 76.19 327 GLU A CA 1
ATOM 2594 C C . GLU A 1 327 ? -12.289 -31.984 -6.547 1 76.19 327 GLU A C 1
ATOM 2596 O O . GLU A 1 327 ? -12.055 -31.203 -5.621 1 76.19 327 GLU A O 1
ATOM 2601 N N . MET B 1 1 ? -34.719 39.594 -13.57 1 54.47 1 MET B N 1
ATOM 2602 C CA . MET B 1 1 ? -35.25 38.312 -13.055 1 54.47 1 MET B CA 1
ATOM 2603 C C . MET B 1 1 ? -34.156 37.281 -12.977 1 54.47 1 MET B C 1
ATOM 2605 O O . MET B 1 1 ? -33.438 37.031 -13.969 1 54.47 1 MET B O 1
ATOM 2609 N N . ALA B 1 2 ? -33.719 36.75 -11.758 1 73 2 ALA B N 1
ATOM 2610 C CA . ALA B 1 2 ? -32.5 36 -11.469 1 73 2 ALA B CA 1
ATOM 2611 C C . ALA B 1 2 ? -32.625 34.562 -11.984 1 73 2 ALA B C 1
ATOM 2613 O O . ALA B 1 2 ? -31.625 33.812 -12 1 73 2 ALA B O 1
ATOM 2614 N N . ILE B 1 3 ? -33.812 34.344 -12.594 1 81.12 3 ILE B N 1
ATOM 2615 C CA . ILE B 1 3 ? -34 32.969 -13.07 1 81.12 3 ILE B CA 1
ATOM 2616 C C . ILE B 1 3 ? -34.125 32.969 -14.594 1 81.12 3 ILE B C 1
ATOM 2618 O O . ILE B 1 3 ? -34.969 33.688 -15.148 1 81.12 3 ILE B O 1
ATOM 2622 N N . LYS B 1 4 ? -33.312 32.312 -15.344 1 86 4 LYS B N 1
ATOM 2623 C CA . LYS B 1 4 ? -33.312 32.219 -16.797 1 86 4 LYS B CA 1
ATOM 2624 C C . LYS B 1 4 ? -33.531 30.766 -17.234 1 86 4 LYS B C 1
ATOM 2626 O O . LYS B 1 4 ? -32.938 29.844 -16.672 1 86 4 LYS B O 1
ATOM 2631 N N . LYS B 1 5 ? -34.531 30.562 -18.125 1 83 5 LYS B N 1
ATOM 2632 C CA . LYS B 1 5 ? -34.688 29.25 -18.734 1 83 5 LYS B CA 1
ATOM 2633 C C . LYS B 1 5 ? -33.625 28.984 -19.797 1 83 5 LYS B C 1
ATOM 2635 O O . LYS B 1 5 ? -33.438 29.797 -20.703 1 83 5 LYS B O 1
ATOM 2640 N N . LEU B 1 6 ? -33 27.828 -19.734 1 82.88 6 LEU B N 1
ATOM 2641 C CA . LEU B 1 6 ? -31.922 27.453 -20.641 1 82.88 6 LEU B CA 1
ATOM 2642 C C . LEU B 1 6 ? -32.438 26.641 -21.828 1 82.88 6 LEU B C 1
ATOM 2644 O O . LEU B 1 6 ? -33.562 26.109 -21.766 1 82.88 6 LEU B O 1
ATOM 2648 N N . ASN B 1 7 ? -31.625 26.547 -22.906 1 83.19 7 ASN B N 1
ATOM 2649 C CA . ASN B 1 7 ? -32.031 25.844 -24.125 1 83.19 7 ASN B CA 1
ATOM 2650 C C . ASN B 1 7 ? -32.25 24.359 -23.875 1 83.19 7 ASN B C 1
ATOM 2652 O O . ASN B 1 7 ? -33 23.719 -24.609 1 83.19 7 ASN B O 1
ATOM 2656 N N . ASP B 1 8 ? -31.734 23.922 -22.812 1 80.5 8 ASP B N 1
ATOM 2657 C CA . ASP B 1 8 ? -31.859 22.5 -22.516 1 80.5 8 ASP B CA 1
ATOM 2658 C C . ASP B 1 8 ? -33.062 22.219 -21.609 1 80.5 8 ASP B C 1
ATOM 2660 O O . ASP B 1 8 ? -33.25 21.094 -21.141 1 80.5 8 ASP B O 1
ATOM 2664 N N . GLY B 1 9 ? -33.781 23.25 -21.25 1 79.06 9 GLY B N 1
ATOM 2665 C CA . GLY B 1 9 ? -35 23.109 -20.469 1 79.06 9 GLY B CA 1
ATOM 2666 C C . GLY B 1 9 ? -34.812 23.391 -19 1 79.06 9 GLY B C 1
ATOM 2667 O O . GLY B 1 9 ? -35.781 23.453 -18.234 1 79.06 9 GLY B O 1
ATOM 2668 N N . ARG B 1 10 ? -33.656 23.516 -18.75 1 82.31 10 ARG B N 1
ATOM 2669 C CA . ARG B 1 10 ? -33.375 23.781 -17.344 1 82.31 10 ARG B CA 1
ATOM 2670 C C . ARG B 1 10 ? -33.5 25.266 -17.031 1 82.31 10 ARG B C 1
ATOM 2672 O O . ARG B 1 10 ? -33.562 26.094 -17.938 1 82.31 10 ARG B O 1
ATOM 2679 N N . TYR B 1 11 ? -33.656 25.578 -15.664 1 84.38 11 TYR B N 1
ATOM 2680 C CA . TYR B 1 11 ? -33.75 26.953 -15.156 1 84.38 11 TYR B CA 1
ATOM 2681 C C . TYR B 1 11 ? -32.469 27.328 -14.398 1 84.38 11 TYR B C 1
ATOM 2683 O O . TYR B 1 11 ? -32 26.562 -13.562 1 84.38 11 TYR B O 1
ATOM 2691 N N . GLU B 1 12 ? -31.891 28.406 -14.844 1 84.19 12 GLU B N 1
ATOM 2692 C CA . GLU B 1 12 ? -30.688 28.906 -14.18 1 84.19 12 GLU B CA 1
ATOM 2693 C C . GLU B 1 12 ? -31.016 30.094 -13.273 1 84.19 12 GLU B C 1
ATOM 2695 O O . GLU B 1 12 ? -31.672 31.047 -13.695 1 84.19 12 GLU B O 1
ATOM 2700 N N . VAL B 1 13 ? -30.656 29.969 -12.008 1 82.25 13 VAL B N 1
ATOM 2701 C CA . VAL B 1 13 ? -30.719 31.094 -11.078 1 82.25 13 VAL B CA 1
ATOM 2702 C C . VAL B 1 13 ? -29.359 31.781 -11.016 1 82.25 13 VAL B C 1
ATOM 2704 O O . VAL B 1 13 ? -28.328 31.125 -10.828 1 82.25 13 VAL B O 1
ATOM 2707 N N . ASP B 1 14 ? -29.328 33 -11.281 1 81.19 14 ASP B N 1
ATOM 2708 C CA . ASP B 1 14 ? -28.125 33.844 -11.211 1 81.19 14 ASP B CA 1
ATOM 2709 C C . ASP B 1 14 ? -28.359 35.062 -10.32 1 81.19 14 ASP B C 1
ATOM 2711 O O . ASP B 1 14 ? -29 36.031 -10.734 1 81.19 14 ASP B O 1
ATOM 2715 N N . VAL B 1 15 ? -27.922 34.875 -9.047 1 77.94 15 VAL B N 1
ATOM 2716 C CA . VAL B 1 15 ? -28.219 35.938 -8.094 1 77.94 15 VAL B CA 1
ATOM 2717 C C . VAL B 1 15 ? -26.969 36.281 -7.301 1 77.94 15 VAL B C 1
ATOM 2719 O O . VAL B 1 15 ? -26.047 35.469 -7.18 1 77.94 15 VAL B O 1
ATOM 2722 N N . ARG B 1 16 ? -26.828 37.5 -6.91 1 71.25 16 ARG B N 1
ATOM 2723 C CA . ARG B 1 16 ? -25.859 38 -5.934 1 71.25 16 ARG B CA 1
ATOM 2724 C C . ARG B 1 16 ? -26.562 38.406 -4.637 1 71.25 16 ARG B C 1
ATOM 2726 O O . ARG B 1 16 ? -26.953 39.562 -4.465 1 71.25 16 ARG B O 1
ATOM 2733 N N . PRO B 1 17 ? -26.703 37.438 -3.73 1 67.62 17 PRO B N 1
ATOM 2734 C CA . PRO B 1 17 ? -27.562 37.688 -2.564 1 67.62 17 PRO B CA 1
ATOM 2735 C C . PRO B 1 17 ? -27 38.781 -1.659 1 67.62 17 PRO B C 1
ATOM 2737 O O . PRO B 1 17 ? -27.766 39.469 -0.979 1 67.62 17 PRO B O 1
ATOM 2740 N N . TYR B 1 18 ? -25.75 38.969 -1.667 1 64.06 18 TYR B N 1
ATOM 2741 C CA . TYR B 1 18 ? -25.141 39.938 -0.759 1 64.06 18 TYR B CA 1
ATOM 2742 C C . TYR B 1 18 ? -24.719 41.188 -1.508 1 64.06 18 TYR B C 1
ATOM 2744 O O . TYR B 1 18 ? -23.734 41.844 -1.159 1 64.06 18 TYR B O 1
ATOM 2752 N N . GLY B 1 19 ? -25.422 41.531 -2.406 1 62.88 19 GLY B N 1
ATOM 2753 C CA . GLY B 1 19 ? -25.188 42.781 -3.131 1 62.88 19 GLY B CA 1
ATOM 2754 C C . GLY B 1 19 ? -24.219 42.625 -4.289 1 62.88 19 GLY B C 1
ATOM 2755 O O . GLY B 1 19 ? -23.812 41.5 -4.613 1 62.88 19 GLY B O 1
ATOM 2756 N N . SER B 1 20 ? -23.891 43.75 -4.906 1 64.56 20 SER B N 1
ATOM 2757 C CA . SER B 1 20 ? -23.094 43.781 -6.125 1 64.56 20 SER B CA 1
ATOM 2758 C C . SER B 1 20 ? -21.672 43.281 -5.879 1 64.56 20 SER B C 1
ATOM 2760 O O . SER B 1 20 ? -21 42.812 -6.797 1 64.56 20 SER B O 1
ATOM 2762 N N . THR B 1 21 ? -21.359 43.375 -4.668 1 59.25 21 THR B N 1
ATOM 2763 C CA . THR B 1 21 ? -20 43 -4.324 1 59.25 21 THR B CA 1
ATOM 2764 C C . THR B 1 21 ? -19.953 41.594 -3.742 1 59.25 21 THR B C 1
ATOM 2766 O O . THR B 1 21 ? -18.875 41.031 -3.471 1 59.25 21 THR B O 1
ATOM 2769 N N . GLY B 1 22 ? -21.094 40.969 -3.611 1 58.59 22 GLY B N 1
ATOM 2770 C CA . GLY B 1 22 ? -21.156 39.625 -3.012 1 58.59 22 GLY B CA 1
ATOM 2771 C C . GLY B 1 22 ? -20.938 38.5 -4.008 1 58.59 22 GLY B C 1
ATOM 2772 O O . GLY B 1 22 ? -20.781 38.75 -5.207 1 58.59 22 GLY B O 1
ATOM 2773 N N . THR B 1 23 ? -20.719 37.375 -3.479 1 65.56 23 THR B N 1
ATOM 2774 C CA . THR B 1 23 ? -20.484 36.188 -4.293 1 65.56 23 THR B CA 1
ATOM 2775 C C . THR B 1 23 ? -21.688 35.906 -5.191 1 65.56 23 THR B C 1
ATOM 2777 O O . THR B 1 23 ? -22.844 35.969 -4.734 1 65.56 23 THR B O 1
ATOM 2780 N N . ARG B 1 24 ? -21.422 35.875 -6.562 1 73.25 24 ARG B N 1
ATOM 2781 C CA . ARG B 1 24 ? -22.406 35.5 -7.578 1 73.25 24 ARG B CA 1
ATOM 2782 C C . ARG B 1 24 ? -22.734 34.031 -7.508 1 73.25 24 ARG B C 1
ATOM 2784 O O . ARG B 1 24 ? -21.828 33.188 -7.504 1 73.25 24 ARG B O 1
ATOM 2791 N N . LEU B 1 25 ? -23.984 33.719 -7.227 1 71.12 25 LEU B N 1
ATOM 2792 C CA . LEU B 1 25 ? -24.469 32.344 -7.16 1 71.12 25 LEU B CA 1
ATOM 2793 C C . LEU B 1 25 ? -25.203 31.953 -8.438 1 71.12 25 LEU B C 1
ATOM 2795 O O . LEU B 1 25 ? -26.219 32.562 -8.773 1 71.12 25 LEU B O 1
ATOM 2799 N N . ARG B 1 26 ? -24.641 31.125 -9.336 1 77.06 26 ARG B N 1
ATOM 2800 C CA . ARG B 1 26 ? -25.281 30.609 -10.539 1 77.06 26 ARG B CA 1
ATOM 2801 C C . ARG B 1 26 ? -25.562 29.109 -10.414 1 77.06 26 ARG B C 1
ATOM 2803 O O . ARG B 1 26 ? -24.656 28.328 -10.156 1 77.06 26 ARG B O 1
ATOM 2810 N N . ARG B 1 27 ? -26.906 28.688 -10.438 1 76.62 27 ARG B N 1
ATOM 2811 C CA . ARG B 1 27 ? -27.281 27.281 -10.305 1 76.62 27 ARG B CA 1
ATOM 2812 C C . ARG B 1 27 ? -28.359 26.906 -11.32 1 76.62 27 ARG B C 1
ATOM 2814 O O . ARG B 1 27 ? -29.203 27.719 -11.672 1 76.62 27 ARG B O 1
ATOM 2821 N N . LYS B 1 28 ? -28.344 25.688 -11.836 1 80.06 28 LYS B N 1
ATOM 2822 C CA . LYS B 1 28 ? -29.328 25.203 -12.805 1 80.06 28 LYS B CA 1
ATOM 2823 C C . LYS B 1 28 ? -30.266 24.188 -12.164 1 80.06 28 LYS B C 1
ATOM 2825 O O . LYS B 1 28 ? -29.844 23.391 -11.32 1 80.06 28 LYS B O 1
ATOM 2830 N N . PHE B 1 29 ? -31.516 24.297 -12.375 1 80 29 PHE B N 1
ATOM 2831 C CA . PHE B 1 29 ? -32.562 23.438 -11.867 1 80 29 PHE B CA 1
ATOM 2832 C C . PHE B 1 29 ? -33.406 22.859 -13.016 1 80 29 PHE B C 1
ATOM 2834 O O . PHE B 1 29 ? -33.5 23.469 -14.078 1 80 29 PHE B O 1
ATOM 2841 N N . ASN B 1 30 ? -33.938 21.672 -12.766 1 77.88 30 ASN B N 1
ATOM 2842 C CA . ASN B 1 30 ? -34.812 21.062 -13.766 1 77.88 30 ASN B CA 1
ATOM 2843 C C . ASN B 1 30 ? -36.219 21.672 -13.727 1 77.88 30 ASN B C 1
ATOM 2845 O O . ASN B 1 30 ? -36.906 21.734 -14.75 1 77.88 30 ASN B O 1
ATOM 2849 N N . ARG B 1 31 ? -36.781 22.125 -12.555 1 80.44 31 ARG B N 1
ATOM 2850 C CA . ARG B 1 31 ? -38.125 22.672 -12.383 1 80.44 31 ARG B CA 1
ATOM 2851 C C . ARG B 1 31 ? -38.062 24.156 -12.008 1 80.44 31 ARG B C 1
ATOM 2853 O O . ARG B 1 31 ? -37.188 24.562 -11.234 1 80.44 31 ARG B O 1
ATOM 2860 N N . LYS B 1 32 ? -38.938 24.797 -12.5 1 78.38 32 LYS B N 1
ATOM 2861 C CA . LYS B 1 32 ? -39 26.234 -12.227 1 78.38 32 LYS B CA 1
ATOM 2862 C C . LYS B 1 32 ? -39.312 26.5 -10.75 1 78.38 32 LYS B C 1
ATOM 2864 O O . LYS B 1 32 ? -38.719 27.406 -10.156 1 78.38 32 LYS B O 1
ATOM 2869 N N . SER B 1 33 ? -40.062 25.672 -10.18 1 78.75 33 SER B N 1
ATOM 2870 C CA . SER B 1 33 ? -40.438 25.844 -8.781 1 78.75 33 SER B CA 1
ATOM 2871 C C . SER B 1 33 ? -39.219 25.734 -7.863 1 78.75 33 SER B C 1
ATOM 2873 O O . SER B 1 33 ? -39.094 26.484 -6.898 1 78.75 33 SER B O 1
ATOM 2875 N N . GLU B 1 34 ? -38.406 24.906 -8.273 1 76.75 34 GLU B N 1
ATOM 2876 C CA . GLU B 1 34 ? -37.188 24.719 -7.484 1 76.75 34 GLU B CA 1
ATOM 2877 C C . GLU B 1 34 ? -36.25 25.922 -7.625 1 76.75 34 GLU B C 1
ATOM 2879 O O . GLU B 1 34 ? -35.625 26.344 -6.652 1 76.75 34 GLU B O 1
ATOM 2884 N N . ALA B 1 35 ? -36.219 26.422 -8.828 1 79.62 35 ALA B N 1
ATOM 2885 C CA . ALA B 1 35 ? -35.406 27.594 -9.078 1 79.62 35 ALA B CA 1
ATOM 2886 C C . ALA B 1 35 ? -35.906 28.797 -8.281 1 79.62 35 ALA B C 1
ATOM 2888 O O . ALA B 1 35 ? -35.125 29.516 -7.672 1 79.62 35 ALA B O 1
ATOM 2889 N N . VAL B 1 36 ? -37.188 28.984 -8.234 1 78.81 36 VAL B N 1
ATOM 2890 C CA . VAL B 1 36 ? -37.812 30.094 -7.523 1 78.81 36 VAL B CA 1
ATOM 2891 C C . VAL B 1 36 ? -37.594 29.922 -6.02 1 78.81 36 VAL B C 1
ATOM 2893 O O . VAL B 1 36 ? -37.25 30.891 -5.328 1 78.81 36 VAL B O 1
ATOM 2896 N N . ALA B 1 37 ? -37.719 28.766 -5.562 1 71.88 37 ALA B N 1
ATOM 2897 C CA . ALA B 1 37 ? -37.531 28.484 -4.141 1 71.88 37 ALA B CA 1
ATOM 2898 C C . ALA B 1 37 ? -36.094 28.797 -3.729 1 71.88 37 ALA B C 1
ATOM 2900 O O . ALA B 1 37 ? -35.844 29.359 -2.66 1 71.88 37 ALA B O 1
ATOM 2901 N N . PHE B 1 38 ? -35.25 28.5 -4.621 1 71.81 38 PHE B N 1
ATOM 2902 C CA . PHE B 1 38 ? -33.812 28.766 -4.379 1 71.81 38 PHE B CA 1
ATOM 2903 C C . PHE B 1 38 ? -33.562 30.266 -4.348 1 71.81 38 PHE B C 1
ATOM 2905 O O . PHE B 1 38 ? -32.844 30.75 -3.469 1 71.81 38 PHE B O 1
ATOM 2912 N N . GLU B 1 39 ? -34.031 30.891 -5.309 1 73.5 39 GLU B N 1
ATOM 2913 C CA . GLU B 1 39 ? -33.875 32.344 -5.371 1 73.5 39 GLU B CA 1
ATOM 2914 C C . GLU B 1 39 ? -34.406 33 -4.117 1 73.5 39 GLU B C 1
ATOM 2916 O O . GLU B 1 39 ? -33.75 33.844 -3.52 1 73.5 39 GLU B O 1
ATOM 2921 N N . ARG B 1 40 ? -35.562 32.594 -3.686 1 70.12 40 ARG B N 1
ATOM 2922 C CA . ARG B 1 40 ? -36.188 33.188 -2.498 1 70.12 40 ARG B CA 1
ATOM 2923 C C . ARG B 1 40 ? -35.375 32.875 -1.247 1 70.12 40 ARG B C 1
ATOM 2925 O O . ARG B 1 40 ? -35.188 33.75 -0.395 1 70.12 40 ARG B O 1
ATOM 2932 N N . TYR B 1 41 ? -35.031 31.688 -1.255 1 67.44 41 TYR B N 1
ATOM 2933 C CA . TYR B 1 41 ? -34.219 31.25 -0.112 1 67.44 41 TYR B CA 1
ATOM 2934 C C . TYR B 1 41 ? -32.906 32.031 -0.024 1 67.44 41 TYR B C 1
ATOM 2936 O O . TYR B 1 41 ? -32.562 32.531 1.044 1 67.44 41 TYR B O 1
ATOM 2944 N N . THR B 1 42 ? -32.25 32.125 -1.138 1 68.25 42 THR B N 1
ATOM 2945 C CA . THR B 1 42 ? -30.969 32.812 -1.173 1 68.25 42 THR B CA 1
ATOM 2946 C C . THR B 1 42 ? -31.125 34.312 -0.843 1 68.25 42 THR B C 1
ATOM 2948 O O . THR B 1 42 ? -30.312 34.875 -0.135 1 68.25 42 THR B O 1
ATOM 2951 N N . LEU B 1 43 ? -32.125 34.844 -1.331 1 67.06 43 LEU B N 1
ATOM 2952 C CA . LEU B 1 43 ? -32.344 36.25 -1.099 1 67.06 43 LEU B CA 1
ATOM 2953 C C . LEU B 1 43 ? -32.812 36.5 0.339 1 67.06 43 LEU B C 1
ATOM 2955 O O . LEU B 1 43 ? -32.406 37.5 0.954 1 67.06 43 LEU B O 1
ATOM 2959 N N . THR B 1 44 ? -33.594 35.688 0.83 1 64.44 44 THR B N 1
ATOM 2960 C CA . THR B 1 44 ? -34.062 35.812 2.213 1 64.44 44 THR B CA 1
ATOM 2961 C C . THR B 1 44 ? -32.875 35.594 3.178 1 64.44 44 THR B C 1
ATOM 2963 O O . THR B 1 44 ? -32.781 36.281 4.188 1 64.44 44 THR B O 1
ATOM 2966 N N . GLN B 1 45 ? -32.156 34.656 2.811 1 58.69 45 GLN B N 1
ATOM 2967 C CA . GLN B 1 45 ? -30.984 34.406 3.66 1 58.69 45 GLN B CA 1
ATOM 2968 C C . GLN B 1 45 ? -30 35.562 3.625 1 58.69 45 GLN B C 1
ATOM 2970 O O . GLN B 1 45 ? -29.422 35.906 4.652 1 58.69 45 GLN B O 1
ATOM 2975 N N . ALA B 1 46 ? -29.781 36.031 2.504 1 57.22 46 ALA B N 1
ATOM 2976 C CA . ALA B 1 46 ? -28.891 37.188 2.348 1 57.22 46 ALA B CA 1
ATOM 2977 C C . ALA B 1 46 ? -29.438 38.406 3.092 1 57.22 46 ALA B C 1
ATOM 2979 O O . ALA B 1 46 ? -28.688 39.188 3.658 1 57.22 46 ALA B O 1
ATOM 2980 N N . SER B 1 47 ? -30.609 38.656 2.969 1 56.25 47 SER B N 1
ATOM 2981 C CA . SER B 1 47 ? -31.219 39.781 3.688 1 56.25 47 SER B CA 1
ATOM 2982 C C . SER B 1 47 ? -31.125 39.594 5.195 1 56.25 47 SER B C 1
ATOM 2984 O O . SER B 1 47 ? -31.031 40.562 5.945 1 56.25 47 SER B O 1
ATOM 2986 N N . ASN B 1 48 ? -31.281 38.469 5.645 1 47.78 48 ASN B N 1
ATOM 2987 C CA . ASN B 1 48 ? -31.156 38.125 7.062 1 47.78 48 ASN B CA 1
ATOM 2988 C C . ASN B 1 48 ? -29.688 37.938 7.461 1 47.78 48 ASN B C 1
ATOM 2990 O O . ASN B 1 48 ? -29.391 37.656 8.625 1 47.78 48 ASN B O 1
ATOM 2994 N N . SER B 1 49 ? -28.906 37.969 6.605 1 44.56 49 SER B N 1
ATOM 2995 C CA . SER B 1 49 ? -27.516 37.625 6.855 1 44.56 49 SER B CA 1
ATOM 2996 C C . SER B 1 49 ? -26.766 38.781 7.52 1 44.56 49 SER B C 1
ATOM 2998 O O . SER B 1 49 ? -26.172 39.625 6.84 1 44.56 49 SER B O 1
ATOM 3000 N N . GLU B 1 50 ? -27.344 39.562 8.391 1 37.91 50 GLU B N 1
ATOM 3001 C CA . GLU B 1 50 ? -26.297 40.125 9.219 1 37.91 50 GLU B CA 1
ATOM 3002 C C . GLU B 1 50 ? -25.25 39.094 9.578 1 37.91 50 GLU B C 1
ATOM 3004 O O . GLU B 1 50 ? -25.594 37.938 9.852 1 37.91 50 GLU B O 1
ATOM 3009 N N . PRO B 1 51 ? -23.984 39.156 9.219 1 36.66 51 PRO B N 1
ATOM 3010 C CA . PRO B 1 51 ? -22.969 38.25 9.711 1 36.66 51 PRO B CA 1
ATOM 3011 C C . PRO B 1 51 ? -23.219 37.812 11.156 1 36.66 51 PRO B C 1
ATOM 3013 O O . PRO B 1 51 ? -22.297 37.375 11.852 1 36.66 51 PRO B O 1
ATOM 3016 N N . SER B 1 52 ? -24.266 38.25 11.867 1 34.91 52 SER B N 1
ATOM 3017 C CA . SER B 1 52 ? -24.391 38 13.297 1 34.91 52 SER B CA 1
ATOM 3018 C C . SER B 1 52 ? -24.016 36.562 13.641 1 34.91 52 SER B C 1
ATOM 3020 O O . SER B 1 52 ? -24.156 35.656 12.812 1 34.91 52 SER B O 1
ATOM 3022 N N . THR B 1 53 ? -23.266 36.25 14.688 1 38.94 53 THR B N 1
ATOM 3023 C CA . THR B 1 53 ? -23.062 35.188 15.664 1 38.94 53 THR B CA 1
ATOM 3024 C C . THR B 1 53 ? -24.312 34.312 15.781 1 38.94 53 THR B C 1
ATOM 3026 O O . THR B 1 53 ? -24.375 33.406 16.609 1 38.94 53 THR B O 1
ATOM 3029 N N . THR B 1 54 ? -25.5 34.812 15.523 1 43.09 54 THR B N 1
ATOM 3030 C CA . THR B 1 54 ? -26.844 34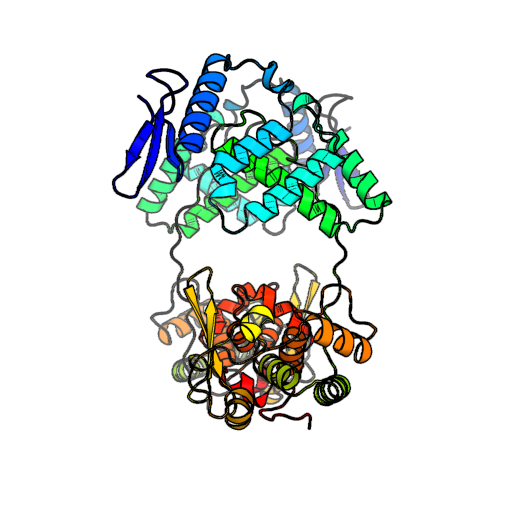.344 15.812 1 43.09 54 THR B CA 1
ATOM 3031 C C . THR B 1 54 ? -27.172 33.094 15.016 1 43.09 54 THR B C 1
ATOM 3033 O O . THR B 1 54 ? -28.344 32.719 14.891 1 43.09 54 THR B O 1
ATOM 3036 N N . ASN B 1 55 ? -26.438 32.625 14.039 1 49.5 55 ASN B N 1
ATOM 3037 C CA . ASN B 1 55 ? -26.547 31.328 13.391 1 49.5 55 ASN B CA 1
ATOM 3038 C C . ASN B 1 55 ? -26.875 30.234 14.398 1 49.5 55 ASN B C 1
ATOM 3040 O O . ASN B 1 55 ? -26.984 29.047 14.031 1 49.5 55 ASN B O 1
ATOM 3044 N N . ASP B 1 56 ? -26.875 30.625 15.516 1 59.38 56 ASP B N 1
ATOM 3045 C CA . ASP B 1 56 ? -27.047 29.719 16.656 1 59.38 56 ASP B CA 1
ATOM 3046 C C . ASP B 1 56 ? -28.484 29.203 16.734 1 59.38 56 ASP B C 1
ATOM 3048 O O . ASP B 1 56 ? -28.75 28.203 17.391 1 59.38 56 ASP B O 1
ATOM 3052 N N . LYS B 1 57 ? -29.516 29.891 15.922 1 73.56 57 LYS B N 1
ATOM 3053 C CA . LYS B 1 57 ? -30.891 29.469 16.125 1 73.56 57 LYS B CA 1
ATOM 3054 C C . LYS B 1 57 ? -31.344 28.547 14.992 1 73.56 57 LYS B C 1
ATOM 3056 O O . LYS B 1 57 ? -32.438 27.969 15.055 1 73.56 57 LYS B O 1
ATOM 3061 N N . THR B 1 58 ? -30.547 28.453 13.953 1 87.25 58 THR B N 1
ATOM 3062 C CA . THR B 1 58 ? -30.906 27.594 12.836 1 87.25 58 THR B CA 1
ATOM 3063 C C . THR B 1 58 ? -30.859 26.125 13.25 1 87.25 58 THR B C 1
ATOM 3065 O O . THR B 1 58 ? -29.938 25.703 13.961 1 87.25 58 THR B O 1
ATOM 3068 N N . GLN B 1 59 ? -31.938 25.438 12.789 1 94.62 59 GLN B N 1
ATOM 3069 C CA . GLN B 1 59 ? -32.031 24.031 13.156 1 94.62 59 GLN B CA 1
ATOM 3070 C C . GLN B 1 59 ? -31.25 23.156 12.195 1 94.62 59 GLN B C 1
ATOM 3072 O O . GLN B 1 59 ? -31 23.547 11.055 1 94.62 59 GLN B O 1
ATOM 3077 N N . LEU B 1 60 ? -30.938 21.984 12.672 1 96.56 60 LEU B N 1
ATOM 3078 C CA . LEU B 1 60 ? -30.188 21.031 11.875 1 96.56 60 LEU B CA 1
ATOM 3079 C C . LEU B 1 60 ? -30.922 20.688 10.586 1 96.56 60 LEU B C 1
ATOM 3081 O O . LEU B 1 60 ? -30.312 20.547 9.531 1 96.56 60 LEU B O 1
ATOM 3085 N N . SER B 1 61 ? -32.219 20.672 10.633 1 96.94 61 SER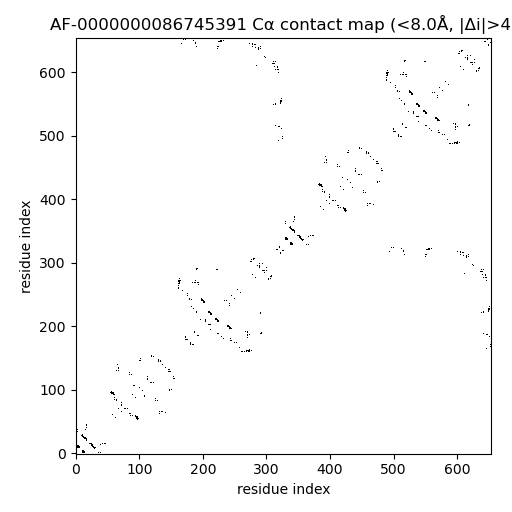 B N 1
ATOM 3086 C CA . SER B 1 61 ? -33.062 20.359 9.469 1 96.94 61 SER B CA 1
ATOM 3087 C C . SER B 1 61 ? -32.875 21.391 8.367 1 96.94 61 SER B C 1
ATOM 3089 O O . SER B 1 61 ? -32.875 21.047 7.18 1 96.94 61 SER B O 1
ATOM 3091 N N . ASP B 1 62 ? -32.719 22.594 8.789 1 95.25 62 ASP B N 1
ATOM 3092 C CA . ASP B 1 62 ? -32.5 23.656 7.812 1 95.25 62 ASP B CA 1
ATOM 3093 C C . ASP B 1 62 ? -31.203 23.438 7.031 1 95.25 62 ASP B C 1
ATOM 3095 O O . ASP B 1 62 ? -31.172 23.625 5.812 1 95.25 62 ASP B O 1
ATOM 3099 N N . PHE B 1 63 ? -30.234 23 7.699 1 95.44 63 PHE B N 1
ATOM 3100 C CA . PHE B 1 63 ? -28.953 22.781 7.062 1 95.44 63 PHE B CA 1
ATOM 3101 C C . PHE B 1 63 ? -29 21.562 6.148 1 95.44 63 PHE B C 1
ATOM 3103 O O . PHE B 1 63 ? -28.375 21.547 5.09 1 95.44 63 PHE B O 1
ATOM 3110 N N . ILE B 1 64 ? -29.719 20.531 6.551 1 97.75 64 ILE B N 1
ATOM 3111 C CA . ILE B 1 64 ? -29.891 19.359 5.695 1 97.75 64 ILE B CA 1
ATOM 3112 C C . ILE B 1 64 ? -30.578 19.781 4.398 1 97.75 64 ILE B C 1
ATOM 3114 O O . ILE B 1 64 ? -30.188 19.328 3.312 1 97.75 64 ILE B O 1
ATOM 3118 N N . ASN B 1 65 ? -31.516 20.672 4.551 1 95.94 65 ASN B N 1
ATOM 3119 C CA . ASN B 1 65 ? -32.219 21.156 3.375 1 95.94 65 ASN B CA 1
ATOM 3120 C C . ASN B 1 65 ? -31.312 21.953 2.451 1 95.94 65 ASN B C 1
ATOM 3122 O O . ASN B 1 65 ? -31.359 21.797 1.23 1 95.94 65 ASN B O 1
ATOM 3126 N N . ILE B 1 66 ? -30.578 22.766 3.055 1 94.56 66 ILE B N 1
ATOM 3127 C CA . ILE B 1 66 ? -29.641 23.562 2.275 1 94.56 66 ILE B CA 1
ATOM 3128 C C . ILE B 1 66 ? -28.625 22.656 1.596 1 94.56 66 ILE B C 1
ATOM 3130 O O . ILE B 1 66 ? -28.328 22.812 0.411 1 94.56 66 ILE B O 1
ATOM 3134 N N . TRP B 1 67 ? -28.125 21.734 2.303 1 97.12 67 TRP B N 1
ATOM 3135 C CA . TRP B 1 67 ? -27.188 20.75 1.762 1 97.12 67 TRP B CA 1
ATOM 3136 C C . TRP B 1 67 ? -27.797 20.016 0.576 1 97.12 67 TRP B C 1
ATOM 3138 O O . TRP B 1 67 ? -27.125 19.828 -0.451 1 97.12 67 TRP B O 1
ATOM 3148 N N . TRP B 1 68 ? -29 19.578 0.728 1 97.06 68 TRP B N 1
ATOM 3149 C CA . TRP B 1 68 ? -29.688 18.859 -0.333 1 97.06 68 TRP B CA 1
ATOM 3150 C C . TRP B 1 68 ? -29.812 19.719 -1.587 1 97.06 68 TRP B C 1
ATOM 3152 O O . TRP B 1 68 ? -29.453 19.281 -2.686 1 97.06 68 TRP B O 1
ATOM 3162 N N . LEU B 1 69 ? -30.203 20.875 -1.368 1 93.31 69 LEU B N 1
ATOM 3163 C CA . LEU B 1 69 ? -30.5 21.766 -2.473 1 93.31 69 LEU B CA 1
ATOM 3164 C C . LEU B 1 69 ? -29.25 22.094 -3.27 1 93.31 69 LEU B C 1
ATOM 3166 O O . LEU B 1 69 ? -29.281 22.141 -4.5 1 93.31 69 LEU B O 1
ATOM 3170 N N . TYR B 1 70 ? -28.188 22.219 -2.547 1 92.44 70 TYR B N 1
ATOM 3171 C CA . TYR B 1 70 ? -27.031 22.781 -3.219 1 92.44 70 TYR B CA 1
ATOM 3172 C C . TYR B 1 70 ? -26.016 21.688 -3.541 1 92.44 70 TYR B C 1
ATOM 3174 O O . TYR B 1 70 ? -25.094 21.906 -4.348 1 92.44 70 TYR B O 1
ATOM 3182 N N . TYR B 1 71 ? -26.156 20.578 -2.967 1 94.56 71 TYR B N 1
ATOM 3183 C CA . TYR B 1 71 ? -25.109 19.562 -3.158 1 94.56 71 TYR B CA 1
ATOM 3184 C C . TYR B 1 71 ? -25.719 18.188 -3.336 1 94.56 71 TYR B C 1
ATOM 3186 O O . TYR B 1 71 ? -25.516 17.531 -4.363 1 94.56 71 TYR B O 1
ATOM 3194 N N . GLY B 1 72 ? -26.562 17.688 -2.412 1 95.62 72 GLY B N 1
ATOM 3195 C CA . GLY B 1 72 ? -27.047 16.312 -2.326 1 95.62 72 GLY B CA 1
ATOM 3196 C C . GLY B 1 72 ? -27.812 15.875 -3.562 1 95.62 72 GLY B C 1
ATOM 3197 O O . GLY B 1 72 ? -27.609 14.758 -4.051 1 95.62 72 GLY B O 1
ATOM 3198 N N . GLN B 1 73 ? -28.594 16.75 -4.074 1 94.19 73 GLN B N 1
ATOM 3199 C CA . GLN B 1 73 ? -29.469 16.359 -5.168 1 94.19 73 GLN B CA 1
ATOM 3200 C C . GLN B 1 73 ? -28.688 16.125 -6.457 1 94.19 73 GLN B C 1
ATOM 3202 O O . GLN B 1 73 ? -29.188 15.469 -7.379 1 94.19 73 GLN B O 1
ATOM 3207 N N . ASN B 1 74 ? -27.453 16.609 -6.488 1 92.88 74 ASN B N 1
ATOM 3208 C CA . ASN B 1 74 ? -26.641 16.5 -7.691 1 92.88 74 ASN B CA 1
ATOM 3209 C C . ASN B 1 74 ? -25.641 15.359 -7.582 1 92.88 74 ASN B C 1
ATOM 3211 O O . ASN B 1 74 ? -24.75 15.211 -8.438 1 92.88 74 ASN B O 1
ATOM 3215 N N . THR B 1 75 ? -25.719 14.602 -6.562 1 92.06 75 THR B N 1
ATOM 3216 C CA . THR B 1 75 ? -24.781 13.492 -6.391 1 92.06 75 THR B CA 1
ATOM 3217 C C . THR B 1 75 ? -25.516 12.156 -6.504 1 92.06 75 THR B C 1
ATOM 3219 O O . THR B 1 75 ? -26.703 12.062 -6.211 1 92.06 75 THR B O 1
ATOM 3222 N N . ASP B 1 76 ? -24.844 11.117 -6.969 1 87.62 76 ASP B N 1
ATOM 3223 C CA . ASP B 1 76 ? -25.422 9.797 -7.199 1 87.62 76 ASP B CA 1
ATOM 3224 C C . ASP B 1 76 ? -26 9.211 -5.91 1 87.62 76 ASP B C 1
ATOM 3226 O O . ASP B 1 76 ? -27.047 8.57 -5.926 1 87.62 76 ASP B O 1
ATOM 3230 N N . ASN B 1 77 ? -25.359 9.508 -4.77 1 91 77 ASN B N 1
ATOM 3231 C CA . ASN B 1 77 ? -25.781 8.922 -3.502 1 91 77 ASN B CA 1
ATOM 3232 C C . ASN B 1 77 ? -26.484 9.953 -2.611 1 91 77 ASN B C 1
ATOM 3234 O O . ASN B 1 77 ? -26.672 9.719 -1.417 1 91 77 ASN B O 1
ATOM 3238 N N . GLY B 1 78 ? -26.844 10.969 -3.178 1 95.06 78 GLY B N 1
ATOM 3239 C CA . GLY B 1 78 ? -27.391 12.07 -2.4 1 95.06 78 GLY B CA 1
ATOM 3240 C C . GLY B 1 78 ? -28.672 11.711 -1.662 1 95.06 78 GLY B C 1
ATOM 3241 O O . GLY B 1 78 ? -28.812 12.031 -0.481 1 95.06 78 GLY B O 1
ATOM 3242 N N . ALA B 1 79 ? -29.547 11.031 -2.336 1 96.06 79 ALA B N 1
ATOM 3243 C CA . ALA B 1 79 ? -30.828 10.672 -1.743 1 96.06 79 ALA B CA 1
ATOM 3244 C C . ALA B 1 79 ? -30.641 9.758 -0.538 1 96.06 79 ALA B C 1
ATOM 3246 O O . ALA B 1 79 ? -31.297 9.93 0.489 1 96.06 79 ALA B O 1
ATOM 3247 N N . ILE B 1 80 ? -29.781 8.867 -0.657 1 96.44 80 ILE B N 1
ATOM 3248 C CA . ILE B 1 80 ? -29.484 7.938 0.433 1 96.44 80 ILE B CA 1
ATOM 3249 C C . ILE B 1 80 ? -28.859 8.695 1.601 1 96.44 80 ILE B C 1
ATOM 3251 O O . ILE B 1 80 ? -29.25 8.5 2.756 1 96.44 80 ILE B O 1
ATOM 3255 N N . GLU B 1 81 ? -27.953 9.562 1.3 1 97 81 GLU B N 1
ATOM 3256 C CA . GLU B 1 81 ? -27.297 10.359 2.332 1 97 81 GLU B CA 1
ATOM 3257 C C . GLU B 1 81 ? -28.312 11.242 3.066 1 97 81 GLU B C 1
ATOM 3259 O O . GLU B 1 81 ? -28.25 11.375 4.289 1 97 81 GLU B O 1
ATOM 3264 N N . LYS B 1 82 ? -29.188 11.781 2.32 1 97.75 82 LYS B N 1
ATOM 3265 C CA . LYS B 1 82 ? -30.203 12.625 2.93 1 97.75 82 LYS B CA 1
ATOM 3266 C C . LYS B 1 82 ? -31.062 11.836 3.904 1 97.75 82 LYS B C 1
ATOM 3268 O O . LYS B 1 82 ? -31.391 12.312 4.992 1 97.75 82 LYS B O 1
ATOM 3273 N N . ARG B 1 83 ? -31.438 10.703 3.48 1 97.81 83 ARG B N 1
ATOM 3274 C CA . ARG B 1 83 ? -32.25 9.852 4.336 1 97.81 83 ARG B CA 1
ATOM 3275 C C . ARG B 1 83 ? -31.547 9.555 5.652 1 97.81 83 ARG B C 1
ATOM 3277 O O . ARG B 1 83 ? -32.156 9.648 6.723 1 97.81 83 ARG B O 1
ATOM 3284 N N . HIS B 1 84 ? -30.297 9.258 5.586 1 98 84 HIS B N 1
ATOM 3285 C CA . HIS B 1 84 ? -29.531 8.953 6.789 1 98 84 HIS B CA 1
ATOM 3286 C C . HIS B 1 84 ? -29.328 10.203 7.641 1 98 84 HIS B C 1
ATOM 3288 O O . HIS B 1 84 ? -29.375 10.133 8.875 1 98 84 HIS B O 1
ATOM 3294 N N . LEU B 1 85 ? -29.047 11.289 7.008 1 98.44 85 LEU B N 1
ATOM 3295 C CA . LEU B 1 85 ? -28.906 12.547 7.723 1 98.44 85 LEU B CA 1
ATOM 3296 C C . LEU B 1 85 ? -30.188 12.898 8.469 1 98.44 85 LEU B C 1
ATOM 3298 O O . LEU B 1 85 ? -30.141 13.336 9.617 1 98.44 85 LEU B O 1
ATOM 3302 N N . THR B 1 86 ? -31.312 12.719 7.828 1 98.19 86 THR B N 1
ATOM 3303 C CA . THR B 1 86 ? -32.625 13.008 8.422 1 98.19 86 THR B CA 1
ATOM 3304 C C . THR B 1 86 ? -32.875 12.109 9.633 1 98.19 86 THR B C 1
ATOM 3306 O O . THR B 1 86 ? -33.406 12.562 10.648 1 98.19 86 THR B O 1
ATOM 3309 N N . LYS B 1 87 ? -32.5 10.906 9.492 1 97.94 87 LYS B N 1
ATOM 3310 C CA . LYS B 1 87 ? -32.625 9.984 10.609 1 97.94 87 LYS B CA 1
ATOM 3311 C C . LYS B 1 87 ? -31.781 10.445 11.805 1 97.94 87 LYS B C 1
ATOM 3313 O O . LYS B 1 87 ? -32.281 10.469 12.938 1 97.94 87 LYS B O 1
ATOM 3318 N N . THR B 1 88 ? -30.562 10.781 11.539 1 98.06 88 THR B N 1
ATOM 3319 C CA . THR B 1 88 ? -29.672 11.273 12.586 1 98.06 88 THR B CA 1
ATOM 3320 C C . THR B 1 88 ? -30.25 12.531 13.234 1 98.06 88 THR B C 1
ATOM 3322 O O . THR B 1 88 ? -30.219 12.664 14.461 1 98.06 88 THR B O 1
ATOM 3325 N N . MET B 1 89 ? -30.766 13.359 12.414 1 97.44 89 MET B N 1
ATOM 3326 C CA . MET B 1 89 ? -31.391 14.594 12.883 1 97.44 89 MET B CA 1
ATOM 3327 C C . MET B 1 89 ? -32.531 14.281 13.844 1 97.44 89 MET B C 1
ATOM 3329 O O . MET B 1 89 ? -32.625 14.891 14.914 1 97.44 89 MET B O 1
ATOM 3333 N N . ARG B 1 90 ? -33.375 13.375 13.523 1 97.81 90 ARG B N 1
ATOM 3334 C CA . ARG B 1 90 ? -34.5 12.984 14.359 1 97.81 90 ARG B CA 1
ATOM 3335 C C . ARG B 1 90 ? -34.031 12.414 15.695 1 97.81 90 ARG B C 1
ATOM 3337 O O . ARG B 1 90 ? -34.594 12.734 16.75 1 97.81 90 ARG B O 1
ATOM 3344 N N . GLN B 1 91 ? -33 11.656 15.602 1 97.06 91 GLN B N 1
ATOM 3345 C CA . GLN B 1 91 ? -32.469 11.039 16.797 1 97.06 91 GLN B CA 1
ATOM 3346 C C . GLN B 1 91 ? -31.875 12.094 17.734 1 97.06 91 GLN B C 1
ATOM 3348 O O . GLN B 1 91 ? -31.859 11.906 18.953 1 97.06 91 GLN B O 1
ATOM 3353 N N . LEU B 1 92 ? -31.453 13.164 17.172 1 97.12 92 LEU B N 1
ATOM 3354 C CA . LEU B 1 92 ? -30.859 14.258 17.938 1 97.12 92 LEU B CA 1
ATOM 3355 C C . LEU B 1 92 ? -31.922 15.273 18.328 1 97.12 92 LEU B C 1
ATOM 3357 O O . LEU B 1 92 ? -31.609 16.297 18.938 1 97.12 92 LEU B O 1
ATOM 3361 N N . ASN B 1 93 ? -33.094 15.109 17.922 1 96.06 93 ASN B N 1
ATOM 3362 C CA . ASN B 1 93 ? -34.219 15.977 18.234 1 96.06 93 ASN B CA 1
ATOM 3363 C C . ASN B 1 93 ? -34.094 17.344 17.578 1 96.06 93 ASN B C 1
ATOM 3365 O O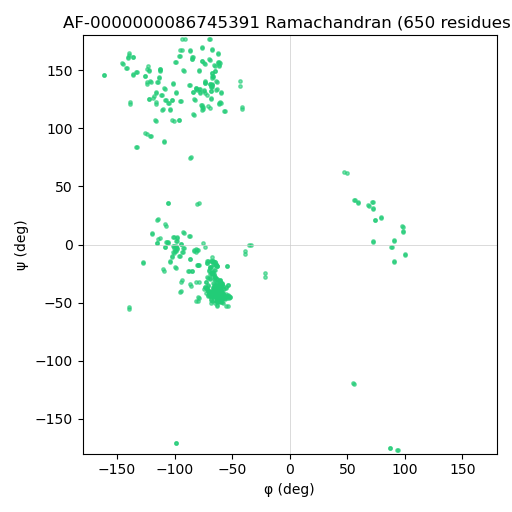 . ASN B 1 93 ? -34.375 18.375 18.203 1 96.06 93 ASN B O 1
ATOM 3369 N N . ASN B 1 94 ? -33.5 17.344 16.406 1 96.5 94 ASN B N 1
ATOM 3370 C CA . ASN B 1 94 ? -33.375 18.5 15.539 1 96.5 94 ASN B CA 1
ATOM 3371 C C . ASN B 1 94 ? -32.844 19.719 16.312 1 96.5 94 ASN B C 1
ATOM 3373 O O . ASN B 1 94 ? -33.5 20.766 16.359 1 96.5 94 ASN B O 1
ATOM 3377 N N . PRO B 1 95 ? -31.719 19.656 16.844 1 95.06 95 PRO B N 1
ATOM 3378 C CA . PRO B 1 95 ? -31.172 20.766 17.625 1 95.06 95 PRO B CA 1
ATOM 3379 C C . PRO B 1 95 ? -30.812 21.969 16.766 1 95.06 95 PRO B C 1
ATOM 3381 O O . PRO B 1 95 ? -30.641 21.844 15.555 1 95.06 95 PRO B O 1
ATOM 3384 N N . THR B 1 96 ? -30.75 23.094 17.516 1 92.25 96 THR B N 1
ATOM 3385 C CA . THR B 1 96 ? -30.125 24.25 16.891 1 92.25 96 THR B CA 1
ATOM 3386 C C . THR B 1 96 ? -28.609 24.078 16.812 1 92.25 96 THR B C 1
ATOM 3388 O O . THR B 1 96 ? -28.031 23.266 17.547 1 92.25 96 THR B O 1
ATOM 3391 N N . ILE B 1 97 ? -28.016 24.766 15.875 1 90.12 97 ILE B N 1
ATOM 3392 C CA . ILE B 1 97 ? -26.578 24.609 15.641 1 90.12 97 ILE B CA 1
ATOM 3393 C C . ILE B 1 97 ? -25.812 24.969 16.906 1 90.12 97 ILE B C 1
ATOM 3395 O O . ILE B 1 97 ? -24.781 24.359 17.203 1 90.12 97 ILE B O 1
ATOM 3399 N N . GLY B 1 98 ? -26.297 25.922 17.656 1 86.69 98 GLY B N 1
ATOM 3400 C CA . GLY B 1 98 ? -25.672 26.281 18.906 1 86.69 98 GLY B CA 1
ATOM 3401 C C . GLY B 1 98 ? -25.719 25.172 19.953 1 86.69 98 GLY B C 1
ATOM 3402 O O . GLY B 1 98 ? -24.844 25.094 20.812 1 86.69 98 GLY B O 1
ATOM 3403 N N . HIS B 1 99 ? -26.703 24.344 19.859 1 90.88 99 HIS B N 1
ATOM 3404 C CA . HIS B 1 99 ? -26.891 23.266 20.828 1 90.88 99 HIS B CA 1
ATOM 3405 C C . HIS B 1 99 ? -26.234 21.969 20.344 1 90.88 99 HIS B C 1
ATOM 3407 O O . HIS B 1 99 ? -26.188 20.984 21.078 1 90.88 99 HIS B O 1
ATOM 3413 N N . LEU B 1 100 ? -25.734 21.969 19.125 1 93.94 100 LEU B N 1
ATOM 3414 C CA . LEU B 1 100 ? -25.031 20.797 18.609 1 93.94 100 LEU B CA 1
ATOM 3415 C C . LEU B 1 100 ? -23.562 20.828 19.016 1 93.94 100 LEU B C 1
ATOM 3417 O O . LEU B 1 100 ? -22.688 21.016 18.172 1 93.94 100 LEU B O 1
ATOM 3421 N N . THR B 1 101 ? -23.375 20.516 20.266 1 91.12 101 THR B N 1
ATOM 3422 C CA . THR B 1 101 ? -22.031 20.531 20.828 1 91.12 101 THR B CA 1
ATOM 3423 C C . THR B 1 101 ? -21.422 19.141 20.781 1 91.12 101 THR B C 1
ATOM 3425 O O . THR B 1 101 ? -22.109 18.156 20.547 1 91.12 101 THR B O 1
ATOM 3428 N N . LYS B 1 102 ? -20.109 19.078 21.016 1 92.88 102 LYS B N 1
ATOM 3429 C CA . LYS B 1 102 ? -19.406 17.797 21.078 1 92.88 102 LYS B CA 1
ATOM 3430 C C . LYS B 1 102 ? -19.984 16.906 22.172 1 92.88 102 LYS B C 1
ATOM 3432 O O . LYS B 1 102 ? -20.094 15.695 22 1 92.88 102 LYS B O 1
ATOM 3437 N N . ARG B 1 103 ? -20.391 17.547 23.234 1 93.12 103 ARG B N 1
ATOM 3438 C CA . ARG B 1 103 ? -21 16.797 24.328 1 93.12 103 ARG B CA 1
ATOM 3439 C C . ARG B 1 103 ? -22.281 16.109 23.875 1 93.12 103 ARG B C 1
ATOM 3441 O O . ARG B 1 103 ? -22.484 14.93 24.141 1 93.12 103 ARG B O 1
ATOM 3448 N N . VAL B 1 104 ? -23.078 16.875 23.219 1 94.69 104 VAL B N 1
ATOM 3449 C CA . VAL B 1 104 ? -24.359 16.344 22.75 1 94.69 104 VAL B CA 1
ATOM 3450 C C . VAL B 1 104 ? -24.109 15.203 21.766 1 94.69 104 VAL B C 1
ATOM 3452 O O . VAL B 1 104 ? -24.797 14.18 21.812 1 94.69 104 VAL B O 1
ATOM 3455 N N . ILE B 1 105 ? -23.125 15.391 20.906 1 97 105 ILE B N 1
ATOM 3456 C CA . ILE B 1 105 ? -22.797 14.375 19.922 1 97 105 ILE B CA 1
ATOM 3457 C C . ILE B 1 105 ? -22.266 13.125 20.625 1 97 105 ILE B C 1
ATOM 3459 O O . ILE B 1 105 ? -22.641 12.008 20.281 1 97 105 ILE B O 1
ATOM 3463 N N . MET B 1 106 ? -21.453 13.32 21.578 1 96.62 106 MET B N 1
ATOM 3464 C CA . MET B 1 106 ? -20.891 12.203 22.328 1 96.62 106 MET B CA 1
ATOM 3465 C C . MET B 1 106 ? -21.984 11.438 23.078 1 96.62 106 MET B C 1
ATOM 3467 O O . MET B 1 106 ? -21.969 10.203 23.109 1 96.62 106 MET B O 1
ATOM 3471 N N . GLU B 1 107 ? -22.891 12.203 23.641 1 96.25 107 GLU B N 1
ATOM 3472 C CA . GLU B 1 107 ? -24.031 11.578 24.312 1 96.25 107 GLU B CA 1
ATOM 3473 C C . GLU B 1 107 ? -24.859 10.758 23.344 1 96.25 107 GLU B C 1
ATOM 3475 O O . GLU B 1 107 ? -25.312 9.656 23.672 1 96.25 107 GLU B O 1
ATOM 3480 N N . HIS B 1 108 ? -25.016 11.336 22.219 1 97.5 108 HIS B N 1
ATOM 3481 C CA . HIS B 1 108 ? -25.766 10.641 21.188 1 97.5 108 HIS B CA 1
ATOM 3482 C C . HIS B 1 108 ? -25.094 9.336 20.797 1 97.5 108 HIS B C 1
ATOM 3484 O O . HIS B 1 108 ? -25.75 8.289 20.703 1 97.5 108 HIS B O 1
ATOM 3490 N N . ARG B 1 109 ? -23.797 9.352 20.516 1 97.5 109 ARG B N 1
ATOM 3491 C CA . ARG B 1 109 ? -23.047 8.156 20.172 1 97.5 109 ARG B CA 1
ATOM 3492 C C . ARG B 1 109 ? -23.188 7.09 21.266 1 97.5 109 ARG B C 1
ATOM 3494 O O . ARG B 1 109 ? -23.391 5.91 20.953 1 97.5 109 ARG B O 1
ATOM 3501 N N . GLY B 1 110 ? -23.078 7.539 22.516 1 97.06 110 GLY B N 1
ATOM 3502 C CA . GLY B 1 110 ? -23.25 6.621 23.625 1 97.06 110 GLY B CA 1
ATOM 3503 C C . GLY B 1 110 ? -24.609 5.961 23.672 1 97.06 110 GLY B C 1
ATOM 3504 O O . GLY B 1 110 ? -24.719 4.754 23.906 1 97.06 110 GLY B O 1
ATOM 3505 N N . LYS B 1 111 ? -25.609 6.738 23.484 1 97.31 111 LYS B N 1
ATOM 3506 C CA . LYS B 1 111 ? -26.984 6.219 23.469 1 97.31 111 LYS B CA 1
ATOM 3507 C C . LYS B 1 111 ? -27.172 5.191 22.359 1 97.31 111 LYS B C 1
ATOM 3509 O O . LYS B 1 111 ? -27.797 4.152 22.578 1 97.31 111 LYS B O 1
ATOM 3514 N N . ARG B 1 112 ? -26.625 5.492 21.234 1 97.5 112 ARG B N 1
ATOM 3515 C CA . ARG B 1 112 ? -26.734 4.582 20.094 1 97.5 112 ARG B CA 1
ATOM 3516 C C . ARG B 1 112 ? -26.047 3.252 20.391 1 97.5 112 ARG B C 1
ATOM 3518 O O . ARG B 1 112 ? -26.594 2.186 20.094 1 97.5 112 ARG B O 1
ATOM 3525 N N . LEU B 1 113 ? -24.891 3.33 20.969 1 96.94 113 LEU B N 1
ATOM 3526 C CA . LEU B 1 113 ? -24.172 2.121 21.359 1 96.94 113 LEU B CA 1
ATOM 3527 C C . LEU B 1 113 ? -24.984 1.323 22.375 1 96.94 113 LEU B C 1
ATOM 3529 O O . LEU B 1 113 ? -25.078 0.098 22.281 1 96.94 113 LEU B O 1
ATOM 3533 N N . ALA B 1 114 ? -25.562 2.025 23.297 1 97.19 114 ALA B N 1
ATOM 3534 C CA . ALA B 1 114 ? -26.375 1.39 24.328 1 97.19 114 ALA B CA 1
ATOM 3535 C C . ALA B 1 114 ? -27.594 0.685 23.719 1 97.19 114 ALA B C 1
ATOM 3537 O O . ALA B 1 114 ? -28.047 -0.336 24.234 1 97.19 114 ALA B O 1
ATOM 3538 N N . ASP B 1 115 ? -28.016 1.229 22.656 1 97 115 ASP B N 1
ATOM 3539 C CA . ASP B 1 115 ? -29.156 0.655 21.953 1 97 115 ASP B CA 1
ATOM 3540 C C . ASP B 1 115 ? -28.734 -0.541 21.109 1 97 115 ASP B C 1
ATOM 3542 O O . ASP B 1 115 ? -29.547 -1.124 20.391 1 97 115 ASP B O 1
ATOM 3546 N N . GLY B 1 116 ? -27.422 -0.816 21.047 1 95.88 116 GLY B N 1
ATOM 3547 C CA . GLY B 1 116 ? -26.953 -2.016 20.375 1 95.88 116 GLY B CA 1
ATOM 3548 C C . GLY B 1 116 ? -26.469 -1.751 18.953 1 95.88 116 GLY B C 1
ATOM 3549 O O . GLY B 1 116 ? -26.203 -2.688 18.203 1 95.88 116 GLY B O 1
ATOM 3550 N N . ILE B 1 117 ? -26.328 -0.498 18.625 1 96.19 117 ILE B N 1
ATOM 3551 C CA . ILE B 1 117 ? -25.844 -0.156 17.281 1 96.19 117 ILE B CA 1
ATOM 3552 C C . ILE B 1 117 ? -24.328 -0.276 17.234 1 96.19 117 ILE B C 1
ATOM 3554 O O . ILE B 1 117 ? -23.641 0.126 18.172 1 96.19 117 ILE B O 1
ATOM 3558 N N . SER B 1 118 ? -23.844 -0.891 16.188 1 94.12 118 SER B N 1
ATOM 3559 C CA . SER B 1 118 ? -22.406 -1.118 16.062 1 94.12 118 SER B CA 1
ATOM 3560 C C . SER B 1 118 ? -21.656 0.199 15.938 1 94.12 118 SER B C 1
ATOM 3562 O O . SER B 1 118 ? -22.172 1.171 15.391 1 94.12 118 SER B O 1
ATOM 3564 N N . ALA B 1 119 ? -20.438 0.214 16.438 1 96.25 119 ALA B N 1
ATOM 3565 C CA . ALA B 1 119 ? -19.578 1.38 16.312 1 96.25 119 ALA B CA 1
ATOM 3566 C C . ALA B 1 119 ? -19.406 1.804 14.859 1 96.25 119 ALA B C 1
ATOM 3568 O O . ALA B 1 119 ? -19.375 2.998 14.555 1 96.25 119 ALA B O 1
ATOM 3569 N N . LYS B 1 120 ? -19.344 0.828 14.039 1 95.19 120 LYS B N 1
ATOM 3570 C CA . LYS B 1 120 ? -19.203 1.103 12.617 1 95.19 120 LYS B CA 1
ATOM 3571 C C . LYS B 1 120 ? -20.375 1.929 12.086 1 95.19 120 LYS B C 1
ATOM 3573 O O . LYS B 1 120 ? -20.172 2.91 11.367 1 95.19 120 LYS B O 1
ATOM 3578 N N . THR B 1 121 ? -21.516 1.564 12.453 1 95.81 121 THR B N 1
ATOM 3579 C CA . THR B 1 121 ? -22.703 2.266 12.016 1 95.81 121 THR B CA 1
ATOM 3580 C C . THR B 1 121 ? -22.75 3.678 12.594 1 95.81 121 THR B C 1
ATOM 3582 O O . THR B 1 121 ? -23.078 4.633 11.883 1 95.81 121 THR B O 1
ATOM 3585 N N . VAL B 1 122 ? -22.422 3.777 13.836 1 97.62 122 VAL B N 1
ATOM 3586 C CA . VAL B 1 122 ? -22.422 5.082 14.492 1 97.62 122 VAL B CA 1
ATOM 3587 C C . VAL B 1 122 ? -21.406 5.996 13.812 1 97.62 122 VAL B C 1
ATOM 3589 O O . VAL B 1 122 ? -21.703 7.156 13.516 1 97.62 122 VAL B O 1
ATOM 3592 N N . ASN B 1 123 ? -20.234 5.48 13.57 1 97.94 123 ASN B N 1
ATOM 3593 C CA . ASN B 1 123 ? -19.203 6.254 12.883 1 97.94 123 ASN B CA 1
ATOM 3594 C C . ASN B 1 123 ? -19.672 6.73 11.516 1 97.94 123 ASN B C 1
ATOM 3596 O O . ASN B 1 123 ? -19.422 7.871 11.125 1 97.94 123 ASN B O 1
ATOM 3600 N N . ARG B 1 124 ? -20.344 5.855 10.797 1 97.56 124 ARG B N 1
ATOM 3601 C CA . ARG B 1 124 ? -20.828 6.219 9.469 1 97.56 124 ARG B CA 1
ATOM 3602 C C . ARG B 1 124 ? -21.781 7.395 9.539 1 97.56 124 ARG B C 1
ATOM 3604 O O . ARG B 1 124 ? -21.734 8.305 8.711 1 97.56 124 ARG B O 1
ATOM 3611 N N . ASP B 1 125 ? -22.594 7.359 10.477 1 97.69 125 ASP B N 1
ATOM 3612 C CA . ASP B 1 125 ? -23.547 8.461 10.664 1 97.69 125 ASP B CA 1
ATOM 3613 C C . ASP B 1 125 ? -22.812 9.766 10.977 1 97.69 125 ASP B C 1
ATOM 3615 O O . ASP B 1 125 ? -23.156 10.82 10.445 1 97.69 125 ASP B O 1
ATOM 3619 N N . MET B 1 126 ? -21.828 9.625 11.789 1 97.88 126 MET B N 1
ATOM 3620 C CA . MET B 1 126 ? -21.047 10.805 12.156 1 97.88 126 MET B CA 1
ATOM 3621 C C . MET B 1 126 ? -20.281 11.344 10.953 1 97.88 126 MET B C 1
ATOM 3623 O O . MET B 1 126 ? -20.172 12.555 10.766 1 97.88 126 MET B O 1
ATOM 3627 N N . TYR B 1 127 ? -19.812 10.438 10.211 1 97.62 127 TYR B N 1
ATOM 3628 C CA . TYR B 1 127 ? -19.094 10.852 9.016 1 97.62 127 TYR B CA 1
ATOM 3629 C C . TYR B 1 127 ? -20 11.609 8.062 1 97.62 127 TYR B C 1
ATOM 3631 O O . TYR B 1 127 ? -19.594 12.609 7.461 1 97.62 127 TYR B O 1
ATOM 3639 N N . ARG B 1 128 ? -21.141 11.109 7.902 1 97.56 128 ARG B N 1
ATOM 3640 C CA . ARG B 1 128 ? -22.125 11.758 7.031 1 97.56 128 ARG B CA 1
ATOM 3641 C C . ARG B 1 128 ? -22.453 13.156 7.539 1 97.56 128 ARG B C 1
ATOM 3643 O O . ARG B 1 128 ? -22.5 14.109 6.758 1 97.56 128 ARG B O 1
ATOM 3650 N N . LEU B 1 129 ? -22.656 13.203 8.797 1 98.06 129 LEU B N 1
ATOM 3651 C CA . LEU B 1 129 ? -22.969 14.484 9.422 1 98.06 129 LEU B CA 1
ATOM 3652 C C . LEU B 1 129 ? -21.812 15.461 9.266 1 98.06 129 LEU B C 1
ATOM 3654 O O . LEU B 1 129 ? -22.016 16.609 8.875 1 98.06 129 LEU B O 1
ATOM 3658 N N . SER B 1 130 ? -20.688 15.023 9.578 1 98.06 130 SER B N 1
ATOM 3659 C CA . SER B 1 130 ? -19.484 15.844 9.438 1 98.06 130 SER B CA 1
ATOM 3660 C C . SER B 1 130 ? -19.297 16.297 7.992 1 98.06 130 SER B C 1
ATOM 3662 O O . SER B 1 130 ? -18.984 17.469 7.738 1 98.06 130 SER B O 1
ATOM 3664 N N . GLY B 1 131 ? -19.484 15.32 7.098 1 97.5 131 GLY B N 1
ATOM 3665 C CA . GLY B 1 131 ? -19.344 15.641 5.684 1 97.5 131 GLY B CA 1
ATOM 3666 C C . GLY B 1 131 ? -20.312 16.719 5.215 1 97.5 131 GLY B C 1
ATOM 3667 O O . GLY B 1 131 ? -19.953 17.562 4.398 1 97.5 131 GLY B O 1
ATOM 3668 N N . MET B 1 132 ? -21.469 16.656 5.68 1 97.44 132 MET B N 1
ATOM 3669 C CA . MET B 1 132 ? -22.453 17.672 5.34 1 97.44 132 MET B CA 1
ATOM 3670 C C . MET B 1 132 ? -21.969 19.062 5.742 1 97.44 132 MET B C 1
ATOM 3672 O O . MET B 1 132 ? -22 19.984 4.934 1 97.44 132 MET B O 1
ATOM 3676 N N . PHE B 1 133 ? -21.531 19.219 6.957 1 97.12 133 PHE B N 1
ATOM 3677 C CA . PHE B 1 133 ? -21.062 20.516 7.441 1 97.12 133 PHE B CA 1
ATOM 3678 C C . PHE B 1 133 ? -19.828 20.969 6.668 1 97.12 133 PHE B C 1
ATOM 3680 O O . PHE B 1 133 ? -19.688 22.156 6.359 1 97.12 133 PHE B O 1
ATOM 3687 N N . SER B 1 134 ? -18.984 20.031 6.402 1 97 134 SER B N 1
ATOM 3688 C CA . SER B 1 134 ? -17.797 20.391 5.613 1 97 134 SER B CA 1
ATOM 3689 C C . SER B 1 134 ? -18.188 20.953 4.254 1 97 134 SER B C 1
ATOM 3691 O O . SER B 1 134 ? -17.609 21.938 3.787 1 97 134 SER B O 1
ATOM 3693 N N . THR B 1 135 ? -19.109 20.328 3.635 1 96.38 135 THR B N 1
ATOM 3694 C CA . THR B 1 135 ? -19.609 20.797 2.348 1 96.38 135 THR B CA 1
ATOM 3695 C C . THR B 1 135 ? -20.219 22.188 2.48 1 96.38 135 THR B C 1
ATOM 3697 O O . THR B 1 135 ? -19.953 23.062 1.659 1 96.38 135 THR B O 1
ATOM 3700 N N . LEU B 1 136 ? -20.969 22.406 3.471 1 94.94 136 LEU B N 1
ATOM 3701 C CA . LEU B 1 136 ? -21.625 23.688 3.686 1 94.94 136 LEU B CA 1
ATOM 3702 C C . LEU B 1 136 ? -20.609 24.781 3.945 1 94.94 136 LEU B C 1
ATOM 3704 O O . LEU B 1 136 ? -20.797 25.922 3.521 1 94.94 136 LEU B O 1
ATOM 3708 N N . ILE B 1 137 ? -19.578 24.453 4.613 1 92 137 ILE B N 1
ATOM 3709 C CA . ILE B 1 137 ? -18.5 25.406 4.867 1 92 137 ILE B CA 1
ATOM 3710 C C . ILE B 1 137 ? -17.812 25.766 3.553 1 92 137 ILE B C 1
ATOM 3712 O O . ILE B 1 137 ? -17.562 26.938 3.281 1 92 137 ILE B O 1
ATOM 3716 N N . LYS B 1 138 ? -17.578 24.797 2.809 1 92.12 138 LYS B N 1
ATOM 3717 C CA . LYS B 1 138 ? -16.891 24.984 1.534 1 92.12 138 LYS B CA 1
ATOM 3718 C C . LYS B 1 138 ? -17.672 25.922 0.623 1 92.12 138 LYS B C 1
ATOM 3720 O O . LYS B 1 138 ? -17.094 26.75 -0.081 1 92.12 138 LYS B O 1
ATOM 3725 N N . ILE B 1 139 ? -18.938 25.844 0.682 1 89.81 139 ILE B N 1
ATOM 3726 C CA . ILE B 1 139 ? -19.766 26.656 -0.218 1 89.81 139 ILE B CA 1
ATOM 3727 C C . ILE B 1 139 ? -20.234 27.906 0.506 1 89.81 139 ILE B C 1
ATOM 3729 O O . ILE B 1 139 ? -21.141 28.594 0.039 1 89.81 139 ILE B O 1
ATOM 3733 N N . GLU B 1 140 ? -19.75 28.031 1.764 1 85.5 140 GLU B N 1
ATOM 3734 C CA . GLU B 1 140 ? -19.953 29.25 2.549 1 85.5 140 GLU B CA 1
ATOM 3735 C C . GLU B 1 140 ? -21.391 29.375 3.012 1 85.5 140 GLU B C 1
ATOM 3737 O O . GLU B 1 140 ? -21.953 30.484 3.045 1 85.5 140 GLU B O 1
ATOM 3742 N N . GLU B 1 141 ? -22.047 28.312 3.236 1 88.56 141 GLU B N 1
ATOM 3743 C CA . GLU B 1 141 ? -23.406 28.312 3.768 1 88.56 141 GLU B CA 1
ATOM 3744 C C . GLU B 1 141 ? -23.406 28.047 5.273 1 88.56 141 GLU B C 1
ATOM 3746 O O . GLU B 1 141 ? -24.453 28.125 5.918 1 88.56 141 GLU B O 1
ATOM 3751 N N . PHE B 1 142 ? -22.188 27.781 5.656 1 89 142 PHE B N 1
ATOM 3752 C CA . PHE B 1 142 ? -21.953 27.625 7.09 1 89 142 PHE B CA 1
ATOM 3753 C C . PHE B 1 142 ? -20.656 28.297 7.504 1 89 142 PHE B C 1
ATOM 3755 O O . P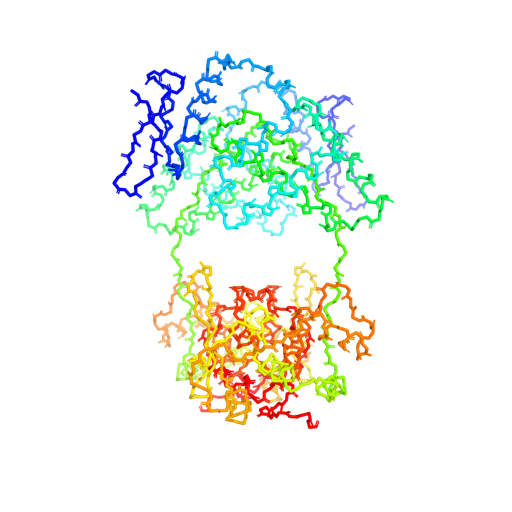HE B 1 142 ? -19.578 27.969 6.98 1 89 142 PHE B O 1
ATOM 3762 N N . THR B 1 143 ? -20.672 29.281 8.445 1 82.56 143 THR B N 1
ATOM 3763 C CA . THR B 1 143 ? -19.5 30.078 8.789 1 82.56 143 THR B CA 1
ATOM 3764 C C . THR B 1 143 ? -18.844 29.562 10.062 1 82.56 143 THR B C 1
ATOM 3766 O O . THR B 1 143 ? -17.656 29.797 10.289 1 82.56 143 THR B O 1
ATOM 3769 N N . GLY B 1 144 ? -19.328 28.672 10.695 1 82.62 144 GLY B N 1
ATOM 3770 C CA . GLY B 1 144 ? -18.734 28.125 11.906 1 82.62 144 GLY B CA 1
ATOM 3771 C C . GLY B 1 144 ? -17.812 26.953 11.641 1 82.62 144 GLY B C 1
ATOM 3772 O O . GLY B 1 144 ? -17.453 26.688 10.492 1 82.62 144 GLY B O 1
ATOM 3773 N N . THR B 1 145 ? -17.188 26.453 12.703 1 88.56 145 THR B N 1
ATOM 3774 C CA . THR B 1 145 ? -16.375 25.25 12.602 1 88.56 145 THR B CA 1
ATOM 3775 C C . THR B 1 145 ? -17.266 24 12.586 1 88.56 145 THR B C 1
ATOM 3777 O O . THR B 1 145 ? -18.359 24.016 13.141 1 88.56 145 THR B O 1
ATOM 3780 N N . ASN B 1 146 ? -16.766 23 11.906 1 93.69 146 ASN B N 1
ATOM 3781 C CA . ASN B 1 146 ? -17.484 21.734 11.906 1 93.69 146 ASN B CA 1
ATOM 3782 C C . ASN B 1 146 ? -17.688 21.203 13.328 1 93.69 146 ASN B C 1
ATOM 3784 O O . ASN B 1 146 ? -16.719 21.016 14.062 1 93.69 146 ASN B O 1
ATOM 3788 N N . PRO B 1 147 ? -18.969 21.141 13.727 1 92.5 147 PRO B N 1
ATOM 3789 C CA . PRO B 1 147 ? -19.234 20.719 15.102 1 92.5 147 PRO B CA 1
ATOM 3790 C C . PRO B 1 147 ? -18.594 19.375 15.445 1 92.5 147 PRO B C 1
ATOM 3792 O O . PRO B 1 147 ? -18.422 19.047 16.625 1 92.5 147 PRO B O 1
ATOM 3795 N N . LEU B 1 148 ? -18.219 18.578 14.445 1 95.88 148 LEU B N 1
ATOM 3796 C CA . LEU B 1 148 ? -17.656 17.25 14.695 1 95.88 148 LEU B CA 1
ATOM 3797 C C . LEU B 1 148 ? -16.141 17.266 14.609 1 95.88 148 LEU B C 1
ATOM 3799 O O . LEU B 1 148 ? -15.484 16.234 14.82 1 95.88 148 LEU B O 1
ATOM 3803 N N . GLN B 1 149 ? -15.633 18.375 14.32 1 92.56 149 GLN B N 1
ATOM 3804 C CA . GLN B 1 149 ? -14.188 18.469 14.18 1 92.56 149 GLN B CA 1
ATOM 3805 C C . GLN B 1 149 ? -13.477 18.078 15.477 1 92.56 149 GLN B C 1
ATOM 3807 O O . GLN B 1 149 ? -13.852 18.547 16.562 1 92.56 149 GLN B O 1
ATOM 3812 N N . GLY B 1 150 ? -12.492 17.219 15.43 1 89.81 150 GLY B N 1
ATOM 3813 C CA . GLY B 1 150 ? -11.703 16.844 16.594 1 89.81 150 GLY B CA 1
ATOM 3814 C C . GLY B 1 150 ? -12.258 15.641 17.328 1 89.81 150 GLY B C 1
ATOM 3815 O O . GLY B 1 150 ? -11.625 15.125 18.25 1 89.81 150 GLY B O 1
ATOM 3816 N N . LEU B 1 151 ? -13.484 15.227 17.078 1 93.12 151 LEU B N 1
ATOM 3817 C CA . LEU B 1 151 ? -14.07 14.047 17.703 1 93.12 151 LEU B CA 1
ATOM 3818 C C . LEU B 1 151 ? -13.523 12.773 17.062 1 93.12 151 LEU B C 1
ATOM 3820 O O . LEU B 1 151 ? -13.695 12.547 15.867 1 93.12 151 LEU B O 1
ATOM 3824 N N . GLU B 1 152 ? -12.859 11.953 17.828 1 95 152 GLU B N 1
ATOM 3825 C CA . GLU B 1 152 ? -12.297 10.703 17.328 1 95 152 GLU B CA 1
ATOM 3826 C C . GLU B 1 152 ? -13.383 9.664 17.078 1 95 152 GLU B C 1
ATOM 3828 O O . GLU B 1 152 ? -14.328 9.547 17.859 1 95 152 GLU B O 1
ATOM 3833 N N . PRO B 1 153 ? -13.211 9.008 16.016 1 96.19 153 PRO B N 1
ATOM 3834 C CA . PRO B 1 153 ? -14.172 7.926 15.789 1 96.19 153 PRO B CA 1
ATOM 3835 C C . PRO B 1 153 ? -14.117 6.852 16.875 1 96.19 153 PRO B C 1
ATOM 3837 O O . PRO B 1 153 ? -13.125 6.75 17.594 1 96.19 153 PRO B O 1
ATOM 3840 N N . LEU B 1 154 ? -15.234 6.121 17.016 1 95.81 154 LEU B N 1
ATOM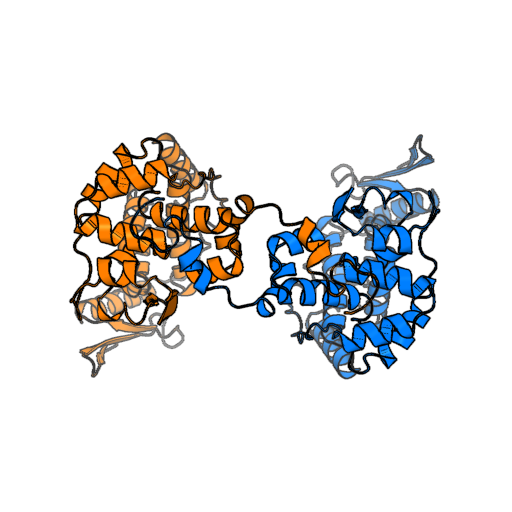 3841 C CA . LEU B 1 154 ? -15.273 4.957 17.891 1 95.81 154 LEU B CA 1
ATOM 3842 C C . LEU B 1 154 ? -14.398 3.832 17.344 1 95.81 154 LEU B C 1
ATOM 3844 O O . LEU B 1 154 ? -14.266 3.68 16.125 1 95.81 154 LEU B O 1
ATOM 3848 N N . SER B 1 155 ? -13.828 3.08 18.219 1 94.44 155 SER B N 1
ATOM 3849 C CA . SER B 1 155 ? -13.039 1.923 17.812 1 94.44 155 SER B CA 1
ATOM 3850 C C . SER B 1 155 ? -13.922 0.837 17.203 1 94.44 155 SER B C 1
ATOM 3852 O O . SER B 1 155 ? -14.945 0.463 17.797 1 94.44 155 SER B O 1
ATOM 3854 N N . GLU B 1 156 ? -13.469 0.536 16.062 1 92.19 156 GLU B N 1
ATOM 3855 C CA . GLU B 1 156 ? -14.234 -0.5 15.383 1 92.19 156 GLU B CA 1
ATOM 3856 C C . GLU B 1 156 ? -13.547 -1.855 15.477 1 92.19 156 GLU B C 1
ATOM 3858 O O . GLU B 1 156 ? -12.312 -1.934 15.453 1 92.19 156 GLU B O 1
ATOM 3863 N N . LYS B 1 157 ? -14.289 -2.875 15.711 1 84.81 157 LYS B N 1
ATOM 3864 C CA . LYS B 1 157 ? -13.75 -4.23 15.664 1 84.81 157 LYS B CA 1
ATOM 3865 C C . LYS B 1 157 ? -13.695 -4.762 14.234 1 84.81 157 LYS B C 1
ATOM 3867 O O . LYS B 1 157 ? -14.648 -4.582 13.469 1 84.81 157 LYS B O 1
ATOM 3872 N N . ASN B 1 158 ? -12.508 -5.168 13.867 1 81.31 158 ASN B N 1
ATOM 3873 C CA . ASN B 1 158 ? -12.367 -5.75 12.531 1 81.31 158 ASN B CA 1
ATOM 3874 C C . ASN B 1 158 ? -12.922 -7.172 12.477 1 81.31 158 ASN B C 1
ATOM 3876 O O . ASN B 1 158 ? -12.602 -8 13.328 1 81.31 158 ASN B O 1
ATOM 3880 N N . VAL B 1 159 ? -13.984 -7.293 11.633 1 80.88 159 VAL B N 1
ATOM 3881 C CA . VAL B 1 159 ? -14.531 -8.633 11.445 1 80.88 159 VAL B CA 1
ATOM 3882 C C . VAL B 1 159 ? -13.68 -9.391 10.422 1 80.88 159 VAL B C 1
ATOM 3884 O O . VAL B 1 159 ? -13.32 -8.852 9.383 1 80.88 159 VAL B O 1
ATOM 3887 N N . ALA B 1 160 ? -13.359 -10.609 10.766 1 82.94 160 ALA B N 1
ATOM 3888 C CA . ALA B 1 160 ? -12.523 -11.43 9.891 1 82.94 160 ALA B CA 1
ATOM 3889 C C . ALA B 1 160 ? -13.258 -11.781 8.602 1 82.94 160 ALA B C 1
ATOM 3891 O O . ALA B 1 160 ? -14.461 -12.047 8.617 1 82.94 160 ALA B O 1
ATOM 3892 N N . MET B 1 161 ? -12.57 -11.695 7.543 1 87.19 161 MET B N 1
ATOM 3893 C CA . MET B 1 161 ? -13.094 -12.117 6.246 1 87.19 161 MET B CA 1
ATOM 3894 C C . MET B 1 161 ? -13.281 -13.633 6.199 1 87.19 161 MET B C 1
ATOM 3896 O O . MET B 1 161 ? -12.453 -14.375 6.73 1 87.19 161 MET B O 1
ATOM 3900 N N . THR B 1 162 ? -14.453 -14.023 5.727 1 93 162 THR B N 1
ATOM 3901 C CA . THR B 1 162 ? -14.727 -15.453 5.621 1 93 162 THR B CA 1
ATOM 3902 C C . THR B 1 162 ? -14.836 -15.883 4.16 1 93 162 THR B C 1
ATOM 3904 O O . THR B 1 162 ? -15.07 -15.047 3.283 1 93 162 THR B O 1
ATOM 3907 N N . TYR B 1 163 ? -14.5 -17.125 3.865 1 97.06 163 TYR B N 1
ATOM 3908 C CA . TYR B 1 163 ? -14.625 -17.719 2.545 1 97.06 163 TYR B CA 1
ATOM 3909 C C . TYR B 1 163 ? -15.125 -19.156 2.65 1 97.06 163 TYR B C 1
ATOM 3911 O O . TYR B 1 163 ? -15.164 -19.734 3.744 1 97.06 163 TYR B O 1
ATOM 3919 N N . LEU B 1 164 ? -15.578 -19.734 1.604 1 97.88 164 LEU B N 1
ATOM 3920 C CA . LEU B 1 164 ? -16.094 -21.094 1.57 1 97.88 164 LEU B CA 1
ATOM 3921 C C . LEU B 1 164 ? -14.969 -22.109 1.33 1 97.88 164 LEU B C 1
ATOM 3923 O O . LEU B 1 164 ? -14.094 -21.859 0.5 1 97.88 164 LEU B O 1
ATOM 3927 N N . THR B 1 165 ? -15.062 -23.219 2.109 1 97.06 165 THR B N 1
ATOM 3928 C CA . THR B 1 165 ? -14.18 -24.344 1.839 1 97.06 165 THR B CA 1
ATOM 3929 C C . THR B 1 165 ? -14.664 -25.125 0.616 1 97.06 165 THR B C 1
ATOM 3931 O O . THR B 1 165 ? -15.773 -24.906 0.129 1 97.06 165 THR B O 1
ATOM 3934 N N . THR B 1 166 ? -13.82 -26.016 0.146 1 97.31 166 THR B N 1
ATOM 3935 C CA . THR B 1 166 ? -14.156 -26.797 -1.042 1 97.31 166 THR B CA 1
ATOM 3936 C C . THR B 1 166 ? -15.453 -27.578 -0.83 1 97.31 166 THR B C 1
ATOM 3938 O O . THR B 1 166 ? -16.359 -27.531 -1.665 1 97.31 166 THR B O 1
ATOM 3941 N N . PRO B 1 167 ? -15.609 -28.219 0.342 1 97.38 167 PRO B N 1
ATOM 3942 C CA . PRO B 1 167 ? -16.875 -28.906 0.569 1 97.38 167 PRO B CA 1
ATOM 3943 C C . PRO B 1 167 ? -18.078 -27.953 0.624 1 97.38 167 PRO B C 1
ATOM 3945 O O . PRO B 1 167 ? -19.156 -28.281 0.123 1 97.38 167 PRO B O 1
ATOM 3948 N N . GLU B 1 168 ? -17.875 -26.812 1.168 1 97.88 168 GLU B N 1
ATOM 3949 C CA . GLU B 1 168 ? -18.938 -25.828 1.239 1 97.88 168 GLU B CA 1
ATOM 3950 C C . GLU B 1 168 ? -19.328 -25.328 -0.151 1 97.88 168 GLU B C 1
ATOM 3952 O O . GLU B 1 168 ? -20.5 -25.078 -0.426 1 97.88 168 GLU B O 1
ATOM 3957 N N . ILE B 1 169 ? -18.328 -25.125 -1.026 1 98.38 169 ILE B N 1
ATOM 3958 C CA . ILE B 1 169 ? -18.578 -24.734 -2.404 1 98.38 169 ILE B CA 1
ATOM 3959 C C . ILE B 1 169 ? -19.453 -25.781 -3.096 1 98.38 169 ILE B C 1
ATOM 3961 O O . ILE B 1 169 ? -20.438 -25.438 -3.754 1 98.38 169 ILE B O 1
ATOM 3965 N N . GLU B 1 170 ? -19.078 -27.016 -2.898 1 97.94 170 GLU B N 1
ATOM 3966 C CA . GLU B 1 170 ? -19.828 -28.125 -3.502 1 97.94 170 GLU B CA 1
ATOM 3967 C C . GLU B 1 170 ? -21.281 -28.141 -3.02 1 97.94 170 GLU B C 1
ATOM 3969 O O . GLU B 1 170 ? -22.203 -28.234 -3.826 1 97.94 170 GLU B O 1
ATOM 3974 N N . LEU B 1 171 ? -21.438 -28.031 -1.729 1 97.94 171 LEU B N 1
ATOM 3975 C CA . LEU B 1 171 ? -22.766 -28.016 -1.14 1 97.94 171 LEU B CA 1
ATOM 3976 C C . LEU B 1 171 ? -23.594 -26.844 -1.67 1 97.94 171 LEU B C 1
ATOM 3978 O O . LEU B 1 171 ? -24.766 -27 -1.999 1 97.94 171 LEU B O 1
ATOM 3982 N N . LEU B 1 172 ? -22.969 -25.719 -1.788 1 98.12 172 LEU B N 1
ATOM 3983 C CA . LEU B 1 172 ? -23.641 -24.531 -2.283 1 98.12 172 LEU B CA 1
ATOM 3984 C C . LEU B 1 172 ? -24.109 -24.719 -3.721 1 98.12 172 LEU B C 1
ATOM 3986 O O . LEU B 1 172 ? -25.297 -24.531 -4.027 1 98.12 172 LEU B O 1
ATOM 3990 N N . LEU B 1 173 ? -23.172 -25.141 -4.582 1 97.94 173 LEU B N 1
ATOM 3991 C CA . LEU B 1 173 ? -23.484 -25.297 -5.996 1 97.94 173 LEU B CA 1
ATOM 3992 C C . LEU B 1 173 ? -24.609 -26.312 -6.199 1 97.94 173 LEU B C 1
ATOM 3994 O O . LEU B 1 173 ? -25.453 -26.156 -7.078 1 97.94 173 LEU B O 1
ATOM 3998 N N . ASN B 1 174 ? -24.656 -27.312 -5.352 1 97.44 174 ASN B N 1
ATOM 3999 C CA . ASN B 1 174 ? -25.656 -28.375 -5.477 1 97.44 174 ASN B CA 1
ATOM 4000 C C . ASN B 1 174 ? -27.016 -27.938 -4.93 1 97.44 174 ASN B C 1
ATOM 4002 O O . ASN B 1 174 ? -28.031 -28.562 -5.219 1 97.44 174 ASN B O 1
ATOM 4006 N N . SER B 1 175 ? -27 -26.891 -4.137 1 97.81 175 SER B N 1
ATOM 4007 C CA . SER B 1 175 ? -28.234 -26.453 -3.475 1 97.81 175 SER B CA 1
ATOM 4008 C C . SER B 1 175 ? -28.922 -25.344 -4.258 1 97.81 175 SER B C 1
ATOM 4010 O O . SER B 1 175 ? -30.078 -25 -3.98 1 97.81 175 SER B O 1
ATOM 4012 N N . LEU B 1 176 ? -28.281 -24.812 -5.246 1 97.38 176 LEU B N 1
ATOM 4013 C CA . LEU B 1 176 ? -28.781 -23.656 -5.973 1 97.38 176 LEU B CA 1
ATOM 4014 C C . LEU B 1 176 ? -29.609 -24.094 -7.184 1 97.38 176 LEU B C 1
ATOM 4016 O O . LEU B 1 176 ? -29.391 -25.172 -7.734 1 97.38 176 LEU B O 1
ATOM 4020 N N . ASN B 1 177 ? -30.594 -23.297 -7.559 1 96.62 177 ASN B N 1
ATOM 4021 C CA . ASN B 1 177 ? -31.25 -23.516 -8.844 1 96.62 177 ASN B CA 1
ATOM 4022 C C . ASN B 1 177 ? -30.312 -23.172 -10.008 1 96.62 177 ASN B C 1
ATOM 4024 O O . ASN B 1 177 ? -29.203 -22.672 -9.797 1 96.62 177 ASN B O 1
ATOM 4028 N N . LYS B 1 178 ? -30.75 -23.375 -11.211 1 95.38 178 LYS B N 1
ATOM 4029 C CA . LYS B 1 178 ? -29.906 -23.281 -12.391 1 95.38 178 LYS B CA 1
ATOM 4030 C C . LYS B 1 178 ? -29.344 -21.875 -12.57 1 95.38 178 LYS B C 1
ATOM 4032 O O . LYS B 1 178 ? -28.141 -21.703 -12.781 1 95.38 178 LYS B O 1
ATOM 4037 N N . GLU B 1 179 ? -30.141 -20.875 -12.43 1 95.25 179 GLU B N 1
ATOM 4038 C CA . GLU B 1 179 ? -29.719 -19.5 -12.641 1 95.25 179 GLU B CA 1
ATOM 4039 C C . GLU B 1 179 ? -28.75 -19.047 -11.555 1 95.25 179 GLU B C 1
ATOM 4041 O O . GLU B 1 179 ? -27.734 -18.422 -11.844 1 95.25 179 GLU B O 1
ATOM 4046 N N . GLU B 1 180 ? -29.062 -19.359 -10.328 1 96.62 180 GLU B N 1
ATOM 4047 C CA . GLU B 1 180 ? -28.203 -19 -9.195 1 96.62 180 GLU B CA 1
ATOM 4048 C C . GLU B 1 180 ? -26.875 -19.734 -9.266 1 96.62 180 GLU B C 1
ATOM 4050 O O . GLU B 1 180 ? -25.828 -19.172 -8.898 1 96.62 180 GLU B O 1
ATOM 4055 N N . LYS B 1 181 ? -26.938 -20.953 -9.711 1 97.31 181 LYS B N 1
ATOM 4056 C CA . LYS B 1 181 ? -25.719 -21.734 -9.875 1 97.31 181 LYS B CA 1
ATOM 4057 C C . LYS B 1 181 ? -24.797 -21.109 -10.906 1 97.31 181 LYS B C 1
ATOM 4059 O O . LYS B 1 181 ? -23.594 -20.984 -10.688 1 97.31 181 LYS B O 1
ATOM 4064 N N . LYS B 1 182 ? -25.344 -20.672 -12.008 1 97.12 182 LYS B N 1
ATOM 4065 C CA . LYS B 1 182 ? -24.547 -20.031 -13.055 1 97.12 182 LYS B CA 1
ATOM 4066 C C . LYS B 1 182 ? -23.859 -18.766 -12.531 1 97.12 182 LYS B C 1
ATOM 4068 O O . LYS B 1 182 ? -22.688 -18.547 -12.797 1 97.12 182 LYS B O 1
ATOM 4073 N N . LEU B 1 183 ? -24.594 -18 -11.797 1 97.75 183 LEU B N 1
ATOM 4074 C CA . LEU B 1 183 ? -24.016 -16.781 -11.234 1 97.75 183 LEU B CA 1
ATOM 4075 C C . LEU B 1 183 ? -22.906 -17.109 -10.242 1 97.75 183 LEU B C 1
ATOM 4077 O O . LEU B 1 183 ? -21.859 -16.484 -10.25 1 97.75 183 LEU B O 1
ATOM 4081 N N . ALA B 1 184 ? -23.172 -18.094 -9.383 1 98.12 184 ALA B N 1
ATOM 4082 C CA . ALA B 1 184 ? -22.156 -18.516 -8.414 1 98.12 184 ALA B CA 1
ATOM 4083 C C . ALA B 1 184 ? -20.891 -18.984 -9.117 1 98.12 184 ALA B C 1
ATOM 4085 O O . ALA B 1 184 ? -19.781 -18.656 -8.695 1 98.12 184 ALA B O 1
ATOM 4086 N N . LEU B 1 185 ? -21.078 -19.734 -10.156 1 98.25 185 LEU B N 1
ATOM 4087 C CA . LEU B 1 185 ? -19.953 -20.219 -10.938 1 98.25 185 LEU B CA 1
ATOM 4088 C C . LEU B 1 185 ? -19.141 -19.062 -11.492 1 98.25 185 LEU B C 1
ATOM 4090 O O . LEU B 1 185 ? -17.906 -19.078 -11.445 1 98.25 185 LEU B O 1
ATOM 4094 N N . LEU B 1 186 ? -19.781 -18.078 -12.008 1 98.19 186 LEU B N 1
ATOM 4095 C CA . LEU B 1 186 ? -19.094 -16.906 -12.523 1 98.19 186 LEU B CA 1
ATOM 4096 C C . LEU B 1 186 ? -18.297 -16.219 -11.43 1 98.19 186 LEU B C 1
ATOM 4098 O O . LEU B 1 186 ? -17.109 -15.938 -11.609 1 98.19 186 LEU B O 1
ATOM 4102 N N . CYS B 1 187 ? -18.922 -15.992 -10.266 1 98.44 187 CYS B N 1
ATOM 4103 C CA . CYS B 1 187 ? -18.266 -15.297 -9.164 1 98.44 187 CYS B CA 1
ATOM 4104 C C . CYS B 1 187 ? -17.078 -16.094 -8.641 1 98.44 187 CYS B C 1
ATOM 4106 O O . CYS B 1 187 ? -16.016 -15.539 -8.391 1 98.44 187 CYS B O 1
ATOM 4108 N N . LEU B 1 188 ? -17.219 -17.391 -8.516 1 98.5 188 LEU B N 1
ATOM 4109 C CA . LEU B 1 188 ? -16.172 -18.266 -7.996 1 98.5 188 LEU B CA 1
ATOM 4110 C C . LEU B 1 188 ? -15.016 -18.359 -8.977 1 98.5 188 LEU B C 1
ATOM 4112 O O . LEU B 1 188 ? -13.891 -18.672 -8.586 1 98.5 188 LEU B O 1
ATOM 4116 N N . SER B 1 189 ? -15.273 -18.031 -10.258 1 98.38 189 SER B N 1
ATOM 4117 C CA . SER B 1 189 ? -14.258 -18.172 -11.297 1 98.38 189 SER B CA 1
ATOM 4118 C C . SER B 1 189 ? -13.57 -16.844 -11.586 1 98.38 189 SER B C 1
ATOM 4120 O O . SER B 1 189 ? -12.477 -16.812 -12.148 1 98.38 189 SER B O 1
ATOM 4122 N N . THR B 1 190 ? -14.219 -15.727 -11.211 1 98.25 190 THR B N 1
ATOM 4123 C CA . THR B 1 190 ? -13.695 -14.438 -11.648 1 98.25 190 THR B CA 1
ATOM 4124 C C . THR B 1 190 ? -13.5 -13.5 -10.453 1 98.25 190 THR B C 1
ATOM 4126 O O . THR B 1 190 ? -12.844 -12.469 -10.57 1 98.25 190 THR B O 1
ATOM 4129 N N . GLY B 1 191 ? -14.109 -13.82 -9.32 1 98.12 191 GLY B N 1
ATOM 4130 C CA . GLY B 1 191 ? -14.07 -12.914 -8.18 1 98.12 191 GLY B CA 1
ATOM 4131 C C . GLY B 1 191 ? -14.961 -11.703 -8.352 1 98.12 191 GLY B C 1
ATOM 4132 O O . GLY B 1 191 ? -14.766 -10.688 -7.672 1 98.12 191 GLY B O 1
ATOM 4133 N N . ALA B 1 192 ? -15.93 -11.766 -9.195 1 97.25 192 ALA B N 1
ATOM 4134 C CA . ALA B 1 192 ? -16.828 -10.641 -9.438 1 97.25 192 ALA B CA 1
ATOM 4135 C C . ALA B 1 192 ? -17.625 -10.289 -8.188 1 97.25 192 ALA B C 1
ATOM 4137 O O . ALA B 1 192 ? -18.047 -11.18 -7.449 1 97.25 192 ALA B O 1
ATOM 4138 N N . ARG B 1 193 ? -17.797 -9.016 -7.965 1 95.06 193 ARG B N 1
ATOM 4139 C CA . ARG B 1 193 ? -18.797 -8.602 -6.984 1 95.06 193 ARG B CA 1
ATOM 4140 C C . ARG B 1 193 ? -20.188 -9.062 -7.402 1 95.06 193 ARG B C 1
ATOM 4142 O O . ARG B 1 193 ? -20.484 -9.18 -8.594 1 95.06 193 ARG B O 1
ATOM 4149 N N . TRP B 1 194 ? -21.109 -9.195 -6.43 1 95.31 194 TRP B N 1
ATOM 4150 C CA . TRP B 1 194 ? -22.453 -9.672 -6.719 1 95.31 194 TRP B CA 1
ATOM 4151 C C . TRP B 1 194 ? -23.156 -8.75 -7.699 1 95.31 194 TRP B C 1
ATOM 4153 O O . TRP B 1 194 ? -23.734 -9.203 -8.695 1 95.31 194 TRP B O 1
ATOM 4163 N N . GLY B 1 195 ? -23.109 -7.441 -7.43 1 93.56 195 GLY B N 1
ATOM 4164 C CA . GLY B 1 195 ? -23.781 -6.473 -8.281 1 93.56 195 GLY B CA 1
ATOM 4165 C C . GLY B 1 195 ? -23.297 -6.496 -9.719 1 93.56 195 GLY B C 1
ATOM 4166 O O . GLY B 1 195 ? -24.094 -6.43 -10.648 1 93.56 195 GLY B O 1
ATOM 4167 N N . GLU B 1 196 ? -22 -6.633 -9.922 1 93.25 196 GLU B N 1
ATOM 4168 C CA . GLU B 1 196 ? -21.453 -6.668 -11.273 1 93.25 196 GLU B CA 1
ATOM 4169 C C . GLU B 1 196 ? -21.812 -7.965 -11.984 1 93.25 196 GLU B C 1
ATOM 4171 O O . GLU B 1 196 ? -22.078 -7.961 -13.188 1 93.25 196 GLU B O 1
ATOM 4176 N N . ALA B 1 197 ? -21.859 -9.031 -11.227 1 95.62 197 ALA B N 1
ATOM 4177 C CA . ALA B 1 197 ? -22.234 -10.32 -11.797 1 95.62 197 ALA B CA 1
ATOM 4178 C C . ALA B 1 197 ? -23.703 -10.336 -12.203 1 95.62 197 ALA B C 1
ATOM 4180 O O . ALA B 1 197 ? -24.047 -10.742 -13.32 1 95.62 197 ALA B O 1
ATOM 4181 N N . GLU B 1 198 ? -24.531 -9.875 -11.305 1 95.44 198 GLU B N 1
ATOM 4182 C CA . GLU B 1 198 ? -25.969 -9.891 -11.523 1 95.44 198 GLU B CA 1
ATOM 4183 C C . GLU B 1 198 ? -26.359 -9.055 -12.734 1 95.44 198 GLU B C 1
ATOM 4185 O O . GLU B 1 198 ? -27.281 -9.398 -13.469 1 95.44 198 GLU B O 1
ATOM 4190 N N . SER B 1 199 ? -25.609 -7.984 -13.031 1 93.94 199 SER B N 1
ATOM 4191 C CA . SER B 1 199 ? -25.969 -7.055 -14.102 1 93.94 199 SER B CA 1
ATOM 4192 C C . SER B 1 199 ? -25.203 -7.375 -15.383 1 93.94 199 SER B C 1
ATOM 4194 O O . SER B 1 199 ? -25.359 -6.676 -16.391 1 93.94 199 SER B O 1
ATOM 4196 N N . LEU B 1 200 ? -24.484 -8.406 -15.43 1 95.94 200 LEU B N 1
ATOM 4197 C CA . LEU B 1 200 ? -23.625 -8.742 -16.562 1 95.94 200 LEU B CA 1
ATOM 4198 C C . LEU B 1 200 ? -24.469 -9.109 -17.781 1 95.94 200 LEU B C 1
ATOM 4200 O O . LEU B 1 200 ? -25.422 -9.867 -17.688 1 95.94 200 LEU B O 1
ATOM 4204 N N . ALA B 1 201 ? -24.078 -8.594 -18.922 1 96.19 201 ALA B N 1
ATOM 4205 C CA . ALA B 1 201 ? -24.75 -8.898 -20.172 1 96.19 201 ALA B CA 1
ATOM 4206 C C . ALA B 1 201 ? -23.984 -9.961 -20.969 1 96.19 201 ALA B C 1
ATOM 4208 O O . ALA B 1 201 ? -22.766 -10.094 -20.828 1 96.19 201 ALA B O 1
ATOM 4209 N N . ALA B 1 202 ? -24.719 -10.609 -21.828 1 96.25 202 ALA B N 1
ATOM 4210 C CA . ALA B 1 202 ? -24.141 -11.688 -22.625 1 96.25 202 ALA B CA 1
ATOM 4211 C C . ALA B 1 202 ? -23.016 -11.172 -23.5 1 96.25 202 ALA B C 1
ATOM 4213 O O . ALA B 1 202 ? -22.016 -11.867 -23.719 1 96.25 202 ALA B O 1
ATOM 4214 N N . GLN B 1 203 ? -23.125 -9.977 -23.953 1 95.38 203 GLN B N 1
ATOM 4215 C CA . GLN B 1 203 ? -22.141 -9.406 -24.859 1 95.38 203 GLN B CA 1
ATOM 4216 C C . GLN B 1 203 ? -20.812 -9.18 -24.141 1 95.38 203 GLN B C 1
ATOM 4218 O O . GLN B 1 203 ? -19.781 -8.984 -24.781 1 95.38 203 GLN B O 1
ATOM 4223 N N . GLN B 1 204 ? -20.875 -9.141 -22.844 1 96.81 204 GLN B N 1
ATOM 4224 C CA . GLN B 1 204 ? -19.672 -8.906 -22.047 1 96.81 204 GLN B CA 1
ATOM 4225 C C . GLN B 1 204 ? -18.891 -10.195 -21.828 1 96.81 204 GLN B C 1
ATOM 4227 O O . GLN B 1 204 ? -17.812 -10.18 -21.234 1 96.81 204 GLN B O 1
ATOM 4232 N N . VAL B 1 205 ? -19.453 -11.297 -22.281 1 97.31 205 VAL B N 1
ATOM 4233 C CA . VAL B 1 205 ? -18.812 -12.602 -22.156 1 97.31 205 VAL B CA 1
ATOM 4234 C C . VAL B 1 205 ? -18.531 -13.156 -23.562 1 97.31 205 VAL B C 1
ATOM 4236 O O . VAL B 1 205 ? -19.453 -13.555 -24.266 1 97.31 205 VAL B O 1
ATOM 4239 N N . SER B 1 206 ? -17.25 -13.148 -23.953 1 94.56 206 SER B N 1
ATOM 4240 C CA . SER B 1 206 ? -16.891 -13.648 -25.266 1 94.56 206 SER B CA 1
ATOM 4241 C C . SER B 1 206 ? -15.406 -13.977 -25.359 1 94.56 206 SER B C 1
ATOM 4243 O O . SER B 1 206 ? -14.586 -13.359 -24.672 1 94.56 206 SER B O 1
ATOM 4245 N N . LYS B 1 207 ? -15.055 -15 -26.125 1 95.56 207 LYS B N 1
ATOM 4246 C CA . LYS B 1 207 ? -13.688 -15.367 -26.453 1 95.56 207 LYS B CA 1
ATOM 4247 C C . LYS B 1 207 ? -12.875 -15.664 -25.203 1 95.56 207 LYS B C 1
ATOM 4249 O O . LYS B 1 207 ? -11.75 -15.188 -25.047 1 95.56 207 LYS B O 1
ATOM 4254 N N . GLY B 1 208 ? -13.531 -16.25 -24.281 1 96.81 208 GLY B N 1
ATOM 4255 C CA . GLY B 1 208 ? -12.836 -16.719 -23.094 1 96.81 208 GLY B CA 1
ATOM 4256 C C . GLY B 1 208 ? -12.547 -15.609 -22.094 1 96.81 208 GLY B C 1
ATOM 4257 O O . GLY B 1 208 ? -11.586 -15.688 -21.328 1 96.81 208 GLY B O 1
ATOM 4258 N N . ARG B 1 209 ? -13.336 -14.523 -22.172 1 97.5 209 ARG B N 1
ATOM 4259 C CA . ARG B 1 209 ? -13.109 -13.391 -21.266 1 97.5 209 ARG B CA 1
ATOM 4260 C C . ARG B 1 209 ? -14.43 -12.781 -20.812 1 97.5 209 ARG B C 1
ATOM 4262 O O . ARG B 1 209 ? -15.438 -12.859 -21.531 1 97.5 209 ARG B O 1
ATOM 4269 N N . VAL B 1 210 ? -14.414 -12.211 -19.672 1 97.88 210 VAL B N 1
ATOM 4270 C CA . VAL B 1 210 ? -15.516 -11.391 -19.172 1 97.88 210 VAL B CA 1
ATOM 4271 C C . VAL B 1 210 ? -15.047 -9.945 -19 1 97.88 210 VAL B C 1
ATOM 4273 O O . VAL B 1 210 ? -13.992 -9.695 -18.406 1 97.88 210 VAL B O 1
ATOM 4276 N N . ILE B 1 211 ? -15.805 -9.07 -19.516 1 96.56 211 ILE B N 1
ATOM 4277 C CA . ILE B 1 211 ? -15.508 -7.652 -19.375 1 96.56 211 ILE B CA 1
ATOM 4278 C C . ILE B 1 211 ? -16.438 -7.027 -18.344 1 96.56 211 ILE B C 1
ATOM 4280 O O . ILE B 1 211 ? -17.656 -7.016 -18.531 1 96.56 211 ILE B O 1
ATOM 4284 N N . PHE B 1 212 ? -15.82 -6.562 -17.266 1 95.69 212 PHE B N 1
ATOM 4285 C CA . PHE B 1 212 ? -16.578 -5.855 -16.234 1 95.69 212 PHE B CA 1
ATOM 4286 C C . PHE B 1 212 ? -16.438 -4.348 -16.406 1 95.69 212 PHE B C 1
ATOM 4288 O O . PHE B 1 212 ? -15.328 -3.83 -16.547 1 95.69 212 PHE B O 1
ATOM 4295 N N . LEU B 1 213 ? -17.453 -3.67 -16.391 1 87.31 213 LEU B N 1
ATOM 4296 C CA . LEU B 1 213 ? -17.453 -2.227 -16.609 1 87.31 213 LEU B CA 1
ATOM 4297 C C . LEU B 1 213 ? -17.688 -1.481 -15.305 1 87.31 213 LEU B C 1
ATOM 4299 O O . LEU B 1 213 ? -18.516 -1.885 -14.492 1 87.31 213 LEU B O 1
ATOM 4303 N N . ASN B 1 214 ? -16.688 -0.614 -15 1 74.25 214 ASN B N 1
ATOM 4304 C CA . ASN B 1 214 ? -16.922 0.266 -13.859 1 74.25 214 ASN B CA 1
ATOM 4305 C C . ASN B 1 214 ? -17.719 1.506 -14.258 1 74.25 214 ASN B C 1
ATOM 4307 O O . ASN B 1 214 ? -17.266 2.283 -15.109 1 74.25 214 ASN B O 1
ATOM 4311 N N . THR B 1 215 ? -18.875 1.578 -13.797 1 62.28 215 THR B N 1
ATOM 4312 C CA . THR B 1 215 ? -19.797 2.654 -14.164 1 62.28 215 THR B CA 1
ATOM 4313 C C . THR B 1 215 ? -19.297 3.99 -13.617 1 62.28 215 THR B C 1
ATOM 4315 O O . THR B 1 215 ? -19.562 5.043 -14.203 1 62.28 215 THR B O 1
ATOM 4318 N N . LYS B 1 216 ? -18.5 3.891 -12.547 1 62.41 216 LYS B N 1
ATOM 4319 C CA . LYS B 1 216 ? -18.172 5.152 -11.883 1 62.41 216 LYS B CA 1
ATOM 4320 C C . LYS B 1 216 ? -17.062 5.887 -12.633 1 62.41 216 LYS B C 1
ATOM 4322 O O . LYS B 1 216 ? -17.172 7.086 -12.898 1 62.41 216 LYS B O 1
ATOM 4327 N N . ASN B 1 217 ? -16 5.242 -12.969 1 63.94 217 ASN B N 1
ATOM 4328 C CA . ASN B 1 217 ? -14.859 5.926 -13.562 1 63.94 217 ASN B CA 1
ATOM 4329 C C . ASN B 1 217 ? -14.633 5.48 -15.008 1 63.94 217 ASN B C 1
ATOM 4331 O O . ASN B 1 217 ? -13.727 5.969 -15.68 1 63.94 217 ASN B O 1
ATOM 4335 N N . GLY B 1 218 ? -15.578 4.645 -15.469 1 71.38 218 GLY B N 1
ATOM 4336 C CA . GLY B 1 218 ? -15.484 4.184 -16.844 1 71.38 218 GLY B CA 1
ATOM 4337 C C . GLY B 1 218 ? -14.375 3.176 -17.062 1 71.38 218 GLY B C 1
ATOM 4338 O O . GLY B 1 218 ? -14.117 2.764 -18.188 1 71.38 218 GLY B O 1
ATOM 4339 N N . ASP B 1 219 ? -13.734 2.844 -16 1 80.38 219 ASP B N 1
ATOM 4340 C CA . ASP B 1 219 ? -12.656 1.873 -16.141 1 80.38 219 ASP B CA 1
ATOM 4341 C C . ASP B 1 219 ? -13.203 0.469 -16.375 1 80.38 219 ASP B C 1
ATOM 4343 O O . ASP B 1 219 ? -14.344 0.174 -16.016 1 80.38 219 ASP B O 1
ATOM 4347 N N . GLN B 1 220 ? -12.516 -0.242 -17.266 1 90.25 220 GLN B N 1
ATOM 4348 C CA . GLN B 1 220 ? -12.906 -1.619 -17.547 1 90.25 220 GLN B CA 1
ATOM 4349 C C . GLN B 1 220 ? -11.82 -2.6 -17.109 1 90.25 220 GLN B C 1
ATOM 4351 O O . GLN B 1 220 ? -10.633 -2.264 -17.109 1 90.25 220 GLN B O 1
ATOM 4356 N N . ARG B 1 221 ? -12.359 -3.736 -16.516 1 92.81 221 ARG B N 1
ATOM 4357 C CA . ARG B 1 221 ? -11.422 -4.812 -16.234 1 92.81 221 ARG B CA 1
ATOM 4358 C C . ARG B 1 221 ? -11.82 -6.094 -16.953 1 92.81 221 ARG B C 1
ATOM 4360 O O . ARG B 1 221 ? -13.008 -6.395 -17.109 1 92.81 221 ARG B O 1
ATOM 4367 N N . ILE B 1 222 ? -10.797 -6.793 -17.469 1 96.06 222 ILE B N 1
ATOM 4368 C CA . ILE B 1 222 ? -10.992 -8.023 -18.234 1 96.06 222 ILE B CA 1
ATOM 4369 C C . ILE B 1 222 ? -10.469 -9.211 -17.438 1 96.06 222 ILE B C 1
ATOM 4371 O O . ILE B 1 222 ? -9.328 -9.203 -16.969 1 96.06 222 ILE B O 1
ATOM 4375 N N . VAL B 1 223 ? -11.32 -10.242 -17.297 1 98.12 223 VAL B N 1
ATOM 4376 C CA . VAL B 1 223 ? -10.938 -11.445 -16.562 1 98.12 223 VAL B CA 1
ATOM 4377 C C . VAL B 1 223 ? -11.07 -12.664 -17.469 1 98.12 223 VAL B C 1
ATOM 4379 O O . VAL B 1 223 ? -12.141 -12.906 -18.031 1 98.12 223 VAL B O 1
ATOM 4382 N N . PRO B 1 224 ? -10.016 -13.461 -17.625 1 98.38 224 PRO B N 1
ATOM 4383 C CA . PRO B 1 224 ? -10.094 -14.695 -18.406 1 98.38 224 PRO B CA 1
ATOM 4384 C C . PRO B 1 224 ? -10.984 -15.758 -17.766 1 98.38 224 PRO B C 1
ATOM 4386 O O . PRO B 1 224 ? -11.016 -15.875 -16.531 1 98.38 224 PRO B O 1
ATOM 4389 N N . ILE B 1 225 ? -11.695 -16.5 -18.578 1 98.38 225 ILE B N 1
ATOM 4390 C CA . ILE B 1 225 ? -12.5 -17.625 -18.094 1 98.38 225 ILE B CA 1
ATOM 4391 C C . ILE B 1 225 ? -12.312 -18.828 -19.016 1 98.38 225 ILE B C 1
ATOM 4393 O O . ILE B 1 225 ? -11.867 -18.688 -20.156 1 98.38 225 ILE B O 1
ATOM 4397 N N . SER B 1 226 ? -12.648 -19.953 -18.5 1 98 226 SER B N 1
ATOM 4398 C CA . SER B 1 226 ? -12.539 -21.172 -19.281 1 98 226 SER B CA 1
ATOM 4399 C C . SER B 1 226 ? -13.664 -21.281 -20.297 1 98 226 SER B C 1
ATOM 4401 O O . SER B 1 226 ? -14.734 -20.688 -20.125 1 98 226 SER B O 1
ATOM 4403 N N . ASP B 1 227 ? -13.359 -22.078 -21.297 1 96.94 227 ASP B N 1
ATOM 4404 C CA . ASP B 1 227 ? -14.391 -22.375 -22.297 1 96.94 227 ASP B CA 1
ATOM 4405 C C . ASP B 1 227 ? -15.594 -23.047 -21.656 1 96.94 227 ASP B C 1
ATOM 4407 O O . ASP B 1 227 ? -16.734 -22.766 -22.016 1 96.94 227 ASP B O 1
ATOM 4411 N N . LYS B 1 228 ? -15.32 -23.891 -20.734 1 97.19 228 LYS B N 1
ATOM 4412 C CA . LYS B 1 228 ? -16.391 -24.609 -20.047 1 97.19 228 LYS B CA 1
ATOM 4413 C C . LYS B 1 228 ? -17.328 -23.641 -19.312 1 97.19 228 LYS B C 1
ATOM 4415 O O . LYS B 1 228 ? -18.547 -23.781 -19.391 1 97.19 228 LYS B O 1
ATOM 4420 N N . LEU B 1 229 ? -16.734 -22.719 -18.656 1 97.81 229 LEU B N 1
ATOM 4421 C CA . LEU B 1 229 ? -17.531 -21.734 -17.938 1 97.81 229 LEU B CA 1
ATOM 4422 C C . LEU B 1 229 ? -18.344 -20.891 -18.922 1 97.81 229 LEU B C 1
ATOM 4424 O O . LEU B 1 229 ? -19.531 -20.641 -18.703 1 97.81 229 LEU B O 1
ATOM 4428 N N . GLU B 1 230 ? -17.672 -20.359 -19.953 1 97.56 230 GLU B N 1
ATOM 4429 C CA . GLU B 1 230 ? -18.359 -19.531 -20.938 1 97.56 230 GLU B CA 1
ATOM 4430 C C . GLU B 1 230 ? -19.578 -20.25 -21.516 1 97.56 230 GLU B C 1
ATOM 4432 O O . GLU B 1 230 ? -20.656 -19.656 -21.609 1 97.56 230 GLU B O 1
ATOM 4437 N N . LYS B 1 231 ? -19.406 -21.484 -21.844 1 96.69 231 LYS B N 1
ATOM 4438 C CA . LYS B 1 231 ? -20.5 -22.281 -22.406 1 96.69 231 LYS B CA 1
ATOM 4439 C C . LYS B 1 231 ? -21.625 -22.438 -21.375 1 96.69 231 LYS B C 1
ATOM 4441 O O . LYS B 1 231 ? -22.812 -22.344 -21.734 1 96.69 231 LYS B O 1
ATOM 4446 N N . GLU B 1 232 ? -21.234 -22.625 -20.156 1 96.44 232 GLU B N 1
ATOM 4447 C CA . GLU B 1 232 ? -22.219 -22.875 -19.109 1 96.44 232 GLU B CA 1
ATOM 4448 C C . GLU B 1 232 ? -23.047 -21.625 -18.828 1 96.44 232 GLU B C 1
ATOM 4450 O O . GLU B 1 232 ? -24.266 -21.703 -18.672 1 96.44 232 GLU B O 1
ATOM 4455 N N . ILE B 1 233 ? -22.453 -20.422 -18.812 1 96.06 233 ILE B N 1
ATOM 4456 C CA . ILE B 1 233 ? -23.156 -19.234 -18.312 1 96.06 233 ILE B CA 1
ATOM 4457 C C . ILE B 1 233 ? -23.797 -18.5 -19.484 1 96.06 233 ILE B C 1
ATOM 4459 O O . ILE B 1 233 ? -24.844 -17.875 -19.344 1 96.06 233 ILE B O 1
ATOM 4463 N N . ARG B 1 234 ? -23.203 -18.547 -20.609 1 93.5 234 ARG B N 1
ATOM 4464 C CA . ARG B 1 234 ? -23.719 -17.812 -21.766 1 93.5 234 ARG B CA 1
ATOM 4465 C C . ARG B 1 234 ? -24.609 -18.688 -22.625 1 93.5 234 ARG B C 1
ATOM 4467 O O . ARG B 1 234 ? -25.656 -18.234 -23.094 1 93.5 234 ARG B O 1
ATOM 4474 N N . GLY B 1 235 ? -24.219 -19.922 -22.797 1 89.25 235 GLY B N 1
ATOM 4475 C CA . GLY B 1 235 ? -24.938 -20.781 -23.719 1 89.25 235 GLY B CA 1
ATOM 4476 C C . GLY B 1 235 ? -25.062 -20.203 -25.125 1 89.25 235 GLY B C 1
ATOM 4477 O O . GLY B 1 235 ? -24.047 -19.812 -25.719 1 89.25 235 GLY B O 1
ATOM 4478 N N . LYS B 1 236 ? -26.312 -20 -25.531 1 87.94 236 LYS B N 1
ATOM 4479 C CA . LYS B 1 236 ? -26.562 -19.484 -26.875 1 87.94 236 LYS B CA 1
ATOM 4480 C C . LYS B 1 236 ? -26.984 -18.016 -26.828 1 87.94 236 LYS B C 1
ATOM 4482 O O . LYS B 1 236 ? -27.203 -17.391 -27.875 1 87.94 236 LYS B O 1
ATOM 4487 N N . LYS B 1 237 ? -27.016 -17.531 -25.641 1 90.62 237 LYS B N 1
ATOM 4488 C CA . LYS B 1 237 ? -27.453 -16.156 -25.484 1 90.62 237 LYS B CA 1
ATOM 4489 C C . LYS B 1 237 ? -26.406 -15.18 -26 1 90.62 237 LYS B C 1
ATOM 4491 O O . LYS B 1 237 ? -25.234 -15.273 -25.625 1 90.62 237 LYS B O 1
ATOM 4496 N N . LYS B 1 238 ? -26.812 -14.219 -26.875 1 89.06 238 LYS B N 1
ATOM 4497 C CA . LYS B 1 238 ? -25.844 -13.312 -27.469 1 89.06 238 LYS B CA 1
ATOM 4498 C C . LYS B 1 238 ? -26 -11.898 -26.922 1 89.06 238 LYS B C 1
ATOM 4500 O O . LYS B 1 238 ? -25.031 -11.125 -26.891 1 89.06 238 LYS B O 1
ATOM 4505 N N . MET B 1 239 ? -27.234 -11.711 -26.406 1 92.38 239 MET B N 1
ATOM 4506 C CA . MET B 1 239 ? -27.5 -10.352 -25.938 1 92.38 239 MET B CA 1
ATOM 4507 C C . MET B 1 239 ? -28.391 -10.359 -24.703 1 92.38 239 MET B C 1
ATOM 4509 O O . MET B 1 239 ? -29.094 -11.344 -24.453 1 92.38 239 MET B O 1
ATOM 4513 N N . GLY B 1 240 ? -28.234 -9.219 -23.922 1 93 240 GLY B N 1
ATOM 4514 C CA . GLY B 1 240 ? -29.109 -9.055 -22.766 1 93 240 GLY B CA 1
ATOM 4515 C C . GLY B 1 240 ? -28.5 -9.578 -21.484 1 93 240 GLY B C 1
ATOM 4516 O O . GLY B 1 240 ? -27.375 -10.062 -21.469 1 93 240 GLY B O 1
ATOM 4517 N N . LYS B 1 241 ? -29.328 -9.492 -20.453 1 94.31 241 LYS B N 1
ATOM 4518 C CA . LYS B 1 241 ? -28.891 -9.891 -19.125 1 94.31 241 LYS B CA 1
ATOM 4519 C C . LYS B 1 241 ? -28.688 -11.398 -19.047 1 94.31 241 LYS B C 1
ATOM 4521 O O . LYS B 1 241 ? -29.516 -12.172 -19.516 1 94.31 241 LYS B O 1
ATOM 4526 N N . LEU B 1 242 ? -27.656 -11.812 -18.422 1 94.94 242 LEU B N 1
ATOM 4527 C CA . LEU B 1 242 ? -27.281 -13.219 -18.406 1 94.94 242 LEU B CA 1
ATOM 4528 C C . LEU B 1 242 ? -28 -13.961 -17.281 1 94.94 242 LEU B C 1
ATOM 4530 O O . LEU B 1 242 ? -28.375 -15.125 -17.438 1 94.94 242 LEU B O 1
ATOM 4534 N N . PHE B 1 243 ? -28.203 -13.219 -16.172 1 95.25 243 PHE B N 1
ATOM 4535 C CA . PHE B 1 243 ? -28.688 -13.922 -14.992 1 95.25 243 PHE B CA 1
ATOM 4536 C C . PHE B 1 243 ? -29.984 -13.305 -14.484 1 95.25 243 PHE B C 1
ATOM 4538 O O . PHE B 1 243 ? -30.156 -12.086 -14.531 1 95.25 243 PHE B O 1
ATOM 4545 N N . ASN B 1 244 ? -30.844 -14.125 -14.102 1 94 244 ASN B N 1
ATOM 4546 C CA . ASN B 1 244 ? -32.062 -13.773 -13.344 1 94 244 ASN B CA 1
ATOM 4547 C C . ASN B 1 244 ? -32.094 -14.508 -12.008 1 94 244 ASN B C 1
ATOM 4549 O O . ASN B 1 244 ? -32.656 -15.617 -11.93 1 94 244 ASN B O 1
ATOM 4553 N N . VAL B 1 245 ? -31.578 -13.789 -11.008 1 95.5 245 VAL B N 1
ATOM 4554 C CA . VAL B 1 245 ? -31.391 -14.492 -9.742 1 95.5 245 VAL B CA 1
ATOM 4555 C C . VAL B 1 245 ? -32.156 -13.773 -8.641 1 95.5 245 VAL B C 1
ATOM 4557 O O . VAL B 1 245 ? -32.438 -12.578 -8.75 1 95.5 245 VAL B O 1
ATOM 4560 N N . ASP B 1 246 ? -32.594 -14.539 -7.691 1 95.31 246 ASP B N 1
ATOM 4561 C CA . ASP B 1 246 ? -33.156 -14.031 -6.449 1 95.31 246 ASP B CA 1
ATOM 4562 C C . ASP B 1 246 ? -32.125 -13.992 -5.34 1 95.31 246 ASP B C 1
ATOM 4564 O O . ASP B 1 246 ? -31.766 -15.023 -4.758 1 95.31 246 ASP B O 1
ATOM 4568 N N . TYR B 1 247 ? -31.734 -12.766 -5.059 1 95.06 247 TYR B N 1
ATOM 4569 C CA . TYR B 1 247 ? -30.656 -12.586 -4.09 1 95.06 247 TYR B CA 1
ATOM 4570 C C . TYR B 1 247 ? -31.078 -13.094 -2.713 1 95.06 247 TYR B C 1
ATOM 4572 O O . TYR B 1 247 ? -30.25 -13.672 -1.986 1 95.06 247 TYR B O 1
ATOM 4580 N N . ILE B 1 248 ? -32.25 -12.938 -2.273 1 95.25 248 ILE B N 1
ATOM 4581 C CA . ILE B 1 248 ? -32.75 -13.359 -0.968 1 95.25 248 ILE B CA 1
ATOM 4582 C C . ILE B 1 248 ? -32.688 -14.875 -0.86 1 95.25 248 ILE B C 1
ATOM 4584 O O . ILE B 1 248 ? -32.25 -15.422 0.148 1 95.25 248 ILE B O 1
ATOM 4588 N N . ASN B 1 249 ? -33.188 -15.484 -1.927 1 95.75 249 ASN B N 1
ATOM 4589 C CA . ASN B 1 249 ? -33.125 -16.938 -1.932 1 95.75 249 ASN B CA 1
ATOM 4590 C C . ASN B 1 249 ? -31.703 -17.453 -1.877 1 95.75 249 ASN B C 1
ATOM 4592 O O . ASN B 1 249 ? -31.406 -18.391 -1.148 1 95.75 249 ASN B O 1
ATOM 4596 N N . PHE B 1 250 ? -30.891 -16.828 -2.627 1 96.88 250 PHE B N 1
ATOM 4597 C CA . PHE B 1 250 ? -29.484 -17.203 -2.623 1 96.88 250 PHE B CA 1
ATOM 4598 C C . PHE B 1 250 ? -28.891 -17.109 -1.216 1 96.88 250 PHE B C 1
ATOM 4600 O O . PHE B 1 250 ? -28.219 -18.031 -0.755 1 96.88 250 PHE B O 1
ATOM 4607 N N . CYS B 1 251 ? -29.172 -16.047 -0.488 1 96.44 251 CYS B N 1
ATOM 4608 C CA . CYS B 1 251 ? -28.641 -15.82 0.853 1 96.44 251 CYS B CA 1
ATOM 4609 C C . CYS B 1 251 ? -29.172 -16.859 1.832 1 96.44 251 CYS B C 1
ATOM 4611 O O . CYS B 1 251 ? -28.438 -17.297 2.727 1 96.44 251 CYS B O 1
ATOM 4613 N N . LYS B 1 252 ? -30.391 -17.203 1.677 1 96.06 252 LYS B N 1
ATOM 4614 C CA . LYS B 1 252 ? -30.953 -18.234 2.535 1 96.06 252 LYS B CA 1
ATOM 4615 C C . LYS B 1 252 ? -30.188 -19.547 2.4 1 96.06 252 LYS B C 1
ATOM 4617 O O . LYS B 1 252 ? -29.828 -20.172 3.402 1 96.06 252 LYS B O 1
ATOM 4622 N N . ILE B 1 253 ? -29.953 -19.875 1.167 1 97.38 253 ILE B N 1
ATOM 4623 C CA . ILE B 1 253 ? -29.219 -21.125 0.897 1 97.38 253 ILE B CA 1
ATOM 4624 C C . ILE B 1 253 ? -27.797 -21 1.422 1 97.38 253 ILE B C 1
ATOM 4626 O O . ILE B 1 253 ? -27.281 -21.938 2.045 1 97.38 253 ILE B O 1
ATOM 4630 N N . LEU B 1 254 ? -27.203 -19.875 1.172 1 97.25 254 LEU B N 1
ATOM 4631 C CA . LEU B 1 254 ? -25.828 -19.625 1.626 1 97.25 254 LEU B CA 1
ATOM 4632 C C . LEU B 1 254 ? -25.734 -19.781 3.139 1 97.25 254 LEU B C 1
ATOM 4634 O O . LEU B 1 254 ? -24.766 -20.359 3.645 1 97.25 254 LEU B O 1
ATOM 4638 N N . HIS B 1 255 ? -26.734 -19.344 3.877 1 96.12 255 HIS B N 1
ATOM 4639 C CA . HIS B 1 255 ? -26.719 -19.406 5.332 1 96.12 255 HIS B CA 1
ATOM 4640 C C . HIS B 1 255 ? -26.859 -20.844 5.828 1 96.12 255 HIS B C 1
ATOM 4642 O O . HIS B 1 255 ? -26.359 -21.188 6.902 1 96.12 255 HIS B O 1
ATOM 4648 N N . VAL B 1 256 ? -27.516 -21.625 5.047 1 96.44 256 VAL B N 1
ATOM 4649 C CA . VAL B 1 256 ? -27.625 -23.047 5.383 1 96.44 256 VAL B CA 1
ATOM 4650 C C . VAL B 1 256 ? -26.266 -23.719 5.188 1 96.44 256 VAL B C 1
ATOM 4652 O O . VAL B 1 256 ? -25.828 -24.516 6.02 1 96.44 256 VAL B O 1
ATOM 4655 N N . VAL B 1 257 ? -25.594 -23.359 4.164 1 96.75 257 VAL B N 1
ATOM 4656 C CA . VAL B 1 257 ? -24.312 -23.953 3.793 1 96.75 257 VAL B CA 1
ATOM 4657 C C . VAL B 1 257 ? -23.219 -23.469 4.742 1 96.75 257 VAL B C 1
ATOM 4659 O O . VAL B 1 257 ? -22.312 -24.234 5.102 1 96.75 257 VAL B O 1
ATOM 4662 N N . LYS B 1 258 ? -23.344 -22.172 5.141 1 96.25 258 LYS B N 1
ATOM 4663 C CA . LYS B 1 258 ? -22.359 -21.531 6.008 1 96.25 258 LYS B CA 1
ATOM 4664 C C . LYS B 1 258 ? -23.047 -20.766 7.141 1 96.25 258 LYS B C 1
ATOM 4666 O O . LYS B 1 258 ? -23.094 -19.547 7.125 1 96.25 258 LYS B O 1
ATOM 4671 N N . PRO B 1 259 ? -23.375 -21.453 8.156 1 94.31 259 PRO B N 1
ATOM 4672 C CA . PRO B 1 259 ? -24.156 -20.844 9.242 1 94.31 259 PRO B CA 1
ATOM 4673 C C . PRO B 1 259 ? -23.359 -19.828 10.047 1 94.31 259 PRO B C 1
ATOM 4675 O O . PRO B 1 259 ? -23.938 -18.969 10.711 1 94.31 259 PRO B O 1
ATOM 4678 N N . ASP B 1 260 ? -22.078 -19.922 10 1 92.12 260 ASP B N 1
ATOM 4679 C CA . ASP B 1 260 ? -21.234 -19.016 10.773 1 92.12 260 ASP B CA 1
ATOM 4680 C C . ASP B 1 260 ? -20.844 -17.781 9.961 1 92.12 260 ASP B C 1
ATOM 4682 O O . ASP B 1 260 ? -19.953 -17.031 10.359 1 92.12 260 ASP B O 1
ATOM 4686 N N . LEU B 1 261 ? -21.469 -17.594 8.797 1 92.88 261 LEU B N 1
ATOM 4687 C CA . LEU B 1 261 ? -21.188 -16.406 7.984 1 92.88 261 LEU B CA 1
ATOM 4688 C C . LEU B 1 261 ? -21.547 -15.133 8.734 1 92.88 261 LEU B C 1
ATOM 4690 O O . LEU B 1 261 ? -22.688 -14.953 9.148 1 92.88 261 LEU B O 1
ATOM 4694 N N . PRO B 1 262 ? -20.547 -14.328 8.883 1 88.62 262 PRO B N 1
ATOM 4695 C CA . PRO B 1 262 ? -20.844 -13.062 9.562 1 88.62 262 PRO B CA 1
ATOM 4696 C C . PRO B 1 262 ? -21.859 -12.211 8.82 1 88.62 262 PRO B C 1
ATOM 4698 O O . PRO B 1 262 ? -21.922 -12.25 7.586 1 88.62 262 PRO B O 1
ATOM 4701 N N . LYS B 1 263 ? -22.531 -11.414 9.594 1 84.25 263 LYS B N 1
ATOM 4702 C CA . LYS B 1 263 ? -23.547 -10.539 9.016 1 84.25 263 LYS B CA 1
ATOM 4703 C C . LYS B 1 263 ? -22.922 -9.547 8.039 1 84.25 263 LYS B C 1
ATOM 4705 O O . LYS B 1 263 ? -21.859 -8.977 8.305 1 84.25 263 LYS B O 1
ATOM 4710 N N . GLY B 1 264 ? -23.562 -9.445 6.914 1 84.62 264 GLY B N 1
ATOM 4711 C CA . GLY B 1 264 ? -23.156 -8.43 5.961 1 84.62 264 GLY B CA 1
ATOM 4712 C C . GLY B 1 264 ? -22.109 -8.922 4.973 1 84.62 264 GLY B C 1
ATOM 4713 O O . GLY B 1 264 ? -21.656 -8.164 4.109 1 84.62 264 GLY B O 1
ATOM 4714 N N . GLN B 1 265 ? -21.75 -10.164 5.035 1 88.5 265 GLN B N 1
ATOM 4715 C CA . GLN B 1 265 ? -20.672 -10.633 4.176 1 88.5 265 GLN B CA 1
ATOM 4716 C C . GLN B 1 265 ? -21.203 -11.5 3.041 1 88.5 265 GLN B C 1
ATOM 4718 O O . GLN B 1 265 ? -20.453 -11.93 2.168 1 88.5 265 GLN B O 1
ATOM 4723 N N . ALA B 1 266 ? -22.469 -11.672 2.938 1 90.06 266 ALA B N 1
ATOM 4724 C CA . ALA B 1 266 ? -23.047 -12.578 1.95 1 90.06 266 ALA B CA 1
ATOM 4725 C C . ALA B 1 266 ? -22.766 -12.094 0.53 1 90.06 266 ALA B C 1
ATOM 4727 O O . ALA B 1 266 ? -22.406 -12.891 -0.342 1 90.06 266 ALA B O 1
ATOM 4728 N N . THR B 1 267 ? -22.781 -10.828 0.358 1 86.62 267 THR B N 1
ATOM 4729 C CA . THR B 1 267 ? -22.641 -10.242 -0.972 1 86.62 267 THR B CA 1
ATOM 4730 C C . THR B 1 267 ? -21.234 -10.461 -1.508 1 86.62 267 THR B C 1
ATOM 4732 O O . THR B 1 267 ? -21.031 -10.523 -2.721 1 86.62 267 THR B O 1
ATOM 4735 N N . HIS B 1 268 ? -20.281 -10.633 -0.592 1 94.56 268 HIS B N 1
ATOM 4736 C CA . HIS B 1 268 ? -18.891 -10.656 -1.033 1 94.56 268 HIS B CA 1
ATOM 4737 C C . HIS B 1 268 ? -18.25 -12.023 -0.788 1 94.56 268 HIS B C 1
ATOM 4739 O O . HIS B 1 268 ? -17.094 -12.25 -1.146 1 94.56 268 HIS B O 1
ATOM 4745 N N . VAL B 1 269 ? -19.031 -12.93 -0.261 1 97.12 269 VAL B N 1
ATOM 4746 C CA . VAL B 1 269 ? -18.453 -14.203 0.17 1 97.12 269 VAL B CA 1
ATOM 4747 C C . VAL B 1 269 ? -17.891 -14.953 -1.036 1 97.12 269 VAL B C 1
ATOM 4749 O O . VAL B 1 269 ? -16.844 -15.594 -0.944 1 97.12 269 VAL B O 1
ATOM 4752 N N . LEU B 1 270 ? -18.547 -14.898 -2.186 1 98 270 LEU B N 1
ATOM 4753 C CA . LEU B 1 270 ? -18.062 -15.609 -3.363 1 98 270 LEU B CA 1
ATOM 4754 C C . LEU B 1 270 ? -16.766 -14.992 -3.879 1 98 270 LEU B C 1
ATOM 4756 O O . LEU B 1 270 ? -15.836 -15.719 -4.25 1 98 270 LEU B O 1
ATOM 4760 N N . ARG B 1 271 ? -16.719 -13.695 -3.865 1 97.81 271 ARG B N 1
ATOM 4761 C CA . ARG B 1 271 ? -15.5 -12.992 -4.242 1 97.81 271 ARG B CA 1
ATOM 4762 C C . ARG B 1 271 ? -14.359 -13.328 -3.283 1 97.81 271 ARG B C 1
ATOM 4764 O O . ARG B 1 271 ? -13.242 -13.617 -3.715 1 97.81 271 ARG B O 1
ATOM 4771 N N . HIS B 1 272 ? -14.672 -13.344 -2.029 1 98.12 272 HIS B N 1
ATOM 4772 C CA . HIS B 1 272 ? -13.664 -13.703 -1.039 1 98.12 272 HIS B CA 1
ATOM 4773 C C . HIS B 1 272 ? -13.203 -15.148 -1.217 1 98.12 272 HIS B C 1
ATOM 4775 O O . HIS B 1 272 ? -12.031 -15.461 -1.018 1 98.12 272 HIS B O 1
ATOM 4781 N N . THR B 1 273 ? -14.164 -15.93 -1.526 1 98.56 273 THR B N 1
ATOM 4782 C CA . THR B 1 273 ? -13.844 -17.328 -1.765 1 98.56 273 THR B CA 1
ATOM 4783 C C . THR B 1 273 ? -12.906 -17.484 -2.961 1 98.56 273 THR B C 1
ATOM 4785 O O . THR B 1 273 ? -11.898 -18.172 -2.881 1 98.56 273 THR B O 1
ATOM 4788 N N . PHE B 1 274 ? -13.18 -16.812 -4.062 1 98.5 274 PHE B N 1
ATOM 4789 C CA . PHE B 1 274 ? -12.289 -16.797 -5.219 1 98.5 274 PHE B CA 1
ATOM 4790 C C . PHE B 1 274 ? -10.891 -16.344 -4.82 1 98.5 274 PHE B C 1
ATOM 4792 O O . PHE B 1 274 ? -9.906 -17.047 -5.078 1 98.5 274 PHE B O 1
ATOM 4799 N N . ALA B 1 275 ? -10.852 -15.203 -4.168 1 98.69 275 ALA B N 1
ATOM 4800 C CA . ALA B 1 275 ? -9.57 -14.578 -3.832 1 98.69 275 ALA B CA 1
ATOM 4801 C C . ALA B 1 275 ? -8.758 -15.469 -2.9 1 98.69 275 ALA B C 1
ATOM 4803 O O . ALA B 1 275 ? -7.555 -15.656 -3.104 1 98.69 275 ALA B O 1
ATOM 4804 N N . SER B 1 276 ? -9.406 -16.031 -1.919 1 98.31 276 SER B N 1
ATOM 4805 C CA . SER B 1 276 ? -8.734 -16.875 -0.939 1 98.31 276 SER B CA 1
ATOM 4806 C C . SER B 1 276 ? -8.156 -18.125 -1.594 1 98.31 276 SER B C 1
ATOM 4808 O O . SER B 1 276 ? -6.977 -18.438 -1.422 1 98.31 276 SER B O 1
ATOM 4810 N N . HIS B 1 277 ? -8.938 -18.781 -2.361 1 98.44 277 HIS B N 1
ATOM 4811 C CA . HIS B 1 277 ? -8.469 -20 -3.023 1 98.44 277 HIS B CA 1
ATOM 4812 C C . HIS B 1 277 ? -7.391 -19.688 -4.055 1 98.44 277 HIS B C 1
ATOM 4814 O O . HIS B 1 277 ? -6.418 -20.422 -4.195 1 98.44 277 HIS B O 1
ATOM 4820 N N . PHE B 1 278 ? -7.555 -18.609 -4.816 1 98.12 278 PHE B N 1
ATOM 4821 C CA . PHE B 1 278 ? -6.555 -18.172 -5.781 1 98.12 278 PHE B CA 1
ATOM 4822 C C . PHE B 1 278 ? -5.184 -18.047 -5.125 1 98.12 278 PHE B C 1
ATOM 4824 O O . PHE B 1 278 ? -4.195 -18.562 -5.641 1 98.12 278 PHE B O 1
ATOM 4831 N N . MET B 1 279 ? -5.195 -17.422 -3.926 1 97.38 279 MET B N 1
ATOM 4832 C CA . MET B 1 279 ? -3.941 -17.219 -3.199 1 97.38 279 MET B CA 1
ATOM 4833 C C . MET B 1 279 ? -3.42 -18.547 -2.652 1 97.38 279 MET B C 1
ATOM 4835 O O . MET B 1 279 ? -2.232 -18.859 -2.777 1 97.38 279 MET B O 1
ATOM 4839 N N . MET B 1 280 ? -4.273 -19.359 -2.084 1 96.81 280 MET B N 1
ATOM 4840 C CA . MET B 1 280 ? -3.885 -20.641 -1.523 1 96.81 280 MET B CA 1
ATOM 4841 C C . MET B 1 280 ? -3.283 -21.547 -2.598 1 96.81 280 MET B C 1
ATOM 4843 O O . MET B 1 280 ? -2.402 -22.359 -2.311 1 96.81 280 MET B O 1
ATOM 4847 N N . ASN B 1 281 ? -3.754 -21.344 -3.787 1 96.44 281 ASN B N 1
ATOM 4848 C CA . ASN B 1 281 ? -3.305 -22.172 -4.902 1 96.44 281 ASN B CA 1
ATOM 4849 C C . ASN B 1 281 ? -2.041 -21.609 -5.543 1 96.44 281 ASN B C 1
ATOM 4851 O O . ASN B 1 281 ? -1.621 -22.062 -6.605 1 96.44 281 ASN B O 1
ATOM 4855 N N . GLY B 1 282 ? -1.449 -20.594 -4.961 1 94.12 282 GLY B N 1
ATOM 4856 C CA . GLY B 1 282 ? -0.152 -20.094 -5.398 1 94.12 282 GLY B CA 1
ATOM 4857 C C . GLY B 1 282 ? -0.25 -18.891 -6.316 1 94.12 282 GLY B C 1
ATOM 4858 O O . GLY B 1 282 ? 0.7 -18.578 -7.035 1 94.12 282 GLY B O 1
ATOM 4859 N N . GLY B 1 283 ? -1.409 -18.266 -6.34 1 95.19 283 GLY B N 1
ATOM 4860 C CA . GLY B 1 283 ? -1.609 -17.125 -7.219 1 95.19 283 GLY B CA 1
ATOM 4861 C C . GLY B 1 283 ? -0.755 -15.93 -6.844 1 95.19 283 GLY B C 1
ATOM 4862 O O . GLY B 1 283 ? -0.374 -15.773 -5.684 1 95.19 283 GLY B O 1
ATOM 4863 N N . ASN B 1 284 ? -0.504 -15.141 -7.832 1 94.5 284 ASN B N 1
ATOM 4864 C CA . ASN B 1 284 ? 0.227 -13.883 -7.672 1 94.5 284 ASN B CA 1
ATOM 4865 C C . ASN B 1 284 ? -0.695 -12.75 -7.23 1 94.5 284 ASN B C 1
ATOM 4867 O O . ASN B 1 284 ? -1.741 -12.523 -7.84 1 94.5 284 ASN B O 1
ATOM 4871 N N . ILE B 1 285 ? -0.244 -12.055 -6.207 1 96.31 285 ILE B N 1
ATOM 4872 C CA . ILE B 1 285 ? -1.13 -11.07 -5.59 1 96.31 285 ILE B CA 1
ATOM 4873 C C . ILE B 1 285 ? -1.356 -9.906 -6.547 1 96.31 285 ILE B C 1
ATOM 4875 O O . ILE B 1 285 ? -2.408 -9.258 -6.516 1 96.31 285 ILE B O 1
ATOM 4879 N N . ILE B 1 286 ? -0.391 -9.617 -7.402 1 95.56 286 ILE B N 1
ATOM 4880 C CA . ILE B 1 286 ? -0.554 -8.555 -8.391 1 95.56 286 ILE B CA 1
ATOM 4881 C C . ILE B 1 286 ? -1.624 -8.953 -9.406 1 95.56 286 ILE B C 1
ATOM 4883 O O . ILE B 1 286 ? -2.48 -8.148 -9.766 1 95.56 286 ILE B O 1
ATOM 4887 N N . ALA B 1 287 ? -1.549 -10.172 -9.812 1 95.94 287 ALA B N 1
ATOM 4888 C CA . ALA B 1 287 ? -2.59 -10.688 -10.703 1 95.94 287 ALA B CA 1
ATOM 4889 C C . ALA B 1 287 ? -3.959 -10.633 -10.031 1 95.94 287 ALA B C 1
ATOM 4891 O O . ALA B 1 287 ? -4.949 -10.242 -10.656 1 95.94 287 ALA B O 1
ATOM 4892 N N . LEU B 1 288 ? -3.98 -11.031 -8.797 1 97.75 288 LEU B N 1
ATOM 4893 C CA . LEU B 1 288 ? -5.238 -10.992 -8.055 1 97.75 288 LEU B CA 1
ATOM 4894 C C . LEU B 1 288 ? -5.805 -9.578 -8.008 1 97.75 288 LEU B C 1
ATOM 4896 O O . LEU B 1 288 ? -7.008 -9.375 -8.188 1 97.75 288 LEU B O 1
ATOM 4900 N N . GLN B 1 289 ? -4.934 -8.617 -7.715 1 96.88 289 GLN B N 1
ATOM 4901 C CA . GLN B 1 289 ? -5.355 -7.223 -7.684 1 96.88 289 GLN B CA 1
ATOM 4902 C C . GLN B 1 289 ? -6.035 -6.824 -8.992 1 96.88 289 GLN B C 1
ATOM 4904 O O . GLN B 1 289 ? -7.098 -6.195 -8.977 1 96.88 289 GLN B O 1
ATOM 4909 N N . GLN B 1 290 ? -5.477 -7.219 -10.086 1 95.5 290 GLN B N 1
ATOM 4910 C CA . GLN B 1 290 ? -6.012 -6.902 -11.406 1 95.5 290 GLN B CA 1
ATOM 4911 C C . GLN B 1 290 ? -7.34 -7.617 -11.648 1 95.5 290 GLN B C 1
AT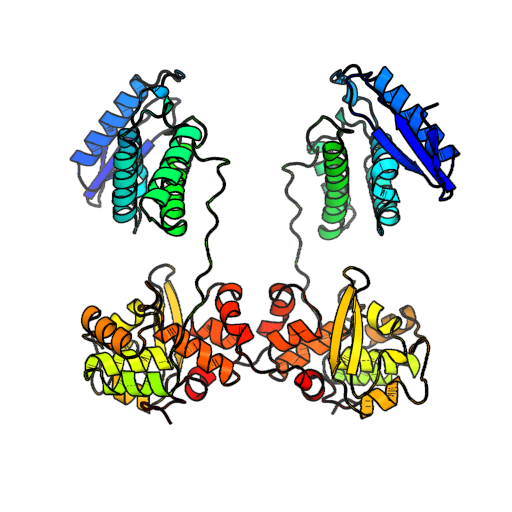OM 4913 O O . GLN B 1 290 ? -8.289 -7.012 -12.148 1 95.5 290 GLN B O 1
ATOM 4918 N N . ILE B 1 291 ? -7.387 -8.805 -11.266 1 97.31 291 ILE B N 1
ATOM 4919 C CA . ILE B 1 291 ? -8.578 -9.617 -11.461 1 97.31 291 ILE B CA 1
ATOM 4920 C C . ILE B 1 291 ? -9.75 -9.031 -10.68 1 97.31 291 ILE B C 1
ATOM 4922 O O . ILE B 1 291 ? -10.852 -8.898 -11.203 1 97.31 291 ILE B O 1
ATOM 4926 N N . LEU B 1 292 ? -9.445 -8.641 -9.484 1 97.25 292 LEU B N 1
ATOM 4927 C CA . LEU B 1 292 ? -10.492 -8.133 -8.602 1 97.25 292 LEU B CA 1
ATOM 4928 C C . LEU B 1 292 ? -10.82 -6.68 -8.938 1 97.25 292 LEU B C 1
ATOM 4930 O O . LEU B 1 292 ? -11.883 -6.172 -8.555 1 97.25 292 LEU B O 1
ATOM 4934 N N . GLY B 1 293 ? -9.938 -6.051 -9.641 1 95.19 293 GLY B N 1
ATOM 4935 C CA . GLY B 1 293 ? -10.148 -4.645 -9.945 1 95.19 293 GLY B CA 1
ATOM 4936 C C . GLY B 1 293 ? -9.961 -3.742 -8.742 1 95.19 293 GLY B C 1
ATOM 4937 O O . GLY B 1 293 ? -10.734 -2.805 -8.531 1 95.19 293 GLY B O 1
ATOM 4938 N N . HIS B 1 294 ? -8.977 -4.082 -7.859 1 95.5 294 HIS B N 1
ATOM 4939 C CA . HIS B 1 294 ? -8.633 -3.234 -6.723 1 95.5 294 HIS B CA 1
ATOM 4940 C C . HIS B 1 294 ? -7.773 -2.053 -7.156 1 95.5 294 HIS B C 1
ATOM 4942 O O . HIS B 1 294 ? -6.785 -2.227 -7.879 1 95.5 294 HIS B O 1
ATOM 4948 N N . ALA B 1 295 ? -8.141 -0.858 -6.66 1 93.06 295 ALA B N 1
ATOM 4949 C CA . ALA B 1 295 ? -7.383 0.346 -6.996 1 93.06 295 ALA B CA 1
ATOM 4950 C C . ALA B 1 295 ? -6.035 0.366 -6.285 1 93.06 295 ALA B C 1
ATOM 4952 O O . ALA B 1 295 ? -5.047 0.872 -6.824 1 93.06 295 ALA B O 1
ATOM 4953 N N . SER B 1 296 ? -6.016 -0.204 -5.109 1 95.31 296 SER B N 1
ATOM 4954 C CA . SER B 1 296 ? -4.797 -0.239 -4.309 1 95.31 296 SER B CA 1
ATOM 4955 C C . SER B 1 296 ? -4.445 -1.665 -3.896 1 95.31 296 SER B C 1
ATOM 4957 O O . SER B 1 296 ? -5.328 -2.449 -3.539 1 95.31 296 SER B O 1
ATOM 4959 N N . ILE B 1 297 ? -3.129 -1.929 -3.85 1 96.31 297 ILE B N 1
ATOM 4960 C CA . ILE B 1 297 ? -2.652 -3.256 -3.477 1 96.31 297 ILE B CA 1
ATOM 4961 C C . ILE B 1 297 ? -2.99 -3.535 -2.014 1 96.31 297 ILE B C 1
ATOM 4963 O O . ILE B 1 297 ? -3.139 -4.691 -1.613 1 96.31 297 ILE B O 1
ATOM 4967 N N . ILE B 1 298 ? -3.148 -2.539 -1.296 1 96.06 298 ILE B N 1
ATOM 4968 C CA . ILE B 1 298 ? -3.43 -2.678 0.128 1 96.06 298 ILE B CA 1
ATOM 4969 C C . ILE B 1 298 ? -4.762 -3.4 0.322 1 96.06 298 ILE B C 1
ATOM 4971 O O . ILE B 1 298 ? -4.898 -4.234 1.222 1 96.06 298 ILE B O 1
ATOM 4975 N N . GLN B 1 299 ? -5.734 -3.141 -0.569 1 95.38 299 GLN B N 1
ATOM 4976 C CA . GLN B 1 299 ? -7.023 -3.816 -0.507 1 95.38 299 GLN B CA 1
ATOM 4977 C C . GLN B 1 299 ? -6.871 -5.32 -0.728 1 95.38 299 GLN B C 1
ATOM 4979 O O . GLN B 1 299 ? -7.617 -6.113 -0.15 1 95.38 299 GLN B O 1
ATOM 4984 N N . THR B 1 300 ? -5.914 -5.68 -1.517 1 97.31 300 THR B N 1
ATOM 4985 C CA . THR B 1 300 ? -5.719 -7.07 -1.905 1 97.31 300 THR B CA 1
ATOM 4986 C C . THR B 1 300 ? -4.891 -7.812 -0.861 1 97.31 300 THR B C 1
ATOM 4988 O O . THR B 1 300 ? -5.008 -9.031 -0.716 1 97.31 300 THR B O 1
ATOM 4991 N N . MET B 1 301 ? -4.117 -7.043 -0.079 1 96.5 301 MET B N 1
ATOM 4992 C CA . MET B 1 301 ? -3.152 -7.617 0.855 1 96.5 301 MET B CA 1
ATOM 4993 C C . MET B 1 301 ? -3.857 -8.406 1.95 1 96.5 301 MET B C 1
ATOM 4995 O O . MET B 1 301 ? -3.232 -9.211 2.643 1 96.5 301 MET B O 1
ATOM 4999 N N . VAL B 1 302 ? -5.172 -8.242 2.125 1 95.62 302 VAL B N 1
ATOM 5000 C CA . VAL B 1 302 ? -5.91 -8.977 3.145 1 95.62 302 VAL B CA 1
ATOM 5001 C C . VAL B 1 302 ? -5.848 -10.477 2.85 1 95.62 302 VAL B C 1
ATOM 5003 O O . VAL B 1 302 ? -6.059 -11.305 3.742 1 95.62 302 VAL B O 1
ATOM 5006 N N . TYR B 1 303 ? -5.512 -10.836 1.606 1 96.88 303 TYR B N 1
ATOM 5007 C CA . TYR B 1 303 ? -5.453 -12.234 1.219 1 96.88 303 TYR B CA 1
ATOM 5008 C C . TYR B 1 303 ? -4.023 -12.758 1.27 1 96.88 303 TYR B C 1
ATOM 5010 O O . TYR B 1 303 ? -3.781 -13.945 1.051 1 96.88 303 TYR B O 1
ATOM 5018 N N . ALA B 1 304 ? -3.066 -11.945 1.548 1 95.12 304 ALA B N 1
ATOM 5019 C CA . ALA B 1 304 ? -1.643 -12.258 1.438 1 95.12 304 ALA B CA 1
ATOM 5020 C C . ALA B 1 304 ? -1.258 -13.406 2.363 1 95.12 304 ALA B C 1
ATOM 5022 O O . ALA B 1 304 ? -0.429 -14.25 2.006 1 95.12 304 ALA B O 1
ATOM 5023 N N . HIS B 1 305 ? -1.865 -13.453 3.553 1 93.62 305 HIS B N 1
ATOM 5024 C CA . HIS B 1 305 ? -1.493 -14.438 4.562 1 93.62 305 HIS B CA 1
ATOM 5025 C C . HIS B 1 305 ? -1.855 -15.852 4.113 1 93.62 305 HIS B C 1
ATOM 5027 O O . HIS B 1 305 ? -1.384 -16.828 4.691 1 93.62 305 HIS B O 1
ATOM 5033 N N . LEU B 1 306 ? -2.672 -15.969 3.084 1 95.25 306 LEU B N 1
ATOM 5034 C CA . LEU B 1 306 ? -3.119 -17.266 2.604 1 95.25 306 LEU B CA 1
ATOM 5035 C C . LEU B 1 306 ? -2.125 -17.859 1.604 1 95.25 306 LEU B C 1
ATOM 5037 O O . LEU B 1 306 ? -2.221 -19.031 1.238 1 95.25 306 LEU B O 1
ATOM 5041 N N . ALA B 1 307 ? -1.188 -17.031 1.139 1 93.19 307 ALA B N 1
ATOM 5042 C CA . ALA B 1 307 ? -0.198 -17.484 0.166 1 93.19 307 ALA B CA 1
ATOM 5043 C C . ALA B 1 307 ? 0.748 -18.516 0.784 1 93.19 307 ALA B C 1
ATOM 5045 O O . ALA B 1 307 ? 1.089 -18.422 1.965 1 93.19 307 ALA B O 1
ATOM 5046 N N . PRO B 1 308 ? 1.173 -19.484 0.007 1 92.69 308 PRO B N 1
ATOM 5047 C CA . PRO B 1 308 ? 2.23 -20.375 0.483 1 92.69 308 PRO B CA 1
ATOM 5048 C C . PRO B 1 308 ? 3.539 -19.656 0.768 1 92.69 308 PRO B C 1
ATOM 5050 O O . PRO B 1 308 ? 3.686 -18.484 0.41 1 92.69 308 PRO B O 1
ATOM 5053 N N . ASP B 1 309 ? 4.418 -20.328 1.497 1 90.06 309 ASP B N 1
ATOM 5054 C CA . ASP B 1 309 ? 5.742 -19.766 1.74 1 90.06 309 ASP B CA 1
ATOM 5055 C C . ASP B 1 309 ? 6.633 -19.906 0.507 1 90.06 309 ASP B C 1
ATOM 5057 O O . ASP B 1 309 ? 6.863 -21.016 0.022 1 90.06 309 ASP B O 1
ATOM 5061 N N . TYR B 1 310 ? 7.047 -18.781 0.057 1 89.62 310 TYR B N 1
ATOM 5062 C CA . TYR B 1 310 ? 7.836 -18.766 -1.17 1 89.62 310 TYR B CA 1
ATOM 5063 C C . TYR B 1 310 ? 9.25 -18.281 -0.904 1 89.62 310 TYR B C 1
ATOM 5065 O O . TYR B 1 310 ? 9.945 -17.844 -1.824 1 89.62 310 TYR B O 1
ATOM 5073 N N . LEU B 1 311 ? 9.688 -18.359 0.316 1 93.75 311 LEU B N 1
ATOM 5074 C CA . LEU B 1 311 ? 10.984 -17.812 0.667 1 93.75 311 LEU B CA 1
ATOM 5075 C C . LEU B 1 311 ? 12.109 -18.562 -0.043 1 93.75 311 LEU B C 1
ATOM 5077 O O . LEU B 1 311 ? 13.125 -17.969 -0.4 1 93.75 311 LEU B O 1
ATOM 5081 N N . GLN B 1 312 ? 11.898 -19.844 -0.309 1 94.31 312 GLN B N 1
ATOM 5082 C CA . GLN B 1 312 ? 12.906 -20.672 -0.952 1 94.31 312 GLN B CA 1
ATOM 5083 C C . GLN B 1 312 ? 13.172 -20.219 -2.385 1 94.31 312 GLN B C 1
ATOM 5085 O O . GLN B 1 312 ? 14.211 -20.547 -2.965 1 94.31 312 GLN B O 1
ATOM 5090 N N . HIS B 1 313 ? 12.266 -19.469 -2.914 1 95.19 313 HIS B N 1
ATOM 5091 C CA . HIS B 1 313 ? 12.422 -18.953 -4.27 1 95.19 313 HIS B CA 1
ATOM 5092 C C . HIS B 1 313 ? 13.555 -17.938 -4.344 1 95.19 313 HIS B C 1
ATOM 5094 O O . HIS B 1 313 ? 14.039 -17.609 -5.434 1 95.19 313 HIS B O 1
ATOM 5100 N N . ALA B 1 314 ? 13.984 -17.484 -3.197 1 95.94 314 ALA B N 1
ATOM 5101 C CA . ALA B 1 314 ? 15.164 -16.625 -3.164 1 95.94 314 ALA B CA 1
ATOM 5102 C C . ALA B 1 314 ? 16.344 -17.266 -3.871 1 95.94 314 ALA B C 1
ATOM 5104 O O . ALA B 1 314 ? 17.141 -16.594 -4.52 1 95.94 314 ALA B O 1
ATOM 5105 N N . ILE B 1 315 ? 16.406 -18.578 -3.742 1 97.44 315 ILE B N 1
ATOM 5106 C CA . ILE B 1 315 ? 17.531 -19.328 -4.301 1 97.44 315 ILE B CA 1
ATOM 5107 C C . ILE B 1 315 ? 17.328 -19.531 -5.801 1 97.44 315 ILE B C 1
ATOM 5109 O O . ILE B 1 315 ? 18.188 -19.156 -6.609 1 97.44 315 ILE B O 1
ATOM 5113 N N . THR B 1 316 ? 16.156 -19.906 -6.18 1 96.62 316 THR B N 1
ATOM 5114 C CA . THR B 1 316 ? 15.961 -20.391 -7.543 1 96.62 316 THR B CA 1
ATOM 5115 C C . THR B 1 316 ? 15.656 -19.25 -8.492 1 96.62 316 THR B C 1
ATOM 5117 O O . THR B 1 316 ? 15.922 -19.328 -9.688 1 96.62 316 THR B O 1
ATOM 5120 N N . LEU B 1 317 ? 15.148 -18.109 -7.949 1 97.25 317 LEU B N 1
ATOM 5121 C CA . LEU B 1 317 ? 14.664 -17.078 -8.844 1 97.25 317 LEU B CA 1
ATOM 5122 C C . LEU B 1 317 ? 15.609 -15.875 -8.844 1 97.25 317 LEU B C 1
ATOM 5124 O O . LEU B 1 317 ? 15.383 -14.898 -9.57 1 97.25 317 LEU B O 1
ATOM 5128 N N . ASN B 1 318 ? 16.672 -15.922 -8.031 1 97.62 318 ASN B N 1
ATOM 5129 C CA . ASN B 1 318 ? 17.656 -14.836 -8.102 1 97.62 318 ASN B CA 1
ATOM 5130 C C . ASN B 1 318 ? 18.406 -14.844 -9.43 1 97.62 318 ASN B C 1
ATOM 5132 O O . ASN B 1 318 ? 18.25 -15.773 -10.227 1 97.62 318 ASN B O 1
ATOM 5136 N N . PRO B 1 319 ? 19.141 -13.789 -9.75 1 97.56 319 PRO B N 1
ATOM 5137 C CA . PRO B 1 319 ? 19.75 -13.711 -11.086 1 97.56 319 PRO B CA 1
ATOM 5138 C C . PRO B 1 319 ? 20.781 -14.812 -11.328 1 97.56 319 PRO B C 1
ATOM 5140 O O . PRO B 1 319 ? 21.125 -15.086 -12.484 1 97.56 319 PRO B O 1
ATOM 5143 N N . LEU B 1 320 ? 21.266 -15.461 -10.289 1 97.31 320 LEU B N 1
ATOM 5144 C CA . LEU B 1 320 ? 22.281 -16.5 -10.43 1 97.31 320 LEU B CA 1
ATOM 5145 C C . LEU B 1 320 ? 21.656 -17.891 -10.344 1 97.31 320 LEU B C 1
ATOM 5147 O O . LEU B 1 320 ? 22.344 -18.891 -10.508 1 97.31 320 LEU B O 1
ATOM 5151 N N . LYS B 1 321 ? 20.391 -17.984 -10.039 1 96.31 321 LYS B N 1
ATOM 5152 C CA . LYS B 1 321 ? 19.594 -19.203 -10.016 1 96.31 321 LYS B CA 1
ATOM 5153 C C . LYS B 1 321 ? 20.203 -20.266 -9.094 1 96.31 321 LYS B C 1
ATOM 5155 O O . LYS B 1 321 ? 20.312 -21.438 -9.461 1 96.31 321 LYS B O 1
ATOM 5160 N N . GLY B 1 322 ? 20.75 -19.734 -7.941 1 94.56 322 GLY B N 1
ATOM 5161 C CA . GLY B 1 322 ? 21.297 -20.641 -6.945 1 94.56 322 GLY B CA 1
ATOM 5162 C C . GLY B 1 322 ? 22.75 -20.969 -7.188 1 94.56 322 GLY B C 1
ATOM 5163 O O . GLY B 1 322 ? 23.391 -21.656 -6.371 1 94.56 322 GLY B O 1
ATOM 5164 N N . GLY B 1 323 ? 23.266 -20.422 -8.289 1 94.94 323 GLY B N 1
ATOM 5165 C CA . GLY B 1 323 ? 24.672 -20.641 -8.602 1 94.94 323 GLY B CA 1
ATOM 5166 C C . GLY B 1 323 ? 25.562 -19.484 -8.18 1 94.94 323 GLY B C 1
ATOM 5167 O O . GLY B 1 323 ? 25.141 -18.641 -7.391 1 94.94 323 GLY B O 1
ATOM 5168 N N . ILE B 1 324 ? 26.844 -19.578 -8.633 1 94.81 324 ILE B N 1
ATOM 5169 C CA . ILE B 1 324 ? 27.812 -18.531 -8.312 1 94.81 324 ILE B CA 1
ATOM 5170 C C . ILE B 1 324 ? 28.344 -17.891 -9.602 1 94.81 324 ILE B C 1
ATOM 5172 O O . ILE B 1 324 ? 29.359 -17.188 -9.594 1 94.81 324 ILE B O 1
ATOM 5176 N N . GLU B 1 325 ? 27.656 -18.312 -10.695 1 91.81 325 GLU B N 1
ATOM 5177 C CA . GLU B 1 325 ? 27.922 -17.734 -12.016 1 91.81 325 GLU B CA 1
ATOM 5178 C C . GLU B 1 325 ? 26.625 -17.531 -12.797 1 91.81 325 GLU B C 1
ATOM 5180 O O . GLU B 1 325 ? 25.578 -18.047 -12.422 1 91.81 325 GLU B O 1
ATOM 5185 N N . VAL B 1 326 ? 26.75 -16.656 -13.812 1 88.19 326 VAL B N 1
ATOM 5186 C CA . VAL B 1 326 ? 25.594 -16.406 -14.664 1 88.19 326 VAL B CA 1
ATOM 5187 C C . VAL B 1 326 ? 25.438 -17.562 -15.656 1 88.19 326 VAL B C 1
ATOM 5189 O O . VAL B 1 326 ? 26.438 -18.078 -16.172 1 88.19 326 VAL B O 1
ATOM 5192 N N . GLU B 1 327 ? 24.234 -18.109 -15.773 1 76.56 327 GLU B N 1
ATOM 5193 C CA . GLU B 1 327 ? 23.984 -19.125 -16.781 1 76.56 327 GLU B CA 1
ATOM 5194 C C . GLU B 1 327 ? 23.531 -18.5 -18.109 1 76.56 327 GLU B C 1
ATOM 5196 O O . GLU B 1 327 ? 22.875 -17.438 -18.109 1 76.56 327 GLU B O 1
#

Radius of gyration: 33.12 Å; Cα contacts (8 Å, |Δi|>4): 917; chains: 2; bounding box: 79×75×71 Å